Protein AF-0000000087635686 (afdb_homodimer)

Radius of gyration: 22.34 Å; Cα contacts (8 Å, |Δi|>4): 1348; chains: 2; bounding box: 48×80×61 Å

Sequence (514 aa):
MTTHTVNNPYQVPTQLDVGGQVTVNNTSIVVTFDDVRYSLSTGPLNGGLHHIMAIRNQNLPFFVNTEKELPGGSAAGYLSAEFEQEDQPLNFCTGLITSATMEFHVYAKVTAGDVIVETIATAGFEATAHCAGDGYYYEEKEGEFHQPGTINLLIFTNKALTDGALTKALITVTEAKSAAFREAEIKSLISGAYATGTATDGVILTIDTNGDILTDAGTYSLFGDTLAKCVRLAMTRSFENIKRKALHDQALAESQAMTTHTVNNPYQVPTQLDVGGQVTVNNTSIVVTFDDVRYSLSTGPLNGGLHHIMAIRNQNLPFFVNTEKELPGGSAAGYLSAEFEQEDQPLNFCTGLITSATMEFHVYAKVTAGDVIVETIATAGFEATAHCAGDGYYYEEKEGEFHQPGTINLLIFTNKALTDGALTKALITVTEAKSAAFREAEIKSLISGAYATGTATDGVILTIDTNGDILTDAGTYSLFGDTLAKCVRLAMTRSFENIKRKALHDQALAESQA

Structure (mmCIF, N/CA/C/O backbone):
data_AF-0000000087635686-model_v1
#
loop_
_entity.id
_entity.type
_entity.pdbx_description
1 polymer 'Adenosylcobinamide amidohydrolase'
#
loop_
_atom_site.group_PDB
_atom_site.id
_atom_site.type_symbol
_atom_site.label_atom_id
_atom_site.label_alt_id
_atom_site.label_comp_id
_atom_site.label_asym_id
_atom_site.label_entity_id
_atom_site.label_seq_id
_atom_site.pdbx_PDB_ins_code
_atom_site.Cartn_x
_atom_site.Cartn_y
_atom_site.Cartn_z
_atom_site.occupancy
_atom_site.B_iso_or_equiv
_atom_site.auth_seq_id
_atom_site.auth_comp_id
_atom_site.auth_asym_id
_atom_site.auth_atom_id
_atom_site.pdbx_PDB_model_num
ATOM 1 N N . MET A 1 1 ? -8.977 45 9.812 1 33.75 1 MET A N 1
ATOM 2 C CA . MET A 1 1 ? -8.164 43.938 9.242 1 33.75 1 MET A CA 1
ATOM 3 C C . MET A 1 1 ? -9.016 42.719 8.891 1 33.75 1 MET A C 1
ATOM 5 O O . MET A 1 1 ? -9.695 42.188 9.758 1 33.75 1 MET A O 1
ATOM 9 N N . THR A 1 2 ? -9.578 42.562 7.727 1 40.5 2 THR A N 1
ATOM 10 C CA . THR A 1 2 ? -10.531 41.531 7.32 1 40.5 2 THR A CA 1
ATOM 11 C C . THR A 1 2 ? -9.992 40.125 7.633 1 40.5 2 THR A C 1
ATOM 13 O O . THR A 1 2 ? -8.906 39.781 7.172 1 40.5 2 THR A O 1
ATOM 16 N N . THR A 1 3 ? -10.281 39.594 8.766 1 46.81 3 THR A N 1
ATOM 17 C CA . THR A 1 3 ? -9.883 38.281 9.203 1 46.81 3 THR A CA 1
ATOM 18 C C . THR A 1 3 ? -10.227 37.219 8.133 1 46.81 3 THR A C 1
ATOM 20 O O . THR A 1 3 ? -11.391 37.062 7.777 1 46.81 3 THR A O 1
ATOM 23 N N . HIS A 1 4 ? -9.383 37.156 7.133 1 55.53 4 HIS A N 1
ATOM 24 C CA . HIS A 1 4 ? -9.625 36.125 6.105 1 55.53 4 HIS A CA 1
ATOM 25 C C . HIS A 1 4 ? -9.82 34.75 6.723 1 55.53 4 HIS A C 1
ATOM 27 O O . HIS A 1 4 ? -8.906 34.219 7.348 1 55.53 4 HIS A O 1
ATOM 33 N N . THR A 1 5 ? -11.086 34.562 7.09 1 65 5 THR A N 1
ATOM 34 C CA . THR A 1 5 ? -11.438 33.312 7.695 1 65 5 THR A CA 1
ATOM 35 C C . THR A 1 5 ? -11.375 32.188 6.668 1 65 5 THR A C 1
ATOM 37 O O . THR A 1 5 ? -11.891 32.312 5.555 1 65 5 THR A O 1
ATOM 40 N N . VAL A 1 6 ? -10.484 31.219 6.828 1 74.56 6 VAL A N 1
ATOM 41 C CA . VAL A 1 6 ? -10.43 30.016 6.012 1 74.56 6 VAL A CA 1
ATOM 42 C C . VAL A 1 6 ? -11.758 29.266 6.113 1 74.56 6 VAL A C 1
ATOM 44 O O . VAL A 1 6 ? -12.211 28.938 7.211 1 74.56 6 VAL A O 1
ATOM 47 N N . ASN A 1 7 ? -12.609 29.375 5.07 1 84.44 7 ASN A N 1
ATOM 48 C CA . ASN A 1 7 ? -13.828 28.578 5.043 1 84.44 7 ASN A CA 1
ATOM 49 C C . ASN A 1 7 ? -13.578 27.172 4.473 1 84.44 7 ASN A C 1
ATOM 51 O O . ASN A 1 7 ? -13.672 26.969 3.26 1 84.44 7 ASN A O 1
ATOM 55 N N . ASN A 1 8 ? -13.211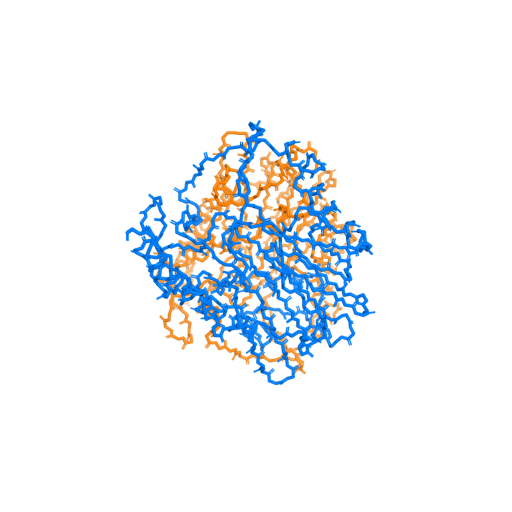 26.25 5.281 1 93.81 8 ASN A N 1
ATOM 56 C CA . ASN A 1 8 ? -13.039 24.859 4.875 1 93.81 8 ASN A CA 1
ATOM 57 C C . ASN A 1 8 ? -14.336 24.062 5.031 1 93.81 8 ASN A C 1
ATOM 59 O O . ASN A 1 8 ? -14.75 23.766 6.152 1 93.81 8 ASN A O 1
ATOM 63 N N . PRO A 1 9 ? -15.031 23.766 3.996 1 96.62 9 PRO A N 1
ATOM 64 C CA . PRO A 1 9 ? -16.328 23.109 4.098 1 96.62 9 PRO A CA 1
ATOM 65 C C . PRO A 1 9 ? -16.219 21.641 4.523 1 96.62 9 PRO A C 1
ATOM 67 O O . PRO A 1 9 ? -17.219 20.984 4.754 1 96.62 9 PRO A O 1
ATOM 70 N N . TYR A 1 10 ? -15.016 21.141 4.652 1 98.12 10 TYR A N 1
ATOM 71 C CA . TYR A 1 10 ? -14.82 19.719 4.906 1 98.12 10 TYR A CA 1
ATOM 72 C C . TYR A 1 10 ? -14.188 19.484 6.27 1 98.12 10 TYR A C 1
ATOM 74 O O . TYR A 1 10 ? -13.336 18.609 6.426 1 98.12 10 TYR A O 1
ATOM 82 N N . GLN A 1 11 ? -14.609 20.172 7.238 1 97.12 11 GLN A N 1
ATOM 83 C CA . GLN A 1 11 ? -14.039 20.109 8.578 1 97.12 11 GLN A CA 1
ATOM 84 C C . GLN A 1 11 ? -14.312 18.766 9.234 1 97.12 11 GLN A C 1
ATOM 86 O O . GLN A 1 11 ? -15.414 18.219 9.125 1 97.12 11 GLN A O 1
ATOM 91 N N . VAL A 1 12 ? -13.32 18.281 9.867 1 98.31 12 VAL A N 1
ATOM 92 C CA . VAL A 1 12 ? -13.461 17.031 10.602 1 98.31 12 VAL A CA 1
ATOM 93 C C . VAL A 1 12 ? -14.234 17.266 11.891 1 98.31 12 VAL A C 1
ATOM 95 O O . VAL A 1 12 ? -14.078 18.312 12.531 1 98.31 12 VAL A O 1
ATOM 98 N N . PRO A 1 13 ? -15.094 16.328 12.32 1 98.31 13 PRO A N 1
ATOM 99 C CA . PRO A 1 13 ? -15.742 16.469 13.625 1 98.31 13 PRO A CA 1
ATOM 100 C C . PRO A 1 13 ? -14.773 16.266 14.789 1 98.31 13 PRO A C 1
ATOM 102 O O . PRO A 1 13 ? -13.68 15.734 14.602 1 98.31 13 PRO A O 1
ATOM 105 N N . THR A 1 14 ? -15.164 16.656 15.961 1 98.31 14 THR A N 1
ATOM 106 C CA . THR A 1 14 ? -14.32 16.516 17.141 1 98.31 14 THR A CA 1
ATOM 107 C C . THR A 1 14 ? -14.281 15.07 17.609 1 98.31 14 THR A C 1
ATOM 109 O O . THR A 1 14 ? -13.406 14.688 18.391 1 98.31 14 THR A O 1
ATOM 112 N N . GLN A 1 15 ? -15.312 14.367 17.172 1 98.62 15 GLN A N 1
ATOM 113 C CA . GLN A 1 15 ? -15.391 12.938 17.484 1 98.62 15 GLN A CA 1
ATOM 114 C C . GLN A 1 15 ? -15.719 12.125 16.234 1 98.62 15 GLN A C 1
ATOM 116 O O . GLN A 1 15 ? -16.703 12.406 15.539 1 98.62 15 GLN A O 1
ATOM 121 N N . LEU A 1 16 ? -14.914 11.133 15.992 1 98.69 16 LEU A N 1
ATOM 122 C CA . LEU A 1 16 ? -15.188 10.242 14.867 1 98.69 16 LEU A CA 1
ATOM 123 C C . LEU A 1 16 ? -16.328 9.289 15.203 1 98.69 16 LEU A C 1
ATOM 125 O O . LEU A 1 16 ? -16.516 8.914 16.359 1 98.69 16 LEU A O 1
ATOM 129 N N . ASP A 1 17 ? -17.016 8.867 14.172 1 98.44 17 ASP A N 1
ATOM 130 C CA . ASP A 1 17 ? -18.094 7.902 14.359 1 98.44 17 ASP A CA 1
ATOM 131 C C . ASP A 1 17 ? -17.547 6.562 14.852 1 98.44 17 ASP A C 1
ATOM 133 O O . ASP A 1 17 ? -18.219 5.875 15.633 1 98.44 17 ASP A O 1
ATOM 137 N N . VAL A 1 18 ? -16.406 6.172 14.453 1 98.12 18 VAL A N 1
ATOM 138 C CA . VAL A 1 18 ? -15.867 4.859 14.789 1 98.12 18 VAL A CA 1
ATOM 139 C C . VAL A 1 18 ? -15.102 4.938 16.109 1 98.12 18 VAL A C 1
ATOM 141 O O . VAL A 1 18 ? -14.477 3.963 16.531 1 98.12 18 VAL A O 1
ATOM 144 N N . GLY A 1 19 ? -15.094 6.051 16.703 1 97.5 19 GLY A N 1
ATOM 145 C CA . GLY A 1 19 ? -14.383 6.262 17.953 1 97.5 19 GLY A CA 1
ATOM 146 C C . GLY A 1 19 ? -13.055 6.98 17.766 1 97.5 19 GLY A C 1
ATOM 147 O O . GLY A 1 19 ? -12.289 6.664 16.859 1 97.5 19 GLY A O 1
ATOM 148 N N . GLY A 1 20 ? -12.773 7.918 18.625 1 98.06 20 GLY A N 1
ATOM 149 C CA . GLY A 1 20 ? -11.586 8.75 18.594 1 98.06 20 GLY A CA 1
ATOM 150 C C . GLY A 1 20 ? -11.891 10.234 18.688 1 98.06 20 GLY A C 1
ATOM 151 O O . GLY A 1 20 ? -12.852 10.711 18.062 1 98.06 20 GLY A O 1
ATOM 152 N N . GLN A 1 21 ? -11.148 10.922 19.453 1 98.62 21 GLN A N 1
ATOM 153 C CA . GLN A 1 21 ? -11.273 12.367 19.609 1 98.62 21 GLN A CA 1
ATOM 154 C C . GLN A 1 21 ? -10.281 13.094 18.703 1 98.62 21 GLN A C 1
ATOM 156 O O . GLN A 1 21 ? -9.086 12.773 18.703 1 98.62 21 GLN A O 1
ATOM 161 N N . VAL A 1 22 ? -10.789 14.016 17.953 1 98.75 22 VAL A N 1
ATOM 162 C CA . VAL A 1 22 ? -9.945 14.727 17 1 98.75 22 VAL A CA 1
ATOM 163 C C . VAL A 1 22 ? -9.68 16.141 17.516 1 98.75 22 VAL A C 1
ATOM 165 O O . VAL A 1 22 ? -10.602 16.859 17.906 1 98.75 22 VAL A O 1
ATOM 168 N N . THR A 1 23 ? -8.469 16.516 17.547 1 98.12 23 THR A N 1
ATOM 169 C CA . THR A 1 23 ? -8.055 17.875 17.828 1 98.12 23 THR A CA 1
ATOM 170 C C . THR A 1 23 ? -7.254 18.453 16.672 1 98.12 23 THR A C 1
ATOM 172 O O . THR A 1 23 ? -6.262 17.875 16.234 1 98.12 23 THR A O 1
ATOM 175 N N . VAL A 1 24 ? -7.707 19.562 16.172 1 96.94 24 VAL A N 1
ATOM 176 C CA . VAL A 1 24 ? -7.012 20.25 15.094 1 96.94 24 VAL A CA 1
ATOM 177 C C . VAL A 1 24 ? -6.395 21.547 15.625 1 96.94 24 VAL A C 1
ATOM 179 O O . VAL A 1 24 ? -7.09 22.375 16.219 1 96.94 24 VAL A O 1
ATOM 182 N N . ASN A 1 25 ? -5.152 21.625 15.508 1 93.06 25 ASN A N 1
ATOM 183 C CA . ASN A 1 25 ? -4.418 22.844 15.812 1 93.06 25 ASN A CA 1
ATOM 184 C C . ASN A 1 25 ? -3.758 23.438 14.57 1 93.06 25 ASN A C 1
ATOM 186 O O . ASN A 1 25 ? -3.861 22.859 13.484 1 93.06 25 ASN A O 1
ATOM 190 N N . ASN A 1 26 ? -3.092 24.547 14.719 1 91.31 26 ASN A N 1
ATOM 191 C CA . ASN A 1 26 ? -2.439 25.203 13.586 1 91.31 26 ASN A CA 1
ATOM 192 C C . ASN A 1 26 ? -1.356 24.328 12.977 1 91.31 26 ASN A C 1
ATOM 194 O O . ASN A 1 26 ? -1.108 24.391 11.773 1 91.31 26 ASN A O 1
ATOM 198 N N . THR A 1 27 ? -0.83 23.438 13.844 1 93.75 27 THR A N 1
ATOM 199 C CA . THR A 1 27 ? 0.335 22.719 13.328 1 93.75 27 THR A CA 1
ATOM 200 C C . THR A 1 27 ? 0.113 21.219 13.383 1 93.75 27 THR A C 1
ATOM 202 O O . THR A 1 27 ? 1.009 20.438 13.047 1 93.75 27 THR A O 1
ATOM 205 N N . SER A 1 28 ? -1.099 20.797 13.82 1 97 28 SER A N 1
ATOM 206 C CA . SER A 1 28 ? -1.229 19.344 13.898 1 97 28 SER A CA 1
ATOM 207 C C . SER A 1 28 ? -2.695 18.922 13.938 1 97 28 SER A C 1
ATOM 209 O O . SER A 1 28 ? -3.566 19.719 14.297 1 97 28 SER A O 1
ATOM 211 N N . ILE A 1 29 ? -2.951 17.797 13.484 1 98.12 29 ILE A N 1
ATOM 212 C CA . ILE A 1 29 ? -4.172 17.031 13.727 1 98.12 29 ILE A CA 1
ATOM 213 C C . ILE A 1 29 ? -3.857 15.797 14.57 1 98.12 29 ILE A C 1
ATOM 215 O O . ILE A 1 29 ? -3.018 14.977 14.195 1 98.12 29 ILE A O 1
ATOM 219 N N . VAL A 1 30 ? -4.508 15.688 15.727 1 98.56 30 VAL A N 1
ATOM 220 C CA . VAL A 1 30 ? -4.262 14.578 16.641 1 98.56 30 VAL A CA 1
ATOM 221 C C . VAL A 1 30 ? -5.559 13.805 16.875 1 98.56 30 VAL A C 1
ATOM 223 O O . VAL A 1 30 ? -6.621 14.406 17.062 1 98.56 30 VAL A O 1
ATOM 226 N N . VAL A 1 31 ? -5.504 12.539 16.781 1 98.75 31 VAL A N 1
ATOM 227 C CA . VAL A 1 31 ? -6.621 11.664 17.125 1 98.75 31 VAL A CA 1
ATOM 228 C C . VAL A 1 31 ? -6.234 10.766 18.297 1 98.75 31 VAL A C 1
ATOM 230 O O . VAL A 1 31 ? -5.238 10.047 18.234 1 98.75 31 VAL A O 1
ATOM 233 N N . THR A 1 32 ? -6.977 10.82 19.359 1 98.62 32 THR A N 1
ATOM 234 C CA . THR A 1 32 ? -6.746 9.984 20.531 1 98.62 32 THR A CA 1
ATOM 235 C C . THR A 1 32 ? -7.895 9 20.734 1 98.62 32 THR A C 1
ATOM 237 O O . THR A 1 32 ? -9.039 9.297 20.406 1 98.62 32 THR A O 1
ATOM 240 N N . PHE A 1 33 ? -7.527 7.883 21.281 1 98.12 33 PHE A N 1
ATOM 241 C CA . PHE A 1 33 ? -8.516 6.824 21.469 1 98.12 33 PHE A CA 1
ATOM 242 C C . PHE A 1 33 ? -8.648 6.457 22.938 1 98.12 33 PHE A C 1
ATOM 244 O O . PHE A 1 33 ? -7.664 6.512 23.688 1 98.12 33 PHE A O 1
ATOM 251 N N . ASP A 1 34 ? -9.844 6.086 23.359 1 95.19 34 ASP A N 1
ATOM 252 C CA . ASP A 1 34 ? -10.094 5.656 24.734 1 95.19 34 ASP A CA 1
ATOM 253 C C . ASP A 1 34 ? -9.57 4.242 24.984 1 95.19 34 ASP A C 1
ATOM 255 O O . ASP A 1 34 ? -9.312 3.855 26.125 1 95.19 34 ASP A O 1
ATOM 259 N N . ASP A 1 35 ? -9.539 3.502 23.922 1 95.38 35 ASP A N 1
ATOM 260 C CA . ASP A 1 35 ? -9.031 2.135 23.984 1 95.38 35 ASP A CA 1
ATOM 261 C C . ASP A 1 35 ? -7.914 1.921 22.969 1 95.38 35 ASP A C 1
ATOM 263 O O . ASP A 1 35 ? -7.75 2.717 22.031 1 95.38 35 ASP A O 1
ATOM 267 N N . VAL A 1 36 ? -7.156 0.829 23.188 1 96.81 36 VAL A N 1
ATOM 268 C CA . VAL A 1 36 ? -6.051 0.51 22.281 1 96.81 36 VAL A CA 1
ATOM 269 C C . VAL A 1 36 ? -6.598 0.127 20.906 1 96.81 36 VAL A C 1
ATOM 271 O O . VAL A 1 36 ? -7.539 -0.659 20.812 1 96.81 36 VAL A O 1
ATOM 274 N N . ARG A 1 37 ? -6.082 0.763 19.891 1 98.5 37 ARG A N 1
ATOM 275 C CA . ARG A 1 37 ? -6.344 0.418 18.5 1 98.5 37 ARG A CA 1
ATOM 276 C C . ARG A 1 37 ? -5.117 -0.218 17.844 1 98.5 37 ARG A C 1
ATOM 278 O O . ARG A 1 37 ? -4.074 -0.367 18.5 1 98.5 37 ARG A O 1
ATOM 285 N N . TYR A 1 38 ? -5.34 -0.751 16.688 1 98.75 38 TYR A N 1
ATOM 286 C CA . TYR A 1 38 ? -4.262 -1.317 15.875 1 98.75 38 TYR A CA 1
ATOM 287 C C . TYR A 1 38 ? -4.141 -0.599 14.539 1 98.75 38 TYR A C 1
ATOM 289 O O . TYR A 1 38 ? -5.145 -0.158 13.977 1 98.75 38 TYR A O 1
ATOM 297 N N . SER A 1 39 ? -2.83 -0.353 14.094 1 98.81 39 SER A N 1
ATOM 298 C CA . SER A 1 39 ? -2.693 0.457 12.883 1 98.81 39 SER A CA 1
ATOM 299 C C . SER A 1 39 ? -1.577 -0.069 11.992 1 98.81 39 SER A C 1
ATOM 301 O O . SER A 1 39 ? -0.725 -0.839 12.438 1 98.81 39 SER A O 1
ATOM 303 N N . LEU A 1 40 ? -1.656 0.192 10.719 1 98.94 40 LEU A N 1
ATOM 304 C CA . LEU A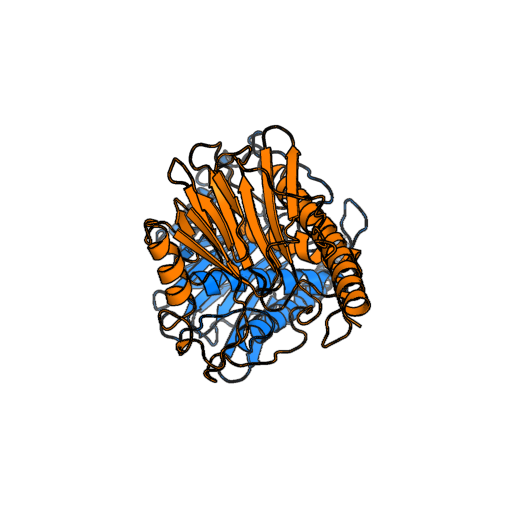 1 40 ? -0.568 0.163 9.75 1 98.94 40 LEU A CA 1
ATOM 305 C C . LEU A 1 40 ? -0.155 1.577 9.352 1 98.94 40 LEU A C 1
ATOM 307 O O . LEU A 1 40 ? -0.966 2.342 8.828 1 98.94 40 LEU A O 1
ATOM 311 N N . SER A 1 41 ? 1.135 1.918 9.602 1 98.81 41 SER A N 1
ATOM 312 C CA . SER A 1 41 ? 1.581 3.297 9.438 1 98.81 41 SER A CA 1
ATOM 313 C C . SER A 1 41 ? 2.857 3.369 8.609 1 98.81 41 SER A C 1
ATOM 315 O O . SER A 1 41 ? 3.766 2.557 8.781 1 98.81 41 SER A O 1
ATOM 317 N N . THR A 1 42 ? 2.906 4.355 7.723 1 98.31 42 THR A N 1
ATOM 318 C CA . THR A 1 42 ? 4.125 4.613 6.965 1 98.31 42 THR A CA 1
ATOM 319 C C . THR A 1 42 ? 5.02 5.609 7.699 1 98.31 42 THR A C 1
ATOM 321 O O . THR A 1 42 ? 6.043 6.043 7.168 1 98.31 42 THR A O 1
ATOM 324 N N . GLY A 1 43 ? 4.672 6.035 8.859 1 97.12 43 GLY A N 1
ATOM 325 C CA . GLY A 1 43 ? 5.375 7.078 9.586 1 97.12 43 GLY A CA 1
ATOM 326 C C . GLY A 1 43 ? 6.707 6.625 10.141 1 97.12 43 GLY A C 1
ATOM 327 O O . GLY A 1 43 ? 6.965 5.422 10.25 1 97.12 43 GLY A O 1
ATOM 328 N N . PRO A 1 44 ? 7.473 7.57 10.516 1 95.88 44 PRO A N 1
ATOM 329 C CA . PRO A 1 44 ? 8.82 7.25 11.008 1 95.88 44 PRO A CA 1
ATOM 330 C C . PRO A 1 44 ? 8.82 6.785 12.461 1 95.88 44 PRO A C 1
ATOM 332 O O . PRO A 1 44 ? 9.789 6.172 12.914 1 95.88 44 PRO A O 1
ATOM 335 N N . LEU A 1 45 ? 7.785 7.125 13.227 1 97.75 45 LEU A N 1
ATOM 336 C CA . LEU A 1 45 ? 7.668 6.703 14.617 1 97.75 45 LEU A CA 1
ATOM 337 C C . LEU A 1 45 ? 6.672 5.559 14.758 1 97.75 45 LEU A C 1
ATOM 339 O O . LEU A 1 45 ? 5.484 5.727 14.484 1 97.75 45 LEU A O 1
ATOM 343 N N . ASN A 1 46 ? 7.203 4.457 15.211 1 98.38 46 ASN A N 1
ATOM 344 C CA . ASN A 1 46 ? 6.363 3.273 15.352 1 98.38 46 ASN A CA 1
ATOM 345 C C . ASN A 1 46 ? 5.586 2.979 14.07 1 98.38 46 ASN A C 1
ATOM 347 O O . ASN A 1 46 ? 4.371 2.766 14.109 1 98.38 46 ASN A O 1
ATOM 351 N N . GLY A 1 47 ? 6.328 3.029 12.922 1 98.44 47 GLY A N 1
ATOM 352 C CA . GLY A 1 47 ? 5.75 2.662 11.641 1 98.44 47 GLY A CA 1
ATOM 353 C C . GLY A 1 47 ? 5.496 1.173 11.508 1 98.44 47 GLY A C 1
ATOM 354 O O . GLY A 1 47 ? 5.969 0.381 12.328 1 98.44 47 GLY A O 1
ATOM 355 N N . GLY A 1 48 ? 4.812 0.771 10.492 1 98.69 48 GLY A N 1
ATOM 356 C CA . GLY A 1 48 ? 4.426 -0.624 10.344 1 98.69 48 GLY A CA 1
ATOM 357 C C . GLY A 1 48 ? 3.176 -0.981 11.125 1 98.69 48 GLY A C 1
ATOM 358 O O . GLY A 1 48 ? 2.227 -0.196 11.18 1 98.69 48 GLY A O 1
ATOM 359 N N . LEU A 1 49 ? 3.125 -2.188 11.602 1 98.81 49 LEU A N 1
ATOM 360 C CA . LEU A 1 49 ? 2.004 -2.676 12.391 1 98.81 49 LEU A CA 1
ATOM 361 C C . LEU A 1 49 ? 2.244 -2.438 13.883 1 98.81 49 LEU A C 1
ATOM 363 O O . LEU A 1 49 ? 3.221 -2.939 14.445 1 98.81 49 LEU A O 1
ATOM 367 N N . HIS A 1 50 ? 1.292 -1.67 14.438 1 98.25 50 HIS A N 1
ATOM 368 C CA . HIS A 1 50 ? 1.532 -1.295 15.828 1 98.25 50 HIS A CA 1
ATOM 369 C C . HIS A 1 50 ? 0.222 -1.022 16.562 1 98.25 50 HIS A C 1
ATOM 371 O O . HIS A 1 50 ? -0.732 -0.517 15.961 1 98.25 50 HIS A O 1
ATOM 377 N N . HIS A 1 51 ? 0.226 -1.329 17.859 1 98.56 51 HIS A N 1
ATOM 378 C CA . HIS A 1 51 ? -0.868 -0.878 18.719 1 98.56 51 HIS A CA 1
ATOM 379 C C . HIS A 1 51 ? -0.736 0.606 19.047 1 98.56 51 HIS A C 1
ATOM 381 O O . HIS A 1 51 ? 0.365 1.091 19.312 1 98.56 51 HIS A O 1
ATOM 387 N N . ILE A 1 52 ? -1.879 1.284 19.016 1 98.56 52 ILE A N 1
ATOM 388 C CA . ILE A 1 52 ? -1.788 2.729 19.203 1 98.56 52 ILE A CA 1
ATOM 389 C C . ILE A 1 52 ? -2.926 3.209 20.094 1 98.56 52 ILE A C 1
ATOM 391 O O . ILE A 1 52 ? -3.984 2.578 20.156 1 98.56 52 ILE A O 1
ATOM 395 N N . MET A 1 53 ? -2.662 4.41 20.703 1 98.38 53 MET A N 1
ATOM 396 C CA . MET A 1 53 ? -3.689 5.129 21.453 1 98.38 53 MET A CA 1
ATOM 397 C C . MET A 1 53 ? -3.832 6.559 20.953 1 98.38 53 MET A C 1
ATOM 399 O O . MET A 1 53 ? -4.793 7.25 21.297 1 98.38 53 MET A O 1
ATOM 403 N N . ALA A 1 54 ? -2.875 6.922 20.125 1 98.62 54 ALA A N 1
ATOM 404 C CA . ALA A 1 54 ? -2.941 8.25 19.516 1 98.62 54 ALA A CA 1
ATOM 405 C C . ALA A 1 54 ? -2.199 8.273 18.172 1 98.62 54 ALA A C 1
ATOM 407 O O . ALA A 1 54 ? -1.194 7.582 18 1 98.62 54 ALA A O 1
ATOM 408 N N . ILE A 1 55 ? -2.67 9.062 17.25 1 98.62 55 ILE A N 1
ATOM 409 C CA . ILE A 1 55 ? -1.965 9.336 15.992 1 98.62 55 ILE A CA 1
ATOM 410 C C . ILE A 1 55 ? -1.888 10.844 15.766 1 98.62 55 ILE A C 1
ATOM 412 O O . ILE A 1 55 ? -2.688 11.602 16.312 1 98.62 55 ILE A O 1
ATOM 416 N N . ARG A 1 56 ? -0.885 11.203 15.008 1 98 56 ARG A N 1
ATOM 417 C CA . ARG A 1 56 ? -0.603 12.625 14.805 1 98 56 ARG A CA 1
ATOM 418 C C . ARG A 1 56 ? -0.171 12.898 13.367 1 98 56 ARG A C 1
ATOM 420 O O . ARG A 1 56 ? 0.623 12.141 12.797 1 98 56 ARG A O 1
ATOM 427 N N . ASN A 1 57 ? -0.798 13.82 12.734 1 97.88 57 ASN A N 1
ATOM 428 C CA . ASN A 1 57 ? -0.293 14.469 11.531 1 97.88 57 ASN A CA 1
ATOM 429 C C . ASN A 1 57 ? 0.32 15.828 11.836 1 97.88 57 ASN A C 1
ATOM 431 O O . ASN A 1 57 ? -0.393 16.781 12.18 1 97.88 57 ASN A O 1
ATOM 435 N N . GLN A 1 58 ? 1.591 15.898 11.695 1 96.5 58 GLN A N 1
ATOM 436 C CA . GLN A 1 58 ? 2.336 17.047 12.188 1 96.5 58 GLN A CA 1
ATOM 437 C C . GLN A 1 58 ? 2.863 17.906 11.031 1 96.5 58 GLN A C 1
ATOM 439 O O . GLN A 1 58 ? 3.592 17.406 10.172 1 96.5 58 GLN A O 1
ATOM 444 N N . ASN A 1 59 ? 2.52 19.156 11.07 1 93.88 59 ASN A N 1
ATOM 445 C CA . ASN A 1 59 ? 3.072 20.109 10.109 1 93.88 59 ASN A CA 1
ATOM 446 C C . ASN A 1 59 ? 4.512 20.484 10.461 1 93.88 59 ASN A C 1
ATOM 448 O O . ASN A 1 59 ? 4.836 20.703 11.625 1 93.88 59 ASN A O 1
ATOM 452 N N . LEU A 1 60 ? 5.332 20.391 9.516 1 90.5 60 LEU A N 1
ATOM 453 C CA . LEU A 1 60 ? 6.691 20.906 9.625 1 90.5 60 LEU A CA 1
ATOM 454 C C . LEU A 1 60 ? 6.82 22.25 8.914 1 90.5 60 LEU A C 1
ATOM 456 O O . LEU A 1 60 ? 7.117 22.297 7.723 1 90.5 60 LEU A O 1
ATOM 460 N N . PRO A 1 61 ? 6.785 23.344 9.578 1 82.44 61 PRO A N 1
ATOM 461 C CA . PRO A 1 61 ? 6.684 24.672 8.961 1 82.44 61 PRO A CA 1
ATOM 462 C C . PRO A 1 61 ? 8.047 25.266 8.633 1 82.44 61 PRO A C 1
ATOM 464 O O . PRO A 1 61 ? 8.133 26.438 8.227 1 82.44 61 PRO A O 1
ATOM 467 N N . PHE A 1 62 ? 9.102 24.5 8.914 1 82.94 62 PHE A N 1
ATOM 468 C CA . PHE A 1 62 ? 10.43 25.047 8.656 1 82.94 62 PHE A CA 1
ATOM 469 C C . PHE A 1 62 ? 11.281 24.062 7.871 1 82.94 62 PHE A C 1
ATOM 471 O O . PHE A 1 62 ? 10.953 22.875 7.793 1 82.94 62 PHE A O 1
ATOM 478 N N . PHE A 1 63 ? 12.211 24.609 7.262 1 82.88 63 PHE A N 1
ATOM 479 C CA . PHE A 1 63 ? 13.125 23.812 6.453 1 82.88 63 PHE A CA 1
ATOM 480 C C . PHE A 1 63 ? 14.391 23.469 7.23 1 82.88 63 PHE A C 1
ATOM 482 O O . PHE A 1 63 ? 14.914 24.312 7.965 1 82.88 63 PHE A O 1
ATOM 489 N N . VAL A 1 64 ? 14.727 22.234 7.074 1 84.81 64 VAL A N 1
ATOM 490 C CA . VAL A 1 64 ? 16.031 21.828 7.598 1 84.81 64 VAL A CA 1
ATOM 491 C C . VAL A 1 64 ? 16.828 21.141 6.5 1 84.81 64 VAL A C 1
ATOM 493 O O . VAL A 1 64 ? 16.25 20.547 5.582 1 84.81 64 VAL A O 1
ATOM 496 N N . ASN A 1 65 ? 18.188 21.203 6.617 1 83.56 65 ASN A N 1
ATOM 497 C CA . ASN A 1 65 ? 19.047 20.578 5.621 1 83.56 65 ASN A CA 1
ATOM 498 C C . ASN A 1 65 ? 19.219 19.094 5.895 1 83.56 65 ASN A C 1
ATOM 500 O O . ASN A 1 65 ? 19.312 18.297 4.965 1 83.56 65 ASN A O 1
ATOM 504 N N . THR A 1 66 ? 19.297 18.828 7.191 1 86.44 66 THR A N 1
ATOM 505 C CA . THR A 1 66 ? 19.484 17.438 7.586 1 86.44 66 THR A CA 1
ATOM 506 C C . THR A 1 66 ? 18.484 17.047 8.664 1 86.44 66 THR A C 1
ATOM 508 O O . THR A 1 66 ? 18.062 17.875 9.469 1 86.44 66 THR A O 1
ATOM 511 N N . GLU A 1 67 ? 18.172 15.742 8.656 1 84.94 67 GLU A N 1
ATOM 512 C CA . GLU A 1 67 ? 17.219 15.242 9.633 1 84.94 67 GLU A CA 1
ATOM 513 C C . GLU A 1 67 ? 17.703 15.469 11.062 1 84.94 67 GLU A C 1
ATOM 515 O O . GLU A 1 67 ? 16.906 15.633 11.984 1 84.94 67 GLU A O 1
ATOM 520 N N . LYS A 1 68 ? 18.969 15.57 11.234 1 87.75 68 LYS A N 1
ATOM 521 C CA . LYS A 1 68 ? 19.562 15.758 12.562 1 87.75 68 LYS A CA 1
ATOM 522 C C . LYS A 1 68 ? 19.188 17.109 13.141 1 87.75 68 LYS A C 1
ATOM 524 O O . LYS A 1 68 ? 19.266 17.312 14.359 1 87.75 68 LYS A O 1
ATOM 529 N N . GLU A 1 69 ? 18.781 17.984 12.281 1 90.81 69 GLU A N 1
ATOM 530 C CA . GLU A 1 69 ? 18.438 19.328 12.703 1 90.81 69 GLU A CA 1
ATOM 531 C C . GLU A 1 69 ? 17.016 19.406 13.227 1 90.81 69 GLU A C 1
ATOM 533 O O . GLU A 1 69 ? 16.625 20.391 13.867 1 90.81 69 GLU A O 1
ATOM 538 N N . LEU A 1 70 ? 16.281 18.375 13.031 1 90.5 70 LEU A N 1
ATOM 539 C CA . LEU A 1 70 ? 14.938 18.344 13.594 1 90.5 70 LEU A CA 1
ATOM 540 C C . LEU A 1 70 ? 14.977 18.203 15.109 1 90.5 70 LEU A C 1
ATOM 542 O O . LEU A 1 70 ? 15.875 17.547 15.648 1 90.5 70 LEU A O 1
ATOM 546 N N . PRO A 1 71 ? 14.008 18.859 15.82 1 88.69 71 PRO A N 1
ATOM 547 C CA . PRO A 1 71 ? 13.898 18.516 17.234 1 88.69 71 PRO A CA 1
ATOM 548 C C . PRO A 1 71 ? 13.844 17.016 17.484 1 88.69 71 PRO A C 1
ATOM 550 O O . PRO A 1 71 ? 13.047 16.312 16.844 1 88.69 71 PRO A O 1
ATOM 553 N N . GLY A 1 72 ? 14.75 16.469 18.359 1 91.5 72 GLY A N 1
ATOM 554 C CA . GLY A 1 72 ? 14.828 15.031 18.609 1 91.5 72 GLY A CA 1
ATOM 555 C C . GLY A 1 72 ? 15.836 14.328 17.719 1 91.5 72 GLY A C 1
ATOM 556 O O . GLY A 1 72 ? 16.109 13.141 17.922 1 91.5 72 GLY A O 1
ATOM 557 N N . GLY A 1 73 ? 16.359 15.031 16.703 1 91.44 73 GLY A N 1
ATOM 558 C CA . GLY A 1 73 ? 17.5 14.555 15.945 1 91.44 73 GLY A CA 1
ATOM 559 C C . GLY A 1 73 ? 17.109 13.68 14.766 1 91.44 73 GLY A C 1
ATOM 560 O O . GLY A 1 73 ? 17.969 13.125 14.086 1 91.44 73 GLY A O 1
ATOM 561 N N . SER A 1 74 ? 15.891 13.375 14.57 1 91.56 74 SER A N 1
ATOM 562 C CA . SER A 1 74 ? 15.359 12.578 13.469 1 91.56 74 SER A CA 1
ATOM 563 C C . SER A 1 74 ? 13.867 12.828 13.281 1 91.56 74 SER A C 1
ATOM 565 O O . SER A 1 74 ? 13.227 13.461 14.125 1 91.56 74 SER A O 1
ATOM 567 N N . ALA A 1 75 ? 13.359 12.422 12.203 1 92.44 75 ALA A N 1
ATOM 568 C CA . ALA A 1 75 ? 11.914 12.516 11.984 1 92.44 75 ALA A CA 1
ATOM 569 C C . ALA A 1 75 ? 11.148 11.82 13.109 1 92.44 75 ALA A C 1
ATOM 571 O O . ALA A 1 75 ? 10.156 12.352 13.617 1 92.44 75 ALA A O 1
ATOM 572 N N . ALA A 1 76 ? 11.617 10.609 13.5 1 94.88 76 ALA A N 1
ATOM 573 C CA . ALA A 1 76 ? 11.008 9.883 14.617 1 94.88 76 ALA A CA 1
ATOM 574 C C . ALA A 1 76 ? 11.164 10.664 15.922 1 94.88 76 ALA A C 1
ATOM 576 O O . ALA A 1 76 ? 10.227 10.734 16.719 1 94.88 76 ALA A O 1
ATOM 577 N N . GLY A 1 77 ? 12.328 11.203 16.094 1 95.19 77 GLY A N 1
ATOM 578 C CA . GLY A 1 77 ? 12.578 12.008 17.281 1 95.19 77 GLY A CA 1
ATOM 579 C C . GLY A 1 77 ? 11.711 13.25 17.359 1 95.19 77 GLY A C 1
ATOM 580 O O . GLY A 1 77 ? 11.219 13.609 18.422 1 95.19 77 GLY A O 1
ATOM 581 N N . TYR A 1 78 ? 11.531 13.867 16.188 1 94.69 78 TYR A N 1
ATOM 582 C CA . TYR A 1 78 ? 10.68 15.055 16.109 1 94.69 78 TYR A CA 1
ATOM 583 C C . TYR A 1 78 ? 9.258 14.727 16.547 1 94.69 78 TYR A C 1
ATOM 585 O O . TYR A 1 78 ? 8.68 15.422 17.391 1 94.69 78 TYR A O 1
ATOM 593 N N . LEU A 1 79 ? 8.719 13.648 16.047 1 96.44 79 LEU A N 1
ATOM 594 C CA . LEU A 1 79 ? 7.371 13.219 16.422 1 96.44 79 LEU A CA 1
ATOM 595 C C . LEU A 1 79 ? 7.305 12.852 17.906 1 96.44 79 LEU A C 1
ATOM 597 O O . LEU A 1 79 ? 6.34 13.195 18.594 1 96.44 79 LEU A O 1
ATOM 601 N N . SER A 1 80 ? 8.32 12.18 18.359 1 97.44 80 SER A N 1
ATOM 602 C CA . SER A 1 80 ? 8.367 11.82 19.766 1 97.44 80 SER A CA 1
ATOM 603 C C . SER A 1 80 ? 8.273 13.055 20.656 1 97.44 80 SER A C 1
ATOM 605 O O . SER A 1 80 ? 7.527 13.062 21.641 1 97.44 80 SER A O 1
ATOM 607 N N . ALA A 1 81 ? 9.031 14.039 20.312 1 96.12 81 ALA A N 1
ATOM 608 C CA . ALA A 1 81 ? 9.031 15.273 21.094 1 96.12 81 ALA A CA 1
ATOM 609 C C . ALA A 1 81 ? 7.648 15.922 21.094 1 96.12 81 ALA A C 1
ATOM 611 O O . ALA A 1 81 ? 7.188 16.406 22.125 1 96.12 81 ALA A O 1
ATOM 612 N N . GLU A 1 82 ? 7.02 15.906 19.938 1 95.5 82 GLU A N 1
ATOM 613 C CA . GLU A 1 82 ? 5.691 16.5 19.828 1 95.5 82 GLU A CA 1
ATOM 614 C C . GLU A 1 82 ? 4.676 15.734 20.672 1 95.5 82 GLU A C 1
ATOM 616 O O . GLU A 1 82 ? 3.822 16.344 21.328 1 95.5 82 GLU A O 1
ATOM 621 N N . PHE A 1 83 ? 4.742 14.383 20.656 1 96.81 83 PHE A N 1
ATOM 622 C CA . PHE A 1 83 ? 3.844 13.57 21.469 1 96.81 83 PHE A CA 1
ATOM 623 C C . PHE A 1 83 ? 4.098 13.789 22.953 1 96.81 83 PHE A C 1
ATOM 625 O O . PHE A 1 83 ? 3.158 13.828 23.75 1 96.81 83 PHE A O 1
ATOM 632 N N . GLU A 1 84 ? 5.348 13.891 23.328 1 95.75 84 GLU A N 1
ATOM 633 C CA . GLU A 1 84 ? 5.73 14.062 24.719 1 95.75 84 GLU A CA 1
ATOM 634 C C . GLU A 1 84 ? 5.184 15.367 25.297 1 95.75 84 GLU A C 1
ATOM 636 O O . GLU A 1 84 ? 4.793 15.43 26.453 1 95.75 84 GLU A O 1
ATOM 641 N N . GLN A 1 85 ? 5.176 16.375 24.5 1 94.19 85 GLN A N 1
ATOM 642 C CA . GLN A 1 85 ? 4.648 17.656 24.938 1 94.19 85 GLN A CA 1
ATOM 643 C C . GLN A 1 85 ? 3.189 17.547 25.359 1 94.19 85 GLN A C 1
ATOM 645 O O . GLN A 1 85 ? 2.715 18.344 26.172 1 94.19 85 GLN A O 1
ATOM 650 N N . GLU A 1 86 ? 2.498 16.578 24.875 1 93.94 86 GLU A N 1
ATOM 651 C CA . GLU A 1 86 ? 1.082 16.391 25.172 1 93.94 86 GLU A CA 1
ATOM 652 C C . GLU A 1 86 ? 0.87 15.195 26.094 1 93.94 86 GLU A C 1
ATOM 654 O O . GLU A 1 86 ? -0.251 14.695 26.219 1 93.94 86 GLU A O 1
ATOM 659 N N . ASP A 1 87 ? 1.915 14.633 26.641 1 94.38 87 ASP A N 1
ATOM 660 C CA . ASP A 1 87 ? 1.917 13.539 27.609 1 94.38 87 ASP A CA 1
ATOM 661 C C . ASP A 1 87 ? 1.247 12.297 27.031 1 94.38 87 ASP A C 1
ATOM 663 O O . ASP A 1 87 ? 0.449 11.641 27.703 1 94.38 87 ASP A O 1
ATOM 667 N N . GLN A 1 88 ? 1.484 12.047 25.766 1 94.25 88 GLN A N 1
ATOM 668 C CA . GLN A 1 88 ? 0.978 10.836 25.141 1 94.25 88 GLN A CA 1
ATOM 669 C C . GLN A 1 88 ? 1.941 9.664 25.344 1 94.25 88 GLN A C 1
ATOM 671 O O . GLN A 1 88 ? 3.154 9.867 25.422 1 94.25 88 GLN A O 1
ATOM 676 N N . PRO A 1 89 ? 1.434 8.516 25.484 1 95.5 89 PRO A N 1
ATOM 677 C CA . PRO A 1 89 ? 2.295 7.34 25.641 1 95.5 89 PRO A CA 1
ATOM 678 C C . PRO A 1 89 ? 3.059 6.992 24.359 1 95.5 89 PRO A C 1
ATOM 680 O O . PRO A 1 89 ? 2.529 6.293 23.484 1 95.5 89 PRO A O 1
ATOM 683 N N . LEU A 1 90 ? 4.301 7.242 24.25 1 96.38 90 LEU A N 1
ATOM 684 C CA . LEU A 1 90 ? 5.102 7.215 23.031 1 96.38 90 LEU A CA 1
ATOM 685 C C . LEU A 1 90 ? 5.062 5.836 22.375 1 96.38 90 LEU A C 1
ATOM 687 O O . LEU A 1 90 ? 4.961 5.727 21.156 1 96.38 90 LEU A O 1
ATOM 691 N N . ASN A 1 91 ? 5.09 4.805 23.188 1 97.19 91 ASN A N 1
ATOM 692 C CA . ASN A 1 91 ? 5.133 3.447 22.672 1 97.19 91 ASN A CA 1
ATOM 693 C C . ASN A 1 91 ? 3.826 3.072 21.969 1 97.19 91 ASN A C 1
ATO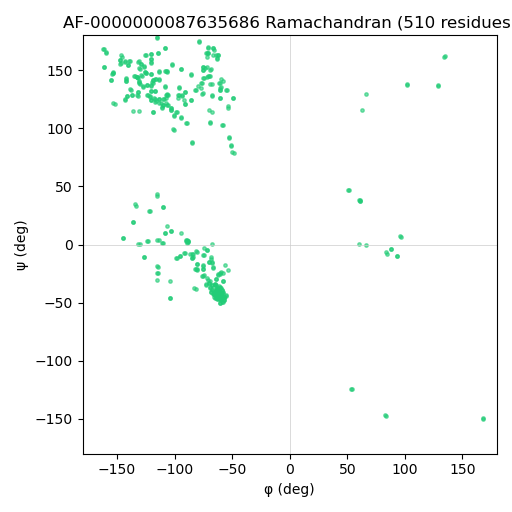M 695 O O . ASN A 1 91 ? 3.766 2.078 21.25 1 97.19 91 ASN A O 1
ATOM 699 N N . PHE A 1 92 ? 2.795 3.893 22.141 1 98.12 92 PHE A N 1
ATOM 700 C CA . PHE A 1 92 ? 1.488 3.633 21.547 1 98.12 92 PHE A CA 1
ATOM 701 C C . PHE A 1 92 ? 1.062 4.785 20.641 1 98.12 92 PHE A C 1
ATOM 703 O O . PHE A 1 92 ? -0.126 5.105 20.562 1 98.12 92 PHE A O 1
ATOM 710 N N . CYS A 1 93 ? 2.078 5.445 20.094 1 98.56 93 CYS A N 1
ATOM 711 C CA . CYS A 1 93 ? 1.8 6.562 19.203 1 98.56 93 CYS A CA 1
ATOM 712 C C . CYS A 1 93 ? 2.482 6.363 17.844 1 98.56 93 CYS A C 1
ATOM 714 O O . CYS A 1 93 ? 3.531 5.723 17.766 1 98.56 93 CYS A O 1
ATOM 716 N N . THR A 1 94 ? 1.895 6.824 16.844 1 98.69 94 THR A N 1
ATOM 717 C CA . THR A 1 94 ? 2.504 6.93 15.516 1 98.69 94 THR A CA 1
ATOM 718 C C . THR A 1 94 ? 2.057 8.203 14.812 1 98.69 94 THR A C 1
ATOM 720 O O . THR A 1 94 ? 1.079 8.836 15.219 1 98.69 94 THR A O 1
ATOM 723 N N . GLY A 1 95 ? 2.822 8.641 13.883 1 97.94 95 GLY A N 1
ATOM 724 C CA . GLY A 1 95 ? 2.461 9.898 13.25 1 97.94 95 GLY A CA 1
ATOM 725 C C . GLY A 1 95 ? 3.133 10.102 11.906 1 97.94 95 GLY A C 1
ATOM 726 O O . GLY A 1 95 ? 4.02 9.336 11.523 1 97.94 95 GLY A O 1
ATOM 727 N N . LEU A 1 96 ? 2.654 11.078 11.234 1 97.88 96 LEU A N 1
ATOM 728 C CA . LEU A 1 96 ? 3.176 11.547 9.953 1 97.88 96 LEU A CA 1
ATOM 729 C C . LEU A 1 96 ? 3.607 13.008 10.047 1 97.88 96 LEU A C 1
ATOM 731 O O . LEU A 1 96 ? 3.188 13.727 10.953 1 97.88 96 LEU A O 1
ATOM 735 N N . ILE A 1 97 ? 4.465 13.32 9.164 1 95.31 97 ILE A N 1
ATOM 736 C CA . ILE A 1 97 ? 4.918 14.695 9.023 1 95.31 97 ILE A CA 1
ATOM 737 C C . ILE A 1 97 ? 4.531 15.234 7.648 1 95.31 97 ILE A C 1
ATOM 739 O O . ILE A 1 97 ? 4.551 14.492 6.66 1 95.31 97 ILE A O 1
ATOM 743 N N . THR A 1 98 ? 4.141 16.516 7.582 1 93.44 98 THR A N 1
ATOM 744 C CA . THR A 1 98 ? 3.719 17.109 6.316 1 93.44 98 THR A CA 1
ATOM 745 C C . THR A 1 98 ? 4.102 18.578 6.258 1 93.44 98 THR A C 1
ATOM 747 O O . THR A 1 98 ? 4.285 19.219 7.293 1 93.44 98 THR A O 1
ATOM 750 N N . SER A 1 99 ? 4.215 19.047 5.008 1 88.5 99 SER A N 1
ATOM 751 C CA . SER A 1 99 ? 4.375 20.484 4.789 1 88.5 99 SER A CA 1
ATOM 752 C C . SER A 1 99 ? 3.035 21.156 4.5 1 88.5 99 SER A C 1
ATOM 754 O O . SER A 1 99 ? 2.945 22.375 4.461 1 88.5 99 SER A O 1
ATOM 756 N N . ALA A 1 100 ? 2.031 20.328 4.305 1 88.06 100 ALA A N 1
ATOM 757 C CA . ALA A 1 100 ? 0.703 20.875 4.027 1 88.06 100 ALA A CA 1
ATOM 758 C C . ALA A 1 100 ? 0.122 21.562 5.262 1 88.06 100 ALA A C 1
ATOM 760 O O . ALA A 1 100 ? 0.383 21.141 6.395 1 88.06 100 ALA A O 1
ATOM 761 N N . THR A 1 101 ? -0.709 22.578 5.016 1 88.5 101 THR A N 1
ATOM 762 C CA . THR A 1 101 ? -1.364 23.281 6.113 1 88.5 101 THR A CA 1
ATOM 763 C C . THR A 1 101 ? -2.496 22.438 6.695 1 88.5 101 THR A C 1
ATOM 765 O O . THR A 1 101 ? -3.17 21.703 5.969 1 88.5 101 THR A O 1
ATOM 768 N N . MET A 1 102 ? -2.762 22.625 7.996 1 93.25 102 MET A N 1
ATOM 769 C CA . MET A 1 102 ? -3.848 21.922 8.672 1 93.25 102 MET A CA 1
ATOM 770 C C . MET A 1 102 ? -5.188 22.594 8.391 1 93.25 102 MET A C 1
ATOM 772 O O . MET A 1 102 ? -6.242 21.969 8.547 1 93.25 102 MET A O 1
ATOM 776 N N . GLU A 1 103 ? -5.172 23.797 7.93 1 92.56 103 GLU A N 1
ATOM 777 C CA . GLU A 1 103 ? -6.375 24.625 7.777 1 92.56 103 GLU A CA 1
ATOM 778 C C . GLU A 1 103 ? -7.27 24.078 6.664 1 92.56 103 GLU A C 1
ATOM 780 O O . GLU A 1 103 ? -8.492 24.203 6.734 1 92.56 103 GLU A O 1
ATOM 785 N N . PHE A 1 104 ? -6.672 23.5 5.711 1 94.81 104 PHE A N 1
ATOM 786 C CA . PHE A 1 104 ? -7.418 23 4.562 1 94.81 104 PHE A CA 1
ATOM 787 C C . PHE A 1 104 ? -7.434 21.484 4.555 1 94.81 104 PHE A C 1
ATOM 789 O O . PHE A 1 104 ? -7.41 20.859 3.488 1 94.81 104 PHE A O 1
ATOM 796 N N . HIS A 1 105 ? -7.422 20.922 5.797 1 97.44 105 HIS A N 1
ATOM 797 C CA . HIS A 1 105 ? -7.629 19.484 5.867 1 97.44 105 HIS A CA 1
ATOM 798 C C . HIS A 1 105 ? -9.016 19.094 5.359 1 97.44 105 HIS A C 1
ATOM 800 O O . HIS A 1 105 ? -9.898 19.953 5.234 1 97.44 105 HIS A O 1
ATOM 806 N N . VAL A 1 106 ? -9.156 17.812 4.992 1 98.25 106 VAL A N 1
ATOM 807 C CA . VAL A 1 106 ? -10.484 17.375 4.574 1 98.25 106 VAL A CA 1
ATOM 808 C C . VAL A 1 106 ? -10.906 16.156 5.395 1 98.25 106 VAL A C 1
ATOM 810 O O . VAL A 1 106 ? -10.055 15.391 5.855 1 98.25 106 VAL A O 1
ATOM 813 N N . TYR A 1 107 ? -12.172 16.078 5.598 1 98.81 107 TYR A N 1
ATOM 814 C CA . TYR A 1 107 ? -12.82 14.93 6.223 1 98.81 107 TYR A CA 1
ATOM 815 C C . TYR A 1 107 ? -13.789 14.25 5.258 1 98.81 107 TYR A C 1
ATOM 817 O O . TYR A 1 107 ? -14.523 14.93 4.531 1 98.81 107 TYR A O 1
ATOM 825 N N . ALA A 1 108 ? -13.719 12.961 5.137 1 98.94 108 ALA A N 1
ATOM 826 C CA . ALA A 1 108 ? -14.656 12.156 4.352 1 98.94 108 ALA A CA 1
ATOM 827 C C . ALA A 1 108 ? -15.133 10.945 5.148 1 98.94 108 ALA A C 1
ATOM 829 O O . ALA A 1 108 ? -14.375 10.359 5.922 1 98.94 108 ALA A O 1
ATOM 830 N N . LYS A 1 109 ? -16.375 10.578 4.965 1 98.88 109 LYS A N 1
ATOM 831 C CA . LYS A 1 109 ? -16.969 9.383 5.559 1 98.88 109 LYS A CA 1
ATOM 832 C C . LYS A 1 109 ? -17.828 8.641 4.543 1 98.88 109 LYS A C 1
ATOM 834 O O . LYS A 1 109 ? -18.641 9.25 3.842 1 98.88 109 LYS A O 1
ATOM 839 N N . VAL A 1 110 ? -17.594 7.375 4.41 1 98.94 110 VAL A N 1
ATOM 840 C CA . VAL A 1 110 ? -18.422 6.504 3.572 1 98.94 110 VAL A CA 1
ATOM 841 C C . VAL A 1 110 ? -18.875 5.293 4.383 1 98.94 110 VAL A C 1
ATOM 843 O O . VAL A 1 110 ? -18.094 4.723 5.156 1 98.94 110 VAL A O 1
ATOM 846 N N . THR A 1 111 ? -20.156 4.949 4.234 1 98.62 111 THR A N 1
ATOM 847 C CA . THR A 1 111 ? -20.734 3.775 4.879 1 98.62 111 THR A CA 1
ATOM 848 C C . THR A 1 111 ? -21.359 2.846 3.846 1 98.62 111 THR A C 1
ATOM 850 O O . THR A 1 111 ? -21.953 3.309 2.867 1 98.62 111 THR A O 1
ATOM 853 N N . ALA A 1 112 ? -21.156 1.62 3.988 1 97.69 112 ALA A N 1
ATOM 854 C CA . ALA A 1 112 ? -21.797 0.568 3.213 1 97.69 112 ALA A CA 1
ATOM 855 C C . ALA A 1 112 ? -22.094 -0.651 4.082 1 97.69 112 ALA A C 1
ATOM 857 O O . ALA A 1 112 ? -21.188 -1.23 4.68 1 97.69 112 ALA A O 1
ATOM 858 N N . GLY A 1 113 ? -23.391 -1.087 4.113 1 94.88 113 GLY A N 1
ATOM 859 C CA . GLY A 1 113 ? -23.75 -2.078 5.117 1 94.88 113 GLY A CA 1
ATOM 860 C C . GLY A 1 113 ? -23.375 -1.657 6.527 1 94.88 113 GLY A C 1
ATOM 861 O O . GLY A 1 113 ? -23.766 -0.58 6.98 1 94.88 113 GLY A O 1
ATOM 862 N N . ASP A 1 114 ? -22.625 -2.484 7.18 1 96 114 ASP A N 1
ATOM 863 C CA . ASP A 1 114 ? -22.219 -2.145 8.539 1 96 114 ASP A CA 1
ATOM 864 C C . ASP A 1 114 ? -20.766 -1.649 8.578 1 96 114 ASP A C 1
ATOM 866 O O . ASP A 1 114 ? -20.188 -1.502 9.656 1 96 114 ASP A O 1
ATOM 870 N N . VAL A 1 115 ? -20.219 -1.394 7.441 1 98.06 115 VAL A N 1
ATOM 871 C CA . VAL A 1 115 ? -18.844 -0.901 7.359 1 98.06 115 VAL A CA 1
ATOM 872 C C . VAL A 1 115 ? -18.844 0.626 7.375 1 98.06 115 VAL A C 1
ATOM 874 O O . VAL A 1 115 ? -19.594 1.261 6.633 1 98.06 115 VAL A O 1
ATOM 877 N N . ILE A 1 116 ? -18.031 1.208 8.195 1 98.88 116 ILE A N 1
ATOM 878 C CA . ILE A 1 116 ? -17.797 2.646 8.242 1 98.88 116 ILE A CA 1
ATOM 879 C C . ILE A 1 116 ? -16.328 2.938 8 1 98.88 116 ILE A C 1
ATOM 881 O O . ILE A 1 116 ? -15.453 2.334 8.633 1 98.88 116 ILE A O 1
ATOM 885 N N . VAL A 1 117 ? -16.031 3.787 7.074 1 98.94 117 VAL A N 1
ATOM 886 C CA . VAL A 1 117 ? -14.68 4.285 6.867 1 98.94 117 VAL A CA 1
ATOM 887 C C . VAL A 1 117 ? -14.68 5.812 6.949 1 98.94 117 VAL A C 1
ATOM 889 O O . VAL A 1 117 ? -15.516 6.477 6.336 1 98.94 117 VAL A O 1
ATOM 892 N N . GLU A 1 118 ? -13.812 6.375 7.746 1 98.94 118 GLU A N 1
ATOM 893 C CA . GLU A 1 118 ? -13.57 7.809 7.879 1 98.94 118 GLU A CA 1
ATOM 894 C C . GLU A 1 118 ? -12.125 8.164 7.547 1 98.94 118 GLU A C 1
ATOM 896 O O . GLU A 1 118 ? -11.203 7.441 7.93 1 98.94 118 GLU A O 1
ATOM 901 N N . THR A 1 119 ? -11.93 9.219 6.812 1 98.94 119 THR A N 1
ATOM 902 C CA . THR A 1 119 ? -10.594 9.633 6.414 1 98.94 119 THR A CA 1
ATOM 903 C C . THR A 1 119 ? -10.391 11.125 6.68 1 98.94 119 THR A C 1
ATOM 905 O O . THR A 1 119 ? -11.258 11.938 6.375 1 98.94 119 THR A O 1
ATOM 908 N N . ILE A 1 120 ? -9.312 11.453 7.309 1 98.88 120 ILE A N 1
ATOM 909 C CA . ILE A 1 120 ? -8.797 12.812 7.391 1 98.88 120 ILE A CA 1
ATOM 910 C C . ILE A 1 120 ? -7.562 12.953 6.508 1 98.88 120 ILE A C 1
ATOM 912 O O . ILE A 1 120 ? -6.641 12.133 6.582 1 98.88 120 ILE A O 1
ATOM 916 N N . ALA A 1 121 ? -7.594 13.977 5.66 1 98.5 121 ALA A N 1
ATOM 917 C CA . ALA A 1 121 ? -6.48 14.117 4.723 1 98.5 121 ALA A CA 1
ATOM 918 C C . ALA A 1 121 ? -5.934 15.547 4.734 1 98.5 121 ALA A C 1
ATOM 920 O O . ALA A 1 121 ? -6.691 16.5 4.898 1 98.5 121 ALA A O 1
ATOM 921 N N . THR A 1 122 ? -4.672 15.648 4.672 1 97.06 122 THR A N 1
ATOM 922 C CA . THR A 1 122 ? -3.988 16.875 4.254 1 97.06 122 THR A CA 1
ATOM 923 C C . THR A 1 122 ? -3.266 16.656 2.926 1 97.06 122 THR A C 1
ATOM 925 O O . THR A 1 122 ? -2.721 15.586 2.676 1 97.06 122 THR A O 1
ATOM 928 N N . ALA A 1 123 ? -3.35 17.688 2.148 1 95.5 123 ALA A N 1
ATOM 929 C CA . ALA A 1 123 ? -2.834 17.453 0.803 1 95.5 123 ALA A CA 1
ATOM 930 C C . ALA A 1 123 ? -2.094 18.672 0.268 1 95.5 123 ALA A C 1
ATOM 932 O O . ALA A 1 123 ? -2.508 19.812 0.504 1 95.5 123 ALA A O 1
ATOM 933 N N . GLY A 1 124 ? -1.1 18.422 -0.399 1 91.69 124 GLY A N 1
ATOM 934 C CA . GLY A 1 124 ? -0.324 19.266 -1.29 1 91.69 124 GLY A CA 1
ATOM 935 C C . GLY A 1 124 ? 0.373 18.5 -2.393 1 91.69 124 GLY A C 1
ATOM 936 O O . GLY A 1 124 ? 1.083 17.531 -2.125 1 91.69 124 GLY A O 1
ATOM 937 N N . PHE A 1 125 ? 0.098 18.812 -3.65 1 90.44 125 PHE A N 1
ATOM 938 C CA . PHE A 1 125 ? 0.698 18 -4.703 1 90.44 125 PHE A CA 1
ATOM 939 C C . PHE A 1 125 ? 1.358 18.891 -5.754 1 90.44 125 PHE A C 1
ATOM 941 O O . PHE A 1 125 ? 2.004 18.391 -6.68 1 90.44 125 PHE A O 1
ATOM 948 N N . GLU A 1 126 ? 1.297 20.156 -5.559 1 86.81 126 GLU A N 1
ATOM 949 C CA . GLU A 1 126 ? 1.76 21.109 -6.57 1 86.81 126 GLU A CA 1
ATOM 950 C C . GLU A 1 126 ? 3.26 20.969 -6.812 1 86.81 126 GLU A C 1
ATOM 952 O O . GLU A 1 126 ? 3.732 21.141 -7.938 1 86.81 126 GLU A O 1
ATOM 957 N N . ALA A 1 127 ? 3.936 20.578 -5.832 1 86.62 127 ALA A N 1
ATOM 958 C CA . ALA A 1 127 ? 5.387 20.5 -5.965 1 86.62 127 ALA A CA 1
ATOM 959 C C . ALA A 1 127 ? 5.871 19.062 -5.977 1 86.62 127 ALA A C 1
ATOM 961 O O . ALA A 1 127 ? 7.062 18.797 -6.148 1 86.62 127 ALA A O 1
ATOM 962 N N . THR A 1 128 ? 4.926 18.062 -5.887 1 90.56 128 THR A N 1
ATOM 963 C CA . THR A 1 128 ? 5.457 16.734 -5.652 1 90.56 128 THR A CA 1
ATOM 964 C C . THR A 1 128 ? 4.617 15.68 -6.379 1 90.56 128 THR A C 1
ATOM 966 O O . THR A 1 128 ? 4.785 14.477 -6.16 1 90.56 128 THR A O 1
ATOM 969 N N . ALA A 1 129 ? 3.646 16.156 -7.176 1 94.25 129 ALA A N 1
ATOM 970 C CA . ALA A 1 129 ? 2.918 15.188 -7.988 1 94.25 129 ALA A CA 1
ATOM 971 C C . ALA A 1 129 ? 3.875 14.359 -8.852 1 94.25 129 ALA A C 1
ATOM 973 O O . ALA A 1 129 ? 4.766 14.914 -9.5 1 94.25 129 ALA A O 1
ATOM 974 N N . HIS A 1 130 ? 3.684 13.102 -8.852 1 96.69 130 HIS A N 1
ATOM 975 C CA . HIS A 1 130 ? 4.68 12.227 -9.461 1 96.69 130 HIS A CA 1
ATOM 976 C C . HIS A 1 130 ? 4.051 10.914 -9.914 1 96.69 130 HIS A C 1
ATOM 978 O O . HIS A 1 130 ? 3.127 10.406 -9.273 1 96.69 130 HIS A O 1
ATOM 984 N N . CYS A 1 131 ? 4.508 10.453 -11.039 1 98.06 131 CYS A N 1
ATOM 985 C CA . CYS A 1 131 ? 4.215 9.086 -11.461 1 98.06 131 CYS A CA 1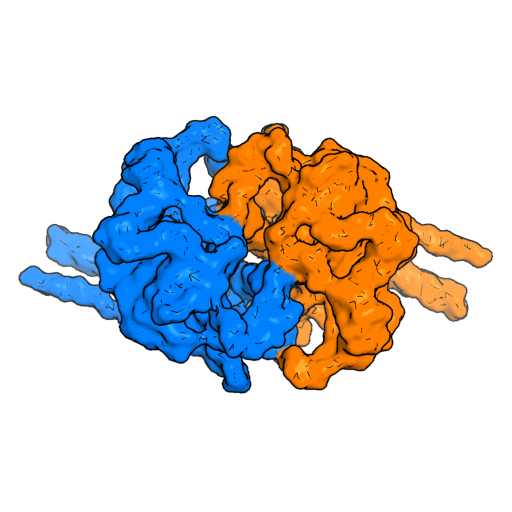
ATOM 986 C C . CYS A 1 131 ? 5.32 8.133 -11.031 1 98.06 131 CYS A C 1
ATOM 988 O O . CYS A 1 131 ? 6.492 8.352 -11.336 1 98.06 131 CYS A O 1
ATOM 990 N N . ALA A 1 132 ? 4.945 7.055 -10.367 1 98.38 132 ALA A N 1
ATOM 991 C CA . ALA A 1 132 ? 5.934 6.113 -9.852 1 98.38 132 ALA A CA 1
ATOM 992 C C . ALA A 1 132 ? 6.77 5.523 -10.984 1 98.38 132 ALA A C 1
ATOM 994 O O . ALA A 1 132 ? 6.223 4.953 -11.938 1 98.38 132 ALA A O 1
ATOM 995 N N . GLY A 1 133 ? 8.086 5.613 -10.906 1 97.81 133 GLY A N 1
ATOM 996 C CA . GLY A 1 133 ? 8.992 5.066 -11.898 1 97.81 133 GLY A CA 1
ATOM 997 C C . GLY A 1 133 ? 9.453 6.086 -12.93 1 97.81 133 GLY A C 1
ATOM 998 O O . GLY A 1 133 ? 10.164 5.75 -13.875 1 97.81 133 GLY A O 1
ATOM 999 N N . ASP A 1 134 ? 9.117 7.363 -12.766 1 96.75 134 ASP A N 1
ATOM 1000 C CA . ASP A 1 134 ? 9.43 8.406 -13.734 1 96.75 134 ASP A CA 1
ATOM 1001 C C . ASP A 1 134 ? 10.836 8.953 -13.516 1 96.75 134 ASP A C 1
ATOM 1003 O O . ASP A 1 134 ? 11.359 9.688 -14.352 1 96.75 134 ASP A O 1
ATOM 1007 N N . GLY A 1 135 ? 11.398 8.633 -12.492 1 95 135 GLY A N 1
ATOM 1008 C CA . GLY A 1 135 ? 12.695 9.18 -12.125 1 95 135 GLY A CA 1
ATOM 1009 C C . GLY A 1 135 ? 12.773 9.625 -10.68 1 95 135 GLY A C 1
ATOM 1010 O O . GLY A 1 135 ? 11.75 9.773 -10.016 1 95 135 GLY A O 1
ATOM 1011 N N . TYR A 1 136 ? 14.008 9.789 -10.125 1 92.12 136 TYR A N 1
ATOM 1012 C CA . TYR A 1 136 ? 14.195 10.148 -8.727 1 92.12 136 TYR A CA 1
ATOM 1013 C C . TYR A 1 136 ? 14.953 11.469 -8.602 1 92.12 136 TYR A C 1
ATOM 1015 O O . TYR A 1 136 ? 15.594 11.914 -9.555 1 92.12 136 TYR A O 1
ATOM 1023 N N . TYR A 1 137 ? 14.891 12.07 -7.402 1 89.56 137 TYR A N 1
ATOM 1024 C CA . TYR A 1 137 ? 15.555 13.344 -7.176 1 89.56 137 TYR A CA 1
ATOM 1025 C C . TYR A 1 137 ? 16.688 13.203 -6.164 1 89.56 137 TYR A C 1
ATOM 1027 O O . TYR A 1 137 ? 17.609 14.023 -6.129 1 89.56 137 TYR A O 1
ATOM 1035 N N . TYR A 1 138 ? 16.594 12.156 -5.262 1 88.75 138 TYR A N 1
ATOM 1036 C CA . TYR A 1 138 ? 17.594 12.086 -4.211 1 88.75 138 TYR A CA 1
ATOM 1037 C C . TYR A 1 138 ? 17.922 10.641 -3.861 1 88.75 138 TYR A C 1
ATOM 1039 O O . TYR A 1 138 ? 17.188 9.727 -4.25 1 88.75 138 TYR A O 1
ATOM 1047 N N . GLU A 1 139 ? 19.125 10.523 -3.195 1 89.44 139 GLU A N 1
ATOM 1048 C CA . GLU A 1 139 ? 19.547 9.281 -2.553 1 89.44 139 GLU A CA 1
ATOM 1049 C C . GLU A 1 139 ? 19.703 9.469 -1.045 1 89.44 139 GLU A C 1
ATOM 1051 O O . GLU A 1 139 ? 20.312 10.438 -0.59 1 89.44 139 GLU A O 1
ATOM 1056 N N . GLU A 1 140 ? 19.031 8.656 -0.251 1 84.62 140 GLU A N 1
ATOM 1057 C CA . GLU A 1 140 ? 19.062 8.805 1.201 1 84.62 140 GLU A CA 1
ATOM 1058 C C . GLU A 1 140 ? 20.484 8.766 1.743 1 84.62 140 GLU A C 1
ATOM 1060 O O . GLU A 1 140 ? 20.781 9.383 2.768 1 84.62 140 GLU A O 1
ATOM 1065 N N . LYS A 1 141 ? 21.516 8.328 1.138 1 72.31 141 LYS A N 1
ATOM 1066 C CA . LYS A 1 141 ? 22.891 8.273 1.623 1 72.31 141 LYS A CA 1
ATOM 1067 C C . LYS A 1 141 ? 23.484 9.672 1.794 1 72.31 141 LYS A C 1
ATOM 1069 O O . LYS A 1 141 ? 24.516 9.844 2.434 1 72.31 141 LYS A O 1
ATOM 1074 N N . GLU A 1 142 ? 22.766 10.547 1.533 1 65.19 142 GLU A N 1
ATOM 1075 C CA . GLU A 1 142 ? 23.453 11.836 1.469 1 65.19 142 GLU A CA 1
ATOM 1076 C C . GLU A 1 142 ? 23.109 12.703 2.68 1 65.19 142 GLU A C 1
ATOM 1078 O O . GLU A 1 142 ? 23.422 13.898 2.701 1 65.19 142 GLU A O 1
ATOM 1083 N N . GLY A 1 143 ? 22.562 12.047 3.662 1 65.5 143 GLY A N 1
ATOM 1084 C CA . GLY A 1 143 ? 22.219 12.758 4.879 1 65.5 143 GLY A CA 1
ATOM 1085 C C . GLY A 1 143 ? 21.219 13.891 4.648 1 65.5 143 GLY A C 1
ATOM 1086 O O . GLY A 1 143 ? 20.906 14.648 5.57 1 65.5 143 GLY A O 1
ATOM 1087 N N . GLU A 1 144 ? 20.812 14.047 3.434 1 75.25 144 GLU A N 1
ATOM 1088 C CA . GLU A 1 144 ? 19.906 15.141 3.096 1 75.25 144 GLU A CA 1
ATOM 1089 C C . GLU A 1 144 ? 18.484 14.836 3.537 1 75.25 144 GLU A C 1
ATOM 1091 O O . GLU A 1 144 ? 18.031 13.688 3.475 1 75.25 144 GLU A O 1
ATOM 1096 N N . PHE A 1 145 ? 17.969 15.898 4.129 1 77.38 145 PHE A N 1
ATOM 1097 C CA . PHE A 1 145 ? 16.562 15.789 4.527 1 77.38 145 PHE A CA 1
ATOM 1098 C C . PHE A 1 145 ? 15.648 16.312 3.434 1 77.38 145 PHE A C 1
ATOM 1100 O O . PHE A 1 145 ? 15.891 17.391 2.883 1 77.38 145 PHE A O 1
ATOM 1107 N N . HIS A 1 146 ? 14.844 15.531 3.09 1 75.38 146 HIS A N 1
ATOM 1108 C CA . HIS A 1 146 ? 13.805 15.945 2.152 1 75.38 146 HIS A CA 1
ATOM 1109 C C . HIS A 1 146 ? 12.453 16.062 2.846 1 75.38 146 HIS A C 1
ATOM 1111 O O . HIS A 1 146 ? 12.008 15.133 3.514 1 75.38 146 HIS A O 1
ATOM 1117 N N . GLN A 1 147 ? 12.008 17.25 2.713 1 72.62 147 GLN A N 1
ATOM 1118 C CA . GLN A 1 147 ? 10.766 17.562 3.416 1 72.62 147 GLN A CA 1
ATOM 1119 C C . GLN A 1 147 ? 9.672 16.562 3.074 1 72.62 147 GLN A C 1
ATOM 1121 O O . GLN A 1 147 ? 9.367 16.344 1.899 1 72.62 147 GLN A O 1
ATOM 1126 N N . PRO A 1 148 ? 9.359 15.938 4.223 1 65.31 148 PRO A N 1
ATOM 1127 C CA . PRO A 1 148 ? 8.305 14.953 3.967 1 65.31 148 PRO A CA 1
ATOM 1128 C C . PRO A 1 148 ? 6.988 15.602 3.551 1 65.31 148 PRO A C 1
ATOM 1130 O O . PRO A 1 148 ? 6.84 16.828 3.641 1 65.31 148 PRO A O 1
ATOM 1133 N N . GLY A 1 149 ? 6.012 14.922 3.049 1 65.12 149 GLY A N 1
ATOM 1134 C CA . GLY A 1 149 ? 4.605 14.609 2.844 1 65.12 149 GLY A CA 1
ATOM 1135 C C . GLY A 1 149 ? 3.855 15.688 2.094 1 65.12 149 GLY A C 1
ATOM 1136 O O . GLY A 1 149 ? 3.982 16.875 2.412 1 65.12 149 GLY A O 1
ATOM 1137 N N . THR A 1 150 ? 3.137 15.328 1.07 1 82.12 150 THR A N 1
ATOM 1138 C CA . THR A 1 150 ? 2.215 16.078 0.224 1 82.12 150 THR A CA 1
ATOM 1139 C C . THR A 1 150 ? 0.793 15.539 0.368 1 82.12 150 THR A C 1
ATOM 1141 O O . THR A 1 150 ? -0.171 16.312 0.35 1 82.12 150 THR A O 1
ATOM 1144 N N . ILE A 1 151 ? 0.66 14.375 0.608 1 96.25 151 ILE A N 1
ATOM 1145 C CA . ILE A 1 151 ? -0.641 13.781 0.9 1 96.25 151 ILE A CA 1
ATOM 1146 C C . ILE A 1 151 ? -0.521 12.836 2.094 1 96.25 151 ILE A C 1
ATOM 1148 O O . ILE A 1 151 ? 0.239 11.867 2.051 1 96.25 151 ILE A O 1
ATOM 1152 N N . ASN A 1 152 ? -1.166 13.156 3.195 1 97.94 152 ASN A N 1
ATOM 1153 C CA . ASN A 1 152 ? -1.297 12.273 4.344 1 97.94 152 ASN A CA 1
ATOM 1154 C C . ASN A 1 152 ? -2.746 11.844 4.562 1 97.94 152 ASN A C 1
ATOM 1156 O O . ASN A 1 152 ? -3.646 12.688 4.598 1 97.94 152 ASN A O 1
ATOM 1160 N N . LEU A 1 153 ? -2.918 10.602 4.598 1 98.88 153 LEU A N 1
ATOM 1161 C CA . LEU A 1 153 ? -4.234 10.039 4.863 1 98.88 153 LEU A CA 1
ATOM 1162 C C . LEU A 1 153 ? -4.273 9.367 6.234 1 98.88 153 LEU A C 1
ATOM 1164 O O . LEU A 1 153 ? -3.49 8.453 6.508 1 98.88 153 LEU A O 1
ATOM 1168 N N . LEU A 1 154 ? -5.105 9.844 7.117 1 98.88 154 LEU A N 1
ATOM 1169 C CA . LEU A 1 154 ? -5.496 9.156 8.344 1 98.88 154 LEU A CA 1
ATOM 1170 C C . LEU A 1 154 ? -6.84 8.453 8.172 1 98.88 154 LEU A C 1
ATOM 1172 O O . LEU A 1 154 ? -7.871 9.109 8.016 1 98.88 154 LEU A O 1
ATOM 1176 N N . ILE A 1 155 ? -6.805 7.18 8.219 1 99 155 ILE A N 1
ATOM 1177 C CA . ILE A 1 155 ? -7.996 6.41 7.883 1 99 155 ILE A CA 1
ATOM 1178 C C . ILE A 1 155 ? -8.43 5.578 9.086 1 99 155 ILE A C 1
ATOM 1180 O O . ILE A 1 155 ? -7.594 4.988 9.781 1 99 155 ILE A O 1
ATOM 1184 N N . PHE A 1 156 ? -9.742 5.48 9.289 1 98.94 156 PHE A N 1
ATOM 1185 C CA . PHE A 1 156 ? -10.336 4.816 10.438 1 98.94 156 PHE A CA 1
ATOM 1186 C C . PHE A 1 156 ? -11.484 3.916 10.016 1 98.94 156 PHE A C 1
ATOM 1188 O O . PHE A 1 156 ? -12.273 4.277 9.133 1 98.94 156 PHE A O 1
ATOM 1195 N N . THR A 1 157 ? -11.664 2.805 10.672 1 98.94 157 THR A N 1
ATOM 1196 C CA . THR A 1 157 ? -12.789 1.921 10.383 1 98.94 157 THR A CA 1
ATOM 1197 C C . THR A 1 157 ? -13.25 1.205 11.648 1 98.94 157 THR A C 1
ATOM 1199 O O . THR A 1 157 ? -12.492 1.1 12.617 1 98.94 157 THR A O 1
ATOM 1202 N N . ASN A 1 158 ? -14.461 0.741 11.633 1 98.62 158 ASN A N 1
ATOM 1203 C CA . ASN A 1 158 ? -15.039 0.019 12.766 1 98.62 158 ASN A CA 1
ATOM 1204 C C . ASN A 1 158 ? -14.766 -1.48 12.664 1 98.62 158 ASN A C 1
ATOM 1206 O O . ASN A 1 158 ? -15.289 -2.262 13.469 1 98.62 158 ASN A O 1
ATOM 1210 N N . LYS A 1 159 ? -14.039 -1.929 11.688 1 98.31 159 LYS A N 1
ATOM 1211 C CA . LYS A 1 159 ? -13.766 -3.348 11.484 1 98.31 159 LYS A CA 1
ATOM 1212 C C . LYS A 1 159 ? -12.359 -3.713 11.961 1 98.31 159 LYS A C 1
ATOM 1214 O O . LYS A 1 159 ? -11.492 -2.846 12.078 1 98.31 159 LYS A O 1
ATOM 1219 N N . ALA A 1 160 ? -12.203 -4.977 12.305 1 98 160 ALA A N 1
ATOM 1220 C CA . ALA A 1 160 ? -10.875 -5.559 12.477 1 98 160 ALA A CA 1
ATOM 1221 C C . ALA A 1 160 ? -10.406 -6.242 11.195 1 98 160 ALA A C 1
ATOM 1223 O O . ALA A 1 160 ? -11.227 -6.621 10.352 1 98 160 ALA A O 1
ATOM 1224 N N . LEU A 1 161 ? -9.125 -6.281 11 1 98.12 161 LEU A N 1
ATOM 1225 C CA . LEU A 1 161 ? -8.5 -6.965 9.875 1 98.12 161 LEU A CA 1
ATOM 1226 C C . LEU A 1 161 ? -7.34 -7.832 10.344 1 98.12 161 LEU A C 1
ATOM 1228 O O . LEU A 1 161 ? -6.617 -7.461 11.273 1 98.12 161 LEU A O 1
ATOM 1232 N N . THR A 1 162 ? -7.168 -9.016 9.672 1 97.5 162 THR A N 1
ATOM 1233 C CA . THR A 1 162 ? -5.91 -9.727 9.867 1 97.5 162 THR A CA 1
ATOM 1234 C C . THR A 1 162 ? -4.734 -8.891 9.367 1 97.5 162 THR A C 1
ATOM 1236 O O . THR A 1 162 ? -4.914 -7.969 8.57 1 97.5 162 THR A O 1
ATOM 1239 N N . ASP A 1 163 ? -3.525 -9.281 9.805 1 98.44 163 ASP A N 1
ATOM 1240 C CA . ASP A 1 163 ? -2.344 -8.523 9.398 1 98.44 163 ASP A CA 1
ATOM 1241 C C . ASP A 1 163 ? -2.209 -8.484 7.879 1 98.44 163 ASP A C 1
ATOM 1243 O O . ASP A 1 163 ? -1.915 -7.438 7.301 1 98.44 163 ASP A O 1
ATOM 1247 N N . GLY A 1 164 ? -2.467 -9.609 7.254 1 98.38 164 GLY A N 1
ATOM 1248 C CA . GLY A 1 164 ? -2.412 -9.656 5.801 1 98.38 164 GLY A CA 1
ATOM 1249 C C . GLY A 1 164 ? -3.457 -8.781 5.133 1 98.38 164 GLY A C 1
ATOM 1250 O O . GLY A 1 164 ? -3.158 -8.078 4.168 1 98.38 164 GLY A O 1
ATOM 1251 N N . ALA A 1 165 ? -4.656 -8.812 5.648 1 97.31 165 ALA A N 1
ATOM 1252 C CA . ALA A 1 165 ? -5.746 -8.016 5.09 1 97.31 165 ALA A CA 1
ATOM 1253 C C . ALA A 1 165 ? -5.5 -6.523 5.305 1 97.31 165 ALA A C 1
ATOM 1255 O O . ALA A 1 165 ? -5.836 -5.703 4.445 1 97.31 165 ALA A O 1
ATOM 1256 N N . LEU A 1 166 ? -4.965 -6.195 6.473 1 98.75 166 LEU A N 1
ATOM 1257 C CA . LEU A 1 166 ? -4.621 -4.805 6.762 1 98.75 166 LEU A CA 1
ATOM 1258 C C . LEU A 1 166 ? -3.543 -4.301 5.812 1 98.75 166 LEU A C 1
ATOM 1260 O O . LEU A 1 166 ? -3.627 -3.176 5.312 1 98.75 166 LEU A O 1
ATOM 1264 N N . THR A 1 167 ? -2.598 -5.129 5.512 1 98.81 167 THR A N 1
ATOM 1265 C CA . THR A 1 167 ? -1.561 -4.809 4.535 1 98.81 167 THR A CA 1
ATOM 1266 C C . THR A 1 167 ? -2.158 -4.664 3.139 1 98.81 167 THR A C 1
ATOM 1268 O O . THR A 1 167 ? -1.839 -3.721 2.416 1 98.81 167 THR A O 1
ATOM 1271 N N . LYS A 1 168 ? -3.059 -5.523 2.783 1 98.31 168 LYS A N 1
ATOM 1272 C CA . LYS A 1 168 ? -3.744 -5.457 1.495 1 98.31 168 LYS A CA 1
ATOM 1273 C C . LYS A 1 168 ? -4.594 -4.191 1.389 1 98.31 168 LYS A C 1
ATOM 1275 O O . LYS A 1 168 ? -4.73 -3.619 0.305 1 98.31 168 LYS A O 1
ATOM 1280 N N . ALA A 1 169 ? -5.164 -3.773 2.486 1 98.88 169 ALA A N 1
ATOM 1281 C CA . ALA A 1 169 ? -5.961 -2.549 2.496 1 98.88 169 ALA A CA 1
ATOM 1282 C C . ALA A 1 169 ? -5.133 -1.354 2.025 1 98.88 169 ALA A C 1
ATOM 1284 O O . ALA A 1 169 ? -5.66 -0.439 1.389 1 98.88 169 ALA A O 1
ATOM 1285 N N . LEU A 1 170 ? -3.875 -1.382 2.297 1 98.94 170 LEU A N 1
ATOM 1286 C CA . LEU A 1 170 ? -3.01 -0.296 1.852 1 98.94 170 LEU A CA 1
ATOM 1287 C C . LEU A 1 170 ? -2.889 -0.286 0.332 1 98.94 170 LEU A C 1
ATOM 1289 O O . LEU A 1 170 ? -2.789 0.78 -0.281 1 98.94 170 LEU A O 1
ATOM 1293 N N . ILE A 1 171 ? -2.898 -1.457 -0.289 1 98.81 171 ILE A N 1
ATOM 1294 C CA . ILE A 1 171 ? -2.941 -1.521 -1.745 1 98.81 171 ILE A CA 1
ATOM 1295 C C . ILE A 1 171 ? -4.215 -0.851 -2.254 1 98.81 171 ILE A C 1
ATOM 1297 O O . ILE A 1 171 ? -4.164 0.002 -3.143 1 98.81 171 ILE A O 1
ATOM 1301 N N . THR A 1 172 ? -5.34 -1.16 -1.658 1 98.88 172 THR A N 1
ATOM 1302 C CA . THR A 1 172 ? -6.629 -0.598 -2.047 1 98.88 172 THR A CA 1
ATOM 1303 C C . THR A 1 172 ? -6.629 0.92 -1.884 1 98.88 172 THR A C 1
ATOM 1305 O O . THR A 1 172 ? -7.07 1.646 -2.777 1 98.88 172 THR A O 1
ATOM 1308 N N . VAL A 1 173 ? -6.098 1.388 -0.772 1 98.94 173 VAL A N 1
ATOM 1309 C CA . VAL A 1 173 ? -5.992 2.816 -0.498 1 98.94 173 VAL A CA 1
ATOM 1310 C C . VAL A 1 173 ? -5.168 3.494 -1.59 1 98.94 173 VAL A C 1
ATOM 1312 O O . VAL A 1 173 ? -5.57 4.527 -2.131 1 98.94 173 VAL A O 1
ATOM 1315 N N . THR A 1 174 ? -4.066 2.904 -1.922 1 98.88 174 THR A N 1
ATOM 1316 C CA . THR A 1 174 ? -3.127 3.484 -2.875 1 98.88 174 THR A CA 1
ATOM 1317 C C . THR A 1 174 ? -3.717 3.492 -4.281 1 98.88 174 THR A C 1
ATOM 1319 O O . THR A 1 174 ? -3.572 4.469 -5.016 1 98.88 174 THR A O 1
ATOM 1322 N N . GLU A 1 175 ? -4.387 2.42 -4.641 1 98.88 175 GLU A N 1
ATOM 1323 C CA . GLU A 1 175 ? -5.059 2.365 -5.938 1 98.88 175 GLU A CA 1
ATOM 1324 C C . GLU A 1 175 ? -6.125 3.453 -6.051 1 98.88 175 GLU A C 1
ATOM 1326 O O . GLU A 1 175 ? -6.242 4.105 -7.09 1 98.88 175 GLU A O 1
ATOM 1331 N N . ALA A 1 176 ? -6.879 3.604 -5 1 98.88 176 ALA A N 1
ATOM 1332 C CA . ALA A 1 176 ? -7.926 4.621 -4.988 1 98.88 176 ALA A CA 1
ATOM 1333 C C . ALA A 1 176 ? -7.336 6.02 -5.148 1 98.88 176 ALA A C 1
ATOM 1335 O O . ALA A 1 176 ? -7.871 6.844 -5.891 1 98.88 176 ALA A O 1
ATOM 1336 N N . LYS A 1 177 ? -6.258 6.258 -4.434 1 98.75 177 LYS A N 1
ATOM 1337 C CA . LYS A 1 177 ? -5.57 7.539 -4.562 1 98.75 177 LYS A CA 1
ATOM 1338 C C . LYS A 1 177 ? -5.094 7.766 -5.996 1 98.75 177 LYS A C 1
ATOM 1340 O O . LYS A 1 177 ? -5.301 8.844 -6.559 1 98.75 177 LYS A O 1
ATOM 1345 N N . SER A 1 178 ? -4.473 6.754 -6.605 1 98.62 178 SER A N 1
ATOM 1346 C CA . SER A 1 178 ? -3.982 6.871 -7.977 1 98.62 178 SER A CA 1
ATOM 1347 C C . SER A 1 178 ? -5.125 7.121 -8.953 1 98.62 178 SER A C 1
ATOM 1349 O O . SER A 1 178 ? -4.988 7.914 -9.891 1 98.62 178 SER A O 1
ATOM 1351 N N . ALA A 1 179 ? -6.227 6.465 -8.719 1 98.44 179 ALA A N 1
ATOM 1352 C CA . ALA A 1 179 ? -7.402 6.68 -9.555 1 98.44 179 ALA A CA 1
ATOM 1353 C C . ALA A 1 179 ? -7.883 8.125 -9.469 1 98.44 179 ALA A C 1
ATOM 1355 O O . ALA A 1 179 ? -8.234 8.734 -10.484 1 98.44 179 ALA A O 1
ATOM 1356 N N . ALA A 1 180 ? -7.91 8.648 -8.273 1 98.38 180 ALA A N 1
ATOM 1357 C CA . ALA A 1 180 ? -8.352 10.031 -8.078 1 98.38 180 ALA A CA 1
ATOM 1358 C C . ALA A 1 180 ? -7.438 11.008 -8.805 1 98.38 180 ALA A C 1
ATOM 1360 O O . ALA A 1 180 ? -7.906 11.969 -9.422 1 98.38 180 ALA A O 1
ATOM 1361 N N . PHE A 1 181 ? -6.145 10.773 -8.758 1 97.81 181 PHE A N 1
ATOM 1362 C CA . PHE A 1 181 ? -5.195 11.617 -9.461 1 97.81 181 PHE A CA 1
ATOM 1363 C C . PHE A 1 181 ? -5.461 11.594 -10.961 1 97.81 181 PHE A C 1
ATOM 1365 O O . PHE A 1 181 ? -5.434 12.633 -11.617 1 97.81 181 PHE A O 1
ATOM 1372 N N . ARG A 1 182 ? -5.691 10.453 -11.43 1 96.62 182 ARG A N 1
ATOM 1373 C CA . ARG A 1 182 ? -5.969 10.312 -12.852 1 96.62 182 ARG A CA 1
ATOM 1374 C C . ARG A 1 182 ? -7.242 11.055 -13.242 1 96.62 182 ARG A C 1
ATOM 1376 O O . ARG A 1 182 ? -7.262 11.797 -14.227 1 96.62 182 ARG A O 1
ATOM 1383 N N . GLU A 1 183 ? -8.242 10.867 -12.5 1 96.19 183 GLU A N 1
ATOM 1384 C CA . GLU A 1 183 ? -9.531 11.508 -12.781 1 96.19 183 GLU A CA 1
ATOM 1385 C C . GLU A 1 183 ? -9.414 13.023 -12.742 1 96.19 183 GLU A C 1
ATOM 1387 O O . GLU A 1 183 ? -10.062 13.719 -13.531 1 96.19 183 GLU A O 1
ATOM 1392 N N . ALA A 1 184 ? -8.602 13.477 -11.859 1 96.62 184 ALA A N 1
ATOM 1393 C CA . ALA A 1 184 ? -8.383 14.914 -11.742 1 96.62 184 ALA A CA 1
ATOM 1394 C C . ALA A 1 184 ? -7.387 15.406 -12.781 1 96.62 184 ALA A C 1
ATOM 1396 O O . ALA A 1 184 ? -7.109 16.609 -12.867 1 96.62 184 ALA A O 1
ATOM 1397 N N . GLU A 1 185 ? -6.789 14.484 -13.547 1 96.12 185 GLU A N 1
ATOM 1398 C CA . GLU A 1 185 ? -5.859 14.773 -14.633 1 96.12 185 GLU A CA 1
ATOM 1399 C C . GLU A 1 185 ? -4.629 15.516 -14.125 1 96.12 185 GLU A C 1
ATOM 1401 O O . GLU A 1 185 ? -4.168 16.469 -14.75 1 96.12 185 GLU A O 1
ATOM 1406 N N . ILE A 1 186 ? -4.25 15.117 -12.977 1 96.19 186 ILE A N 1
ATOM 1407 C CA . ILE A 1 186 ? -3.027 15.68 -12.406 1 96.19 186 ILE A CA 1
ATOM 1408 C C . ILE A 1 186 ? -1.811 14.961 -12.992 1 96.19 186 ILE A C 1
ATOM 1410 O O . ILE A 1 186 ? -1.757 13.727 -13.008 1 96.19 186 ILE A O 1
ATOM 1414 N N . LYS A 1 187 ? -0.823 15.75 -13.422 1 96.19 187 LYS A N 1
ATOM 1415 C CA . LYS A 1 187 ? 0.312 15.188 -14.148 1 96.19 187 LYS A CA 1
ATOM 1416 C C . LYS A 1 187 ? 1.571 15.188 -13.281 1 96.19 187 LYS A C 1
ATOM 1418 O O . LYS A 1 187 ? 1.723 16.031 -12.398 1 96.19 187 LYS A O 1
ATOM 1423 N N . SER A 1 188 ? 2.404 14.164 -13.586 1 95.31 188 SER A N 1
ATOM 1424 C CA . SER A 1 188 ? 3.734 14.117 -12.984 1 95.31 188 SER A CA 1
ATOM 1425 C C . SER A 1 188 ? 4.562 15.336 -13.383 1 95.31 188 SER A C 1
ATOM 1427 O O . SER A 1 188 ? 4.559 15.742 -14.539 1 95.31 188 SER A O 1
ATOM 1429 N N . LEU A 1 189 ? 5.281 15.883 -12.469 1 91.75 189 LEU A N 1
ATOM 1430 C CA . LEU A 1 189 ? 6.098 17.062 -12.695 1 91.75 189 LEU A CA 1
ATOM 1431 C C . LEU A 1 189 ? 7.355 16.719 -13.484 1 91.75 189 LEU A C 1
ATOM 1433 O O . LEU A 1 189 ? 8.031 17.609 -14.008 1 91.75 189 LEU A O 1
ATOM 1437 N N . ILE A 1 190 ? 7.598 15.453 -13.664 1 90.88 190 ILE A N 1
ATOM 1438 C CA . ILE A 1 190 ? 8.836 15.016 -14.297 1 90.88 190 ILE A CA 1
ATOM 1439 C C . ILE A 1 190 ? 8.555 14.594 -15.734 1 90.88 190 ILE A C 1
ATOM 1441 O O . ILE A 1 190 ? 9.258 15.016 -16.656 1 90.88 190 ILE A O 1
ATOM 1445 N N . SER A 1 191 ? 7.52 13.812 -15.961 1 92 191 SER A N 1
ATOM 1446 C CA . SER A 1 191 ? 7.367 13.133 -17.234 1 92 191 SER A CA 1
ATOM 1447 C C . SER A 1 191 ? 6.148 13.648 -18 1 92 191 SER A C 1
ATOM 1449 O O . SER A 1 191 ? 6.012 13.398 -19.203 1 92 191 SER A O 1
ATOM 1451 N N . GLY A 1 192 ? 5.203 14.281 -17.344 1 91.5 192 GLY A N 1
ATOM 1452 C CA . GLY A 1 192 ? 3.947 14.672 -17.953 1 91.5 192 GLY A CA 1
ATOM 1453 C C . GLY A 1 192 ? 2.916 13.562 -17.969 1 91.5 192 GLY A C 1
ATOM 1454 O O . GLY A 1 192 ? 1.756 13.781 -18.312 1 91.5 192 GLY A O 1
ATOM 1455 N N . ALA A 1 193 ? 3.295 12.375 -17.562 1 94.69 193 ALA A N 1
ATOM 1456 C CA . ALA A 1 193 ? 2.332 11.289 -17.391 1 94.69 193 ALA A CA 1
ATOM 1457 C C . ALA A 1 193 ? 1.361 11.602 -16.25 1 94.69 193 ALA A C 1
ATOM 1459 O O . ALA A 1 193 ? 1.596 12.516 -15.461 1 94.69 193 ALA A O 1
ATOM 1460 N N . TYR A 1 194 ? 0.286 10.898 -16.234 1 96.31 194 TYR A N 1
ATOM 1461 C CA . TYR A 1 194 ? -0.597 11.055 -15.078 1 96.31 194 TYR A CA 1
ATOM 1462 C C . TYR A 1 194 ? 0.118 10.68 -13.789 1 96.31 194 TYR A C 1
ATOM 1464 O O . TYR A 1 194 ? 0.788 9.641 -13.719 1 96.31 194 TYR A O 1
ATOM 1472 N N . ALA A 1 195 ? -0.038 11.547 -12.812 1 97.56 195 ALA A N 1
ATOM 1473 C CA . ALA A 1 195 ? 0.541 11.25 -11.508 1 97.56 195 ALA A CA 1
ATOM 1474 C C . ALA A 1 195 ? -0.2 10.102 -10.828 1 97.56 195 ALA A C 1
ATOM 1476 O O . ALA A 1 195 ? -1.413 9.945 -10.992 1 97.56 195 ALA A O 1
ATOM 1477 N N . THR A 1 196 ? 0.452 9.266 -10.094 1 98.31 196 THR A N 1
ATOM 1478 C CA . THR A 1 196 ? -0.135 8.203 -9.289 1 98.31 196 THR A CA 1
ATOM 1479 C C . THR A 1 196 ? -0.269 8.633 -7.832 1 98.31 196 THR A C 1
ATOM 1481 O O . THR A 1 196 ? -0.893 7.938 -7.027 1 98.31 196 THR A O 1
ATOM 1484 N N . GLY A 1 197 ? 0.316 9.695 -7.426 1 97.12 197 GLY A N 1
ATOM 1485 C CA . GLY A 1 197 ? 0.328 10.336 -6.121 1 97.12 197 GLY A CA 1
ATOM 1486 C C . GLY A 1 197 ? 1.378 11.422 -6 1 97.12 197 GLY A C 1
ATOM 1487 O O . GLY A 1 197 ? 1.629 12.156 -6.957 1 97.12 197 GLY A O 1
ATOM 1488 N N . THR A 1 198 ? 1.864 11.594 -4.844 1 95.94 198 THR A N 1
ATOM 1489 C CA . THR A 1 198 ? 3 12.477 -4.594 1 95.94 198 THR A CA 1
ATOM 1490 C C . THR A 1 198 ? 4.211 11.68 -4.121 1 95.94 198 THR A C 1
ATOM 1492 O O . THR A 1 198 ? 4.082 10.516 -3.732 1 95.94 198 THR A O 1
ATOM 1495 N N . ALA A 1 199 ? 5.316 12.281 -4.16 1 92.62 199 ALA A N 1
ATOM 1496 C CA . ALA A 1 199 ? 6.574 11.586 -3.885 1 92.62 199 ALA A CA 1
ATOM 1497 C C . ALA A 1 199 ? 6.684 11.211 -2.41 1 92.62 199 ALA A C 1
ATOM 1499 O O . ALA A 1 199 ? 7.469 10.336 -2.043 1 92.62 199 ALA A O 1
ATOM 1500 N N . THR A 1 200 ? 5.863 11.781 -1.517 1 92.62 200 THR A N 1
ATOM 1501 C CA . THR A 1 200 ? 6.051 11.625 -0.078 1 92.62 200 THR A CA 1
ATOM 1502 C C . THR A 1 200 ? 4.734 11.281 0.606 1 92.62 200 THR A C 1
ATOM 1504 O O . THR A 1 200 ? 4.488 11.703 1.739 1 92.62 200 THR A O 1
ATOM 1507 N N . ASP A 1 201 ? 3.914 10.562 -0.071 1 96 201 ASP A N 1
ATOM 1508 C CA . ASP A 1 201 ? 2.617 10.188 0.482 1 96 201 ASP A CA 1
ATOM 1509 C C . ASP A 1 201 ? 2.779 9.43 1.8 1 96 201 ASP A C 1
ATOM 1511 O O . ASP A 1 201 ? 3.705 8.633 1.953 1 96 201 ASP A O 1
ATOM 1515 N N . GLY A 1 202 ? 1.907 9.703 2.752 1 97.62 202 GLY A N 1
ATOM 1516 C CA . GLY A 1 202 ? 1.842 8.977 4.012 1 97.62 202 GLY A CA 1
ATOM 1517 C C . GLY A 1 202 ? 0.449 8.477 4.34 1 97.62 202 GLY A C 1
ATOM 1518 O O . GLY A 1 202 ? -0.544 9.133 4.023 1 9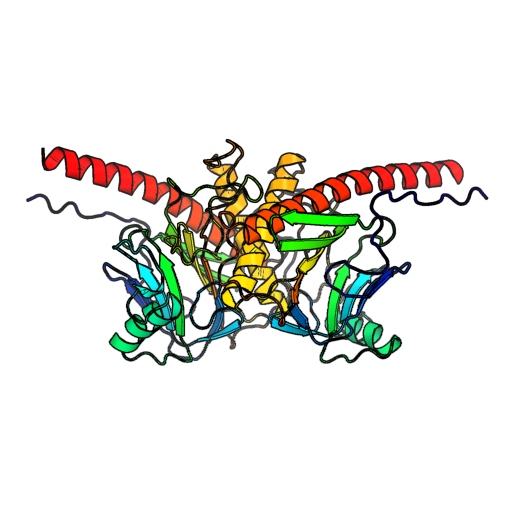7.62 202 GLY A O 1
ATOM 1519 N N . VAL A 1 203 ? 0.385 7.316 4.965 1 98.81 203 VAL A N 1
ATOM 1520 C CA . VAL A 1 203 ? -0.895 6.727 5.344 1 98.81 203 VAL A CA 1
ATOM 1521 C C . VAL A 1 203 ? -0.794 6.129 6.746 1 98.81 203 VAL A C 1
ATOM 1523 O O . VAL A 1 203 ? 0.199 5.48 7.082 1 98.81 203 VAL A O 1
ATOM 1526 N N . ILE A 1 204 ? -1.752 6.406 7.566 1 98.88 204 ILE A N 1
ATOM 1527 C CA . ILE A 1 204 ? -2.035 5.629 8.766 1 98.88 204 ILE A CA 1
ATOM 1528 C C . ILE A 1 204 ? -3.438 5.031 8.68 1 98.88 204 ILE A C 1
ATOM 1530 O O . ILE A 1 204 ? -4.426 5.766 8.602 1 98.88 204 ILE A O 1
ATOM 1534 N N . LEU A 1 205 ? -3.5 3.781 8.602 1 98.94 205 LEU A N 1
ATOM 1535 C CA . LEU A 1 205 ? -4.762 3.051 8.602 1 98.94 205 LEU A CA 1
ATOM 1536 C C . LEU A 1 205 ? -5.016 2.402 9.961 1 98.94 205 LEU A C 1
ATOM 1538 O O . LEU A 1 205 ? -4.25 1.533 10.383 1 98.94 205 LEU A O 1
ATOM 1542 N N . THR A 1 206 ? -6.066 2.84 10.633 1 98.81 206 THR A N 1
ATOM 1543 C CA . THR A 1 206 ? -6.398 2.367 11.977 1 98.81 206 THR A CA 1
ATOM 1544 C C . THR A 1 206 ? -7.633 1.471 11.945 1 98.81 206 THR A C 1
ATOM 1546 O O . THR A 1 206 ? -8.633 1.804 11.305 1 98.81 206 THR A O 1
ATOM 1549 N N . ILE A 1 207 ? -7.566 0.4 12.664 1 98.75 207 ILE A N 1
ATOM 1550 C CA . ILE A 1 207 ? -8.703 -0.512 12.734 1 98.75 207 ILE A CA 1
ATOM 1551 C C . ILE A 1 207 ? -9.164 -0.652 14.18 1 98.75 207 ILE A C 1
ATOM 1553 O O . ILE A 1 207 ? -8.438 -0.294 15.109 1 98.75 207 ILE A O 1
ATOM 1557 N N . ASP A 1 208 ? -10.414 -1.088 14.336 1 98.06 208 ASP A N 1
ATOM 1558 C CA . ASP A 1 208 ? -10.984 -1.4 15.641 1 98.06 208 ASP A CA 1
ATOM 1559 C C . ASP A 1 208 ? -10.836 -2.885 15.961 1 98.06 208 ASP A C 1
ATOM 1561 O O . ASP A 1 208 ? -11.547 -3.721 15.406 1 98.06 208 ASP A O 1
ATOM 1565 N N . THR A 1 209 ? -9.992 -3.256 16.906 1 96.25 209 THR A N 1
ATOM 1566 C CA . THR A 1 209 ? -9.68 -4.652 17.203 1 96.25 209 THR A CA 1
ATOM 1567 C C . THR A 1 209 ? -10.891 -5.363 17.781 1 96.25 209 THR A C 1
ATOM 1569 O O . THR A 1 209 ? -10.93 -6.594 17.844 1 96.25 209 THR A O 1
ATOM 1572 N N . ASN A 1 210 ? -11.883 -4.605 18.219 1 96.19 210 ASN A N 1
ATOM 1573 C CA . ASN A 1 210 ? -13.094 -5.188 18.781 1 96.19 210 ASN A CA 1
ATOM 1574 C C . ASN A 1 210 ? -14.164 -5.406 17.719 1 96.19 210 ASN A C 1
ATOM 1576 O O . ASN A 1 210 ? -15.219 -5.98 18 1 96.19 210 ASN A O 1
ATOM 1580 N N . GLY A 1 211 ? -13.922 -4.926 16.516 1 96.38 211 GLY A N 1
ATOM 1581 C CA . GLY A 1 211 ? -14.875 -5.105 15.438 1 96.38 211 GLY A CA 1
ATOM 1582 C C . GLY A 1 211 ? -14.82 -6.488 14.82 1 96.38 211 GLY A C 1
ATOM 1583 O O . GLY A 1 211 ? -13.961 -7.301 15.172 1 96.38 211 GLY A O 1
ATOM 1584 N N . ASP A 1 212 ? -15.766 -6.746 13.883 1 95.75 212 ASP A N 1
ATOM 1585 C CA . ASP A 1 212 ? -15.734 -7.992 13.125 1 95.75 212 ASP A CA 1
ATOM 1586 C C . ASP A 1 212 ? -14.438 -8.117 12.328 1 95.75 212 ASP A C 1
ATOM 1588 O O . ASP A 1 212 ? -14.023 -7.176 11.648 1 95.75 212 ASP A O 1
ATOM 1592 N N . ILE A 1 213 ? -13.875 -9.312 12.406 1 95.62 213 ILE A N 1
ATOM 1593 C CA . ILE A 1 213 ? -12.586 -9.516 11.75 1 95.62 213 ILE A CA 1
ATOM 1594 C C . ILE A 1 213 ? -12.805 -9.875 10.281 1 95.62 213 ILE A C 1
ATOM 1596 O O . ILE A 1 213 ? -13.578 -10.781 9.969 1 95.62 213 ILE A O 1
ATOM 1600 N N . LEU A 1 214 ? -12.195 -9.109 9.445 1 95.44 214 LEU A N 1
ATOM 1601 C CA . LEU A 1 214 ? -12.203 -9.383 8.008 1 95.44 214 LEU A CA 1
ATOM 1602 C C . LEU A 1 214 ? -10.844 -9.914 7.555 1 95.44 214 LEU A C 1
ATOM 1604 O O . LEU A 1 214 ? -9.812 -9.547 8.117 1 95.44 214 LEU A O 1
ATOM 1608 N N . THR A 1 215 ? -10.836 -10.766 6.52 1 93.5 215 THR A N 1
ATOM 1609 C CA . THR A 1 215 ? -9.617 -11.391 6.016 1 93.5 215 THR A CA 1
ATOM 1610 C C . THR A 1 215 ? -9.312 -10.922 4.598 1 93.5 215 THR A C 1
ATOM 1612 O O . THR A 1 215 ? -8.344 -11.375 3.979 1 93.5 215 THR A O 1
ATOM 1615 N N . ASP A 1 216 ? -10.148 -9.984 4.102 1 93.19 216 ASP A N 1
ATOM 1616 C CA . ASP A 1 216 ? -9.945 -9.461 2.756 1 93.19 216 ASP A CA 1
ATOM 1617 C C . ASP A 1 216 ? -10.25 -7.961 2.701 1 93.19 216 ASP A C 1
ATOM 1619 O O . ASP A 1 216 ? -11.156 -7.477 3.385 1 93.19 216 ASP A O 1
ATOM 1623 N N . ALA A 1 217 ? -9.422 -7.301 1.953 1 96.5 217 ALA A N 1
ATOM 1624 C CA . ALA A 1 217 ? -9.602 -5.863 1.761 1 96.5 217 ALA A CA 1
ATOM 1625 C C . ALA A 1 217 ? -9.414 -5.477 0.296 1 96.5 217 ALA A C 1
ATOM 1627 O O . ALA A 1 217 ? -9.125 -4.32 -0.014 1 96.5 217 ALA A O 1
ATOM 1628 N N . GLY A 1 218 ? -9.516 -6.461 -0.641 1 95.75 218 GLY A N 1
ATOM 1629 C CA . GLY A 1 218 ? -9.43 -6.184 -2.066 1 95.75 218 GLY A CA 1
ATOM 1630 C C . GLY A 1 218 ? -10.586 -5.359 -2.586 1 95.75 218 GLY A C 1
ATOM 1631 O O . GLY A 1 218 ? -11.625 -5.25 -1.927 1 95.75 218 GLY A O 1
ATOM 1632 N N . THR A 1 219 ? -10.484 -4.879 -3.781 1 96.31 219 THR A N 1
ATOM 1633 C CA . THR A 1 219 ? -11.398 -3.859 -4.281 1 96.31 219 THR A CA 1
ATOM 1634 C C . THR A 1 219 ? -12.758 -4.465 -4.617 1 96.31 219 THR A C 1
ATOM 1636 O O . THR A 1 219 ? -13.758 -3.752 -4.703 1 96.31 219 THR A O 1
ATOM 1639 N N . TYR A 1 220 ? -12.844 -5.793 -4.781 1 93.94 220 TYR A N 1
ATOM 1640 C CA . TYR A 1 220 ? -14.125 -6.43 -5.047 1 93.94 220 TYR A CA 1
ATOM 1641 C C . TYR A 1 220 ? -14.898 -6.656 -3.754 1 93.94 220 TYR A C 1
ATOM 1643 O O . TYR A 1 220 ? -16.094 -6.941 -3.781 1 93.94 220 TYR A O 1
ATOM 1651 N N . SER A 1 221 ? -14.211 -6.676 -2.67 1 94.75 221 SER A N 1
ATOM 1652 C CA . SER A 1 221 ? -14.914 -6.848 -1.403 1 94.75 221 SER A CA 1
ATOM 1653 C C . SER A 1 221 ? -15.695 -5.594 -1.024 1 94.75 221 SER A C 1
ATOM 1655 O O . SER A 1 221 ? -15.281 -4.48 -1.357 1 94.75 221 SER A O 1
ATOM 1657 N N . LEU A 1 222 ? -16.781 -5.773 -0.262 1 96.5 222 LEU A N 1
ATOM 1658 C CA . LEU A 1 222 ? -17.547 -4.625 0.231 1 96.5 222 LEU A CA 1
ATOM 1659 C C . LEU A 1 222 ? -16.641 -3.697 1.048 1 96.5 222 LEU A C 1
ATOM 1661 O O . LEU A 1 222 ? -16.672 -2.479 0.86 1 96.5 222 LEU A O 1
ATOM 1665 N N . PHE A 1 223 ? -15.844 -4.27 1.919 1 97.88 223 PHE A N 1
ATOM 1666 C CA . PHE A 1 223 ? -14.961 -3.457 2.744 1 97.88 223 PHE A CA 1
ATOM 1667 C C . PHE A 1 223 ? -13.992 -2.666 1.878 1 97.88 223 PHE A C 1
ATOM 1669 O O . PHE A 1 223 ? -13.859 -1.45 2.031 1 97.88 223 PHE A O 1
ATOM 1676 N N . GLY A 1 224 ? -13.32 -3.367 0.958 1 98.19 224 GLY A N 1
ATOM 1677 C CA . GLY A 1 224 ? -12.352 -2.715 0.092 1 98.19 224 GLY A CA 1
ATOM 1678 C C . GLY A 1 224 ? -12.953 -1.602 -0.745 1 98.19 224 GLY A C 1
ATOM 1679 O O . GLY A 1 224 ? -12.336 -0.546 -0.914 1 98.19 224 GLY A O 1
ATOM 1680 N N . ASP A 1 225 ? -14.086 -1.864 -1.233 1 98.12 225 ASP A N 1
ATOM 1681 C CA . ASP A 1 225 ? -14.766 -0.85 -2.039 1 98.12 225 ASP A CA 1
ATOM 1682 C C . ASP A 1 225 ? -15.141 0.364 -1.191 1 98.12 225 ASP A C 1
ATOM 1684 O O . ASP A 1 225 ? -15 1.505 -1.638 1 98.12 225 ASP A O 1
ATOM 1688 N N . THR A 1 226 ? -15.633 0.153 -0.015 1 98.88 226 THR A N 1
ATOM 1689 C CA . THR A 1 226 ? -15.984 1.239 0.895 1 98.88 226 THR A CA 1
ATOM 1690 C C . THR A 1 226 ? -14.75 2.074 1.236 1 98.88 226 THR A C 1
ATOM 1692 O O . THR A 1 226 ? -14.812 3.305 1.236 1 98.88 226 THR A O 1
ATOM 1695 N N . LEU A 1 227 ? -13.703 1.4 1.516 1 98.94 227 LEU A N 1
ATOM 1696 C CA . LEU A 1 227 ? -12.414 2.029 1.787 1 98.94 227 LEU A CA 1
ATOM 1697 C C . LEU A 1 227 ? -11.969 2.879 0.604 1 98.94 227 LEU A C 1
ATOM 1699 O O . LEU A 1 227 ? -11.617 4.051 0.772 1 98.94 227 LEU A O 1
ATOM 1703 N N . ALA A 1 228 ? -12 2.324 -0.605 1 98.94 228 ALA A N 1
ATOM 1704 C CA . ALA A 1 228 ? -11.578 3.018 -1.819 1 98.94 228 ALA A CA 1
ATOM 1705 C C . ALA A 1 228 ? -12.438 4.25 -2.076 1 98.94 228 ALA A C 1
ATOM 1707 O O . ALA A 1 228 ? -11.914 5.324 -2.396 1 98.94 228 ALA A O 1
ATOM 1708 N N . LYS A 1 229 ? -13.688 4.09 -1.927 1 98.88 229 LYS A N 1
ATOM 1709 C CA . LYS A 1 229 ? -14.602 5.203 -2.16 1 98.88 229 LYS A CA 1
ATOM 1710 C C . LYS A 1 229 ? -14.336 6.344 -1.179 1 98.88 229 LYS A C 1
ATOM 1712 O O . LYS A 1 229 ? -14.414 7.52 -1.548 1 98.88 229 LYS A O 1
ATOM 1717 N N . CYS A 1 230 ? -14.078 5.992 0.03 1 98.94 230 CYS A N 1
ATOM 1718 C CA . CYS A 1 230 ? -13.797 7.023 1.025 1 98.94 230 CYS A CA 1
ATOM 1719 C C . CYS A 1 230 ? -12.516 7.773 0.687 1 98.94 230 CYS A C 1
ATOM 1721 O O . CYS A 1 230 ? -12.461 9 0.797 1 98.94 230 CYS A O 1
ATOM 1723 N N . VAL A 1 231 ? -11.5 7.055 0.286 1 98.94 231 VAL A N 1
ATOM 1724 C CA . VAL A 1 231 ? -10.234 7.668 -0.105 1 98.94 231 VAL A CA 1
ATOM 1725 C C . VAL A 1 231 ? -10.453 8.562 -1.324 1 98.94 231 VAL A C 1
ATOM 1727 O O . VAL A 1 231 ? -9.961 9.695 -1.368 1 98.94 231 VAL A O 1
ATOM 1730 N N . ARG A 1 232 ? -11.195 8.117 -2.295 1 98.88 232 ARG A N 1
ATOM 1731 C CA . ARG A 1 232 ? -11.469 8.914 -3.482 1 98.88 232 ARG A CA 1
ATOM 1732 C C . ARG A 1 232 ? -12.219 10.195 -3.119 1 98.88 232 ARG A C 1
ATOM 1734 O O . ARG A 1 232 ? -11.938 11.266 -3.658 1 98.88 232 ARG A O 1
ATOM 1741 N N . LEU A 1 233 ? -13.164 10.031 -2.242 1 98.88 233 LEU A N 1
ATOM 1742 C CA . LEU A 1 233 ? -13.906 11.203 -1.789 1 98.88 233 LEU A CA 1
ATOM 1743 C C . LEU A 1 233 ? -12.977 12.188 -1.091 1 98.88 233 LEU A C 1
ATOM 1745 O O . LEU A 1 233 ? -13.039 13.398 -1.35 1 98.88 233 LEU A O 1
ATOM 1749 N N . ALA A 1 234 ? -12.133 11.688 -0.233 1 98.88 234 ALA A N 1
ATOM 1750 C CA . ALA A 1 234 ? -11.164 12.547 0.45 1 98.88 234 ALA A CA 1
ATOM 1751 C C . ALA A 1 234 ? -10.25 13.25 -0.55 1 98.88 234 ALA A C 1
ATOM 1753 O O . ALA A 1 234 ? -9.945 14.438 -0.395 1 98.88 234 ALA A O 1
ATOM 1754 N N . MET A 1 235 ? -9.789 12.523 -1.555 1 98.62 235 MET A N 1
ATOM 1755 C CA . MET A 1 235 ? -8.914 13.117 -2.562 1 98.62 235 MET A CA 1
ATOM 1756 C C . MET A 1 235 ? -9.648 14.211 -3.34 1 98.62 235 MET A C 1
ATOM 1758 O O . MET A 1 235 ? -9.102 15.297 -3.547 1 98.62 235 MET A O 1
ATOM 1762 N N . THR A 1 236 ? -10.852 13.938 -3.748 1 98.31 236 THR A N 1
ATOM 1763 C CA . THR A 1 236 ? -11.633 14.93 -4.477 1 98.31 236 THR A CA 1
ATOM 1764 C C . THR A 1 236 ? -11.781 16.203 -3.656 1 98.31 236 THR A C 1
ATOM 1766 O O . THR A 1 236 ? -11.562 17.312 -4.168 1 98.31 236 THR A O 1
ATOM 1769 N N . ARG A 1 237 ? -12.133 16.047 -2.428 1 98.5 237 ARG A N 1
ATOM 1770 C CA . ARG A 1 237 ? -12.281 17.188 -1.531 1 98.5 237 ARG A CA 1
ATOM 1771 C C . ARG A 1 237 ? -10.953 17.906 -1.335 1 98.5 237 ARG A C 1
ATOM 1773 O O . ARG A 1 237 ? -10.914 19.125 -1.24 1 98.5 237 ARG A O 1
ATOM 1780 N N . SER A 1 238 ? -9.891 17.125 -1.252 1 97.62 238 SER A N 1
ATOM 1781 C CA . SER A 1 238 ? -8.562 17.719 -1.124 1 97.62 238 SER A CA 1
ATOM 1782 C C . SER A 1 238 ? -8.219 18.578 -2.34 1 97.62 238 SER A C 1
ATOM 1784 O O . SER A 1 238 ? -7.676 19.672 -2.201 1 97.62 238 SER A O 1
ATOM 1786 N N . PHE A 1 239 ? -8.539 18.078 -3.529 1 96.5 239 PHE A N 1
ATOM 1787 C CA . PHE A 1 239 ? -8.281 18.828 -4.75 1 96.5 239 PHE A CA 1
ATOM 1788 C C . PHE A 1 239 ? -9.07 20.125 -4.766 1 96.5 239 PHE A C 1
ATOM 1790 O O . PHE A 1 239 ? -8.555 21.172 -5.16 1 96.5 239 PHE A O 1
ATOM 1797 N N . GLU A 1 240 ? -10.289 20.062 -4.289 1 96.62 240 GLU A N 1
ATOM 1798 C CA . GLU A 1 240 ? -11.117 21.25 -4.184 1 96.62 240 GLU A CA 1
ATOM 1799 C C . GLU A 1 240 ? -10.516 22.25 -3.199 1 96.62 240 GLU A C 1
ATOM 1801 O O . GLU A 1 240 ? -10.469 23.453 -3.479 1 96.62 240 GLU A O 1
ATOM 1806 N N . ASN A 1 241 ? -10.055 21.766 -2.078 1 95.62 241 ASN A N 1
ATOM 1807 C CA . ASN A 1 241 ? -9.523 22.641 -1.037 1 95.62 241 ASN A CA 1
ATOM 1808 C C . ASN A 1 241 ? -8.203 23.266 -1.455 1 95.62 241 ASN A C 1
ATOM 1810 O O . ASN A 1 241 ? -7.891 24.391 -1.044 1 95.62 241 ASN A O 1
ATOM 1814 N N . ILE A 1 242 ? -7.445 22.547 -2.215 1 92.75 242 ILE A N 1
ATOM 1815 C CA . ILE A 1 242 ? -6.203 23.125 -2.725 1 92.75 242 ILE A CA 1
ATOM 1816 C C . ILE A 1 242 ? -6.516 24.328 -3.604 1 92.75 242 ILE A C 1
ATOM 1818 O O . ILE A 1 242 ? -5.824 25.344 -3.537 1 92.75 242 ILE A O 1
ATOM 1822 N N . LYS A 1 243 ? -7.551 24.219 -4.398 1 92.44 243 LYS A N 1
ATOM 1823 C CA . LYS A 1 243 ? -7.992 25.359 -5.207 1 92.44 243 LYS A CA 1
ATOM 1824 C C . LYS A 1 243 ? -8.477 26.5 -4.324 1 92.44 243 LYS A C 1
ATOM 1826 O O . LYS A 1 243 ? -8.156 27.672 -4.586 1 92.44 243 LYS A O 1
ATOM 1831 N N . ARG A 1 244 ? -9.203 26.156 -3.322 1 93.06 244 ARG A N 1
ATOM 1832 C CA . ARG A 1 244 ? -9.688 27.172 -2.391 1 93.06 244 ARG A CA 1
ATOM 1833 C C . ARG A 1 244 ? -8.531 27.875 -1.697 1 93.06 244 ARG A C 1
ATOM 1835 O O . ARG A 1 244 ? -8.562 29.094 -1.504 1 93.06 244 ARG A O 1
ATOM 1842 N N . LYS A 1 245 ? -7.617 27.109 -1.309 1 90.88 245 LYS A N 1
ATOM 1843 C CA . LYS A 1 245 ? -6.438 27.656 -0.65 1 90.88 245 LYS A CA 1
ATOM 1844 C C . LYS A 1 245 ? -5.699 28.625 -1.566 1 90.88 245 LYS A C 1
ATOM 1846 O O . LYS A 1 245 ? -5.23 29.688 -1.118 1 90.88 245 LYS A O 1
ATOM 1851 N N . ALA A 1 246 ? -5.547 28.25 -2.801 1 89.19 246 ALA A N 1
ATOM 1852 C CA . ALA A 1 246 ? -4.863 29.109 -3.764 1 89.19 246 ALA A CA 1
ATOM 1853 C C . ALA A 1 246 ? -5.578 30.453 -3.908 1 89.19 246 ALA A C 1
ATOM 1855 O O . ALA A 1 246 ? -4.934 31.5 -3.973 1 89.19 246 ALA A O 1
ATOM 1856 N N . LEU A 1 247 ? -6.848 30.391 -3.963 1 90.5 247 LEU A N 1
ATOM 1857 C CA . LEU A 1 247 ? -7.648 31.609 -4.07 1 90.5 247 LEU A CA 1
ATOM 1858 C C . LEU A 1 247 ? -7.52 32.469 -2.811 1 90.5 247 LEU A C 1
ATOM 1860 O O . LEU A 1 247 ? -7.43 33.688 -2.889 1 90.5 247 LEU A O 1
ATOM 1864 N N . HIS A 1 248 ? -7.57 31.766 -1.736 1 89.31 248 HIS A N 1
ATOM 1865 C CA . HIS A 1 248 ? -7.426 32.438 -0.454 1 89.31 248 HIS A CA 1
ATOM 1866 C C . HIS A 1 248 ? -6.078 33.156 -0.354 1 89.31 248 HIS A C 1
ATOM 1868 O O . HIS A 1 248 ? -6.008 34.312 0.069 1 89.31 248 HIS A O 1
ATOM 1874 N N . ASP A 1 249 ? -5.055 32.469 -0.728 1 87.5 249 ASP A N 1
ATOM 1875 C CA . ASP A 1 249 ? -3.707 33.031 -0.671 1 87.5 249 ASP A CA 1
ATOM 1876 C C . ASP A 1 249 ? -3.566 34.219 -1.607 1 87.5 249 ASP A C 1
ATOM 1878 O O . ASP A 1 249 ? -2.885 35.188 -1.281 1 87.5 249 ASP A O 1
ATOM 1882 N N . GLN A 1 250 ? -4.172 34.156 -2.721 1 88.75 250 GLN A N 1
ATOM 1883 C CA . GLN A 1 250 ? -4.148 35.25 -3.676 1 88.75 250 GLN A CA 1
ATOM 1884 C C . GLN A 1 250 ? -4.863 36.469 -3.119 1 88.75 250 GLN A C 1
ATOM 1886 O O . GLN A 1 250 ? -4.371 37.594 -3.248 1 88.75 250 GLN A O 1
ATOM 1891 N N . ALA A 1 251 ? -5.957 36.219 -2.562 1 87.69 251 ALA A N 1
ATOM 1892 C CA . ALA A 1 251 ? -6.73 37.312 -1.989 1 87.69 251 ALA A CA 1
ATOM 1893 C C . ALA A 1 251 ? -5.965 37.969 -0.855 1 87.69 251 ALA A C 1
ATOM 1895 O O . ALA A 1 251 ? -6 39.219 -0.719 1 87.69 251 ALA A O 1
ATOM 1896 N N . LEU A 1 252 ? -5.379 37.219 -0.019 1 86.12 252 LEU A N 1
ATOM 1897 C CA . LEU A 1 252 ? -4.59 37.75 1.088 1 86.12 252 LEU A CA 1
ATOM 1898 C C . LEU A 1 252 ? -3.432 38.594 0.572 1 86.12 252 LEU A C 1
ATOM 1900 O O . LEU A 1 252 ? -3.139 39.656 1.126 1 86.12 252 LEU A O 1
ATOM 1904 N N . ALA A 1 253 ? -2.797 38.219 -0.539 1 88.12 253 ALA A N 1
ATOM 1905 C CA . ALA A 1 253 ? -1.677 38.938 -1.133 1 88.12 253 ALA A CA 1
ATOM 1906 C C . ALA A 1 253 ? -2.135 40.281 -1.726 1 88.12 253 ALA A C 1
ATOM 1908 O O . ALA A 1 253 ? -1.439 41.281 -1.608 1 88.12 253 ALA A O 1
ATOM 1909 N N . GLU A 1 254 ? -3.254 40.25 -2.264 1 87.88 254 GLU A N 1
ATOM 1910 C CA . GLU A 1 254 ? -3.795 41.438 -2.885 1 87.88 254 GLU A CA 1
ATOM 1911 C C . GLU A 1 254 ? -4.246 42.469 -1.834 1 87.88 254 GLU A C 1
ATOM 1913 O O . GLU A 1 254 ? -4.191 43.688 -2.064 1 87.88 254 GLU A O 1
ATOM 1918 N N . SER A 1 255 ? -4.688 41.875 -0.822 1 86.25 255 SER A N 1
ATOM 1919 C CA . SER A 1 255 ? -5.16 42.781 0.233 1 86.25 255 SER A CA 1
ATOM 1920 C C . SER A 1 255 ? -3.994 43.438 0.96 1 86.25 255 SER A C 1
ATOM 1922 O O . SER A 1 255 ? -4.152 44.5 1.554 1 86.25 255 SER A O 1
ATOM 1924 N N . GLN A 1 256 ? -2.908 42.812 0.971 1 79.31 256 GLN A N 1
ATOM 1925 C CA . GLN A 1 256 ? -1.727 43.344 1.636 1 79.31 256 GLN A CA 1
ATOM 1926 C C . GLN A 1 256 ? -0.937 44.25 0.702 1 79.31 256 GLN A C 1
ATOM 1928 O O . GLN A 1 256 ? -0.017 44.938 1.136 1 79.31 256 GLN A O 1
ATOM 1933 N N . ALA A 1 257 ? -1.284 44.312 -0.544 1 74.88 257 ALA A N 1
ATOM 1934 C CA . ALA A 1 257 ? -0.665 45.219 -1.5 1 74.88 257 ALA A CA 1
ATOM 1935 C C . ALA A 1 257 ? -1.432 46.531 -1.573 1 74.88 257 ALA A C 1
ATOM 1937 O O . ALA A 1 257 ? -2.65 46.562 -1.393 1 74.88 257 ALA A O 1
ATOM 1938 N N . MET B 1 1 ? 2.91 -36.094 -30.672 1 34.16 1 MET B N 1
ATOM 1939 C CA . MET B 1 1 ? 2.193 -35.125 -29.859 1 34.16 1 MET B CA 1
ATOM 1940 C C . MET B 1 1 ? 3.045 -33.875 -29.625 1 34.16 1 MET B C 1
ATOM 1942 O O . MET B 1 1 ? 4.152 -33.969 -29.094 1 34.16 1 MET B O 1
ATOM 1946 N N . THR B 1 2 ? 3.037 -32.812 -30.438 1 40.53 2 THR B N 1
ATOM 1947 C CA . THR B 1 2 ? 3.902 -31.656 -30.391 1 40.53 2 THR B CA 1
ATOM 1948 C C . THR B 1 2 ? 3.908 -31.031 -29 1 40.53 2 THR B C 1
ATOM 1950 O O . THR B 1 2 ? 2.854 -30.672 -28.484 1 40.53 2 THR B O 1
ATOM 1953 N N . THR B 1 3 ? 4.801 -31.406 -28.156 1 46.84 3 THR B N 1
ATOM 1954 C CA . THR B 1 3 ? 4.98 -30.859 -26.812 1 46.84 3 THR B CA 1
ATOM 1955 C C . THR B 1 3 ? 4.988 -29.344 -26.844 1 46.84 3 THR B C 1
ATOM 1957 O O . THR B 1 3 ? 5.852 -28.734 -27.484 1 46.84 3 THR B O 1
ATOM 1960 N N . HIS B 1 4 ? 3.811 -28.734 -26.938 1 55.28 4 HIS B N 1
ATOM 1961 C CA . HIS B 1 4 ? 3.748 -27.281 -26.922 1 55.28 4 HIS B CA 1
ATOM 1962 C C . HIS B 1 4 ? 4.52 -26.703 -25.75 1 55.28 4 HIS B C 1
ATOM 1964 O O . HIS B 1 4 ? 4.168 -26.938 -24.594 1 55.28 4 HIS B O 1
ATOM 1970 N N . THR B 1 5 ? 5.801 -26.578 -26.031 1 65 5 THR B N 1
ATOM 1971 C CA . THR B 1 5 ? 6.684 -26.031 -25.016 1 65 5 THR B CA 1
ATOM 1972 C C . THR B 1 5 ? 6.371 -24.562 -24.766 1 65 5 THR B C 1
ATOM 1974 O O . THR B 1 5 ? 6.246 -23.781 -25.703 1 65 5 THR B O 1
ATOM 1977 N N . VAL B 1 6 ? 5.895 -24.203 -23.594 1 75.06 6 VAL B N 1
ATOM 1978 C CA . VAL B 1 6 ? 5.711 -22.812 -23.172 1 75.06 6 VAL B CA 1
ATOM 1979 C C . VAL B 1 6 ? 7.051 -22.078 -23.234 1 75.06 6 VAL B C 1
ATOM 1981 O O . VAL B 1 6 ? 8.023 -22.516 -22.609 1 75.06 6 VAL B O 1
ATOM 1984 N N . ASN B 1 7 ? 7.238 -21.25 -24.281 1 84.81 7 ASN B N 1
ATOM 1985 C CA . ASN B 1 7 ? 8.43 -20.406 -24.328 1 84.81 7 ASN B CA 1
ATOM 1986 C C . ASN B 1 7 ? 8.242 -19.109 -23.547 1 84.81 7 ASN B C 1
ATOM 1988 O O . ASN B 1 7 ? 7.758 -18.109 -24.094 1 84.81 7 ASN B O 1
ATOM 1992 N N . ASN B 1 8 ? 8.531 -19.109 -22.297 1 93.88 8 ASN B N 1
ATOM 1993 C CA . ASN B 1 8 ? 8.5 -17.922 -21.469 1 93.88 8 ASN B CA 1
ATOM 1994 C C . ASN B 1 8 ? 9.844 -17.203 -21.469 1 93.88 8 ASN B C 1
ATOM 1996 O O . ASN B 1 8 ? 10.805 -17.672 -20.859 1 93.88 8 ASN B O 1
ATOM 2000 N N . PRO B 1 9 ? 9.992 -16.109 -22.156 1 96.69 9 PRO B N 1
ATOM 2001 C CA . PRO B 1 9 ? 11.289 -15.445 -22.266 1 96.69 9 PRO B CA 1
ATOM 2002 C C . PRO B 1 9 ? 11.711 -14.766 -20.953 1 96.69 9 PRO B C 1
ATOM 2004 O O . PRO B 1 9 ? 12.828 -14.25 -20.859 1 96.69 9 PRO B O 1
ATOM 2007 N N . TYR B 1 10 ? 10.859 -14.781 -19.969 1 98.19 10 TYR B N 1
ATOM 2008 C CA . TYR B 1 10 ? 11.133 -14.031 -18.75 1 98.19 10 TYR B CA 1
ATOM 2009 C C . TYR B 1 10 ? 11.305 -14.969 -17.562 1 98.19 10 TYR B C 1
ATOM 2011 O O . TYR B 1 10 ? 10.844 -14.672 -16.453 1 98.19 10 TYR B O 1
ATOM 2019 N N . GLN B 1 11 ? 11.992 -16.016 -17.734 1 97.12 11 GLN B N 1
ATOM 2020 C CA . GLN B 1 11 ? 12.164 -17.031 -16.703 1 97.12 11 GLN B CA 1
ATOM 2021 C C . GLN B 1 11 ? 13.016 -16.516 -15.547 1 97.12 11 GLN B C 1
ATOM 2023 O O . GLN B 1 11 ? 14.008 -15.82 -15.766 1 97.12 11 GLN B O 1
ATOM 2028 N N . VAL B 1 12 ? 12.578 -16.844 -14.398 1 98.25 12 VAL B N 1
ATOM 2029 C CA . VAL B 1 12 ? 13.328 -16.484 -13.203 1 98.25 12 VAL B CA 1
ATOM 2030 C C . VAL B 1 12 ? 14.562 -17.375 -13.07 1 98.25 12 VAL B C 1
ATOM 2032 O O . VAL B 1 12 ? 14.508 -18.562 -13.391 1 98.25 12 VAL B O 1
ATOM 2035 N N . PRO B 1 13 ? 15.703 -16.844 -12.602 1 98.31 13 PRO B N 1
ATOM 2036 C CA . PRO B 1 13 ? 16.859 -17.703 -12.32 1 98.31 13 PRO B CA 1
ATOM 2037 C C . PRO B 1 13 ? 16.641 -18.594 -11.094 1 98.31 13 PRO B C 1
ATOM 2039 O O . PRO B 1 13 ? 15.742 -18.344 -10.297 1 98.31 13 PRO B O 1
ATOM 2042 N N . THR B 1 14 ? 17.453 -19.594 -10.938 1 98.31 14 THR B N 1
ATOM 2043 C CA . THR B 1 14 ? 17.344 -20.516 -9.812 1 98.31 14 THR B CA 1
ATOM 2044 C C . THR B 1 14 ? 17.859 -19.859 -8.531 1 98.31 14 THR B C 1
ATOM 2046 O O . THR B 1 14 ? 17.578 -20.344 -7.434 1 98.31 14 THR B O 1
ATOM 2049 N N . GLN B 1 15 ? 18.672 -18.844 -8.773 1 98.62 15 GLN B N 1
ATOM 2050 C CA . GLN B 1 15 ? 19.188 -18.078 -7.645 1 98.62 15 GLN B CA 1
ATOM 2051 C C . GLN B 1 15 ? 19.047 -16.578 -7.891 1 98.62 15 GLN B C 1
ATOM 2053 O O . GLN B 1 15 ? 19.484 -16.062 -8.922 1 98.62 15 GLN B O 1
ATOM 2058 N N . LEU B 1 16 ? 18.469 -15.906 -6.941 1 98.69 16 LEU B N 1
ATOM 2059 C CA . LEU B 1 16 ? 18.359 -14.461 -7.043 1 98.69 16 LEU B CA 1
ATOM 2060 C C . LEU B 1 16 ? 19.688 -13.789 -6.758 1 98.69 16 LEU B C 1
ATOM 2062 O O . LEU B 1 16 ? 20.5 -14.305 -5.977 1 98.69 16 LEU B O 1
ATOM 2066 N N . ASP B 1 17 ? 19.859 -12.633 -7.34 1 98.44 17 ASP B N 1
ATOM 2067 C CA . ASP B 1 17 ? 21.078 -11.867 -7.094 1 98.44 17 ASP B CA 1
ATOM 2068 C C . ASP B 1 17 ? 21.172 -11.422 -5.637 1 98.44 17 ASP B C 1
ATOM 2070 O O . ASP B 1 17 ? 22.25 -11.359 -5.062 1 98.44 17 ASP B O 1
ATOM 2074 N N . VAL B 1 18 ? 20.094 -11.125 -5.016 1 98.12 18 VAL B N 1
ATOM 2075 C CA . VAL B 1 18 ? 20.094 -10.594 -3.66 1 98.12 18 VAL B CA 1
ATOM 2076 C C . VAL B 1 18 ? 20.062 -11.742 -2.652 1 98.12 18 VAL B C 1
ATOM 2078 O O . VAL B 1 18 ? 19.953 -11.516 -1.445 1 98.12 18 VAL B O 1
ATOM 2081 N N . GLY B 1 19 ? 20.094 -12.906 -3.113 1 97.5 19 GLY B N 1
ATOM 2082 C CA . GLY B 1 19 ? 20.047 -14.086 -2.26 1 97.5 19 GLY B CA 1
ATOM 2083 C C . GLY B 1 19 ? 18.688 -14.742 -2.221 1 97.5 19 GLY B C 1
ATOM 2084 O O . GLY B 1 19 ? 17.672 -14.062 -2.119 1 97.5 19 GLY B O 1
ATOM 2085 N N . GLY B 1 20 ? 18.656 -16.047 -2.271 1 98.06 20 GLY B N 1
ATOM 2086 C CA . GLY B 1 20 ? 17.453 -16.844 -2.295 1 98.06 20 GLY B CA 1
ATOM 2087 C C . GLY B 1 20 ? 17.422 -17.859 -3.43 1 98.06 20 GLY B C 1
ATOM 2088 O O . GLY B 1 20 ? 17.828 -17.547 -4.551 1 98.06 20 GLY B O 1
ATOM 2089 N N . GLN B 1 21 ? 17.016 -19.016 -3.141 1 98.62 21 GLN B N 1
ATOM 2090 C CA . GLN B 1 21 ? 16.875 -20.078 -4.137 1 98.62 21 GLN B CA 1
ATOM 2091 C C . GLN B 1 21 ? 15.43 -20.172 -4.637 1 98.62 21 GLN B C 1
ATOM 2093 O O . GLN B 1 21 ? 14.492 -20.219 -3.84 1 98.62 21 GLN B O 1
ATOM 2098 N N . VAL B 1 22 ? 15.289 -20.156 -5.918 1 98.75 22 VAL B N 1
ATOM 2099 C CA . VAL B 1 22 ? 13.961 -20.156 -6.512 1 98.75 22 VAL B CA 1
ATOM 2100 C C . VAL B 1 22 ? 13.664 -21.531 -7.105 1 98.75 22 VAL B C 1
ATOM 2102 O O . VAL B 1 22 ? 14.484 -22.094 -7.844 1 98.75 22 VAL B O 1
ATOM 2105 N N . THR B 1 23 ? 12.578 -22.078 -6.762 1 98.12 23 THR B N 1
ATOM 2106 C CA . THR B 1 23 ? 12.062 -23.297 -7.367 1 98.12 23 THR B CA 1
ATOM 2107 C C . THR B 1 23 ? 10.695 -23.047 -8 1 98.12 23 THR B C 1
ATOM 2109 O O . THR B 1 23 ? 9.773 -22.578 -7.34 1 98.12 23 THR B O 1
ATOM 2112 N N . VAL B 1 24 ? 10.594 -23.359 -9.258 1 96.94 24 VAL B N 1
ATOM 2113 C CA . VAL B 1 24 ? 9.328 -23.234 -9.977 1 96.94 24 VAL B CA 1
ATOM 2114 C C . VAL B 1 24 ? 8.781 -24.625 -10.297 1 96.94 24 VAL B C 1
ATOM 2116 O O . VAL B 1 24 ? 9.477 -25.453 -10.898 1 96.94 24 VAL B O 1
ATOM 2119 N N . ASN B 1 25 ? 7.664 -24.859 -9.812 1 93.06 25 ASN B N 1
ATOM 2120 C CA . ASN B 1 25 ? 6.918 -26.078 -10.148 1 93.06 25 ASN B CA 1
ATOM 2121 C C . ASN B 1 25 ? 5.629 -25.75 -10.898 1 93.06 25 ASN B C 1
ATOM 2123 O O . ASN B 1 25 ? 5.324 -24.578 -11.133 1 93.06 25 ASN B O 1
ATOM 2127 N N . ASN B 1 26 ? 4.895 -26.766 -11.289 1 91.31 26 ASN B N 1
ATOM 2128 C CA . ASN B 1 26 ? 3.654 -26.562 -12.031 1 91.31 26 ASN B CA 1
ATOM 2129 C C . ASN B 1 26 ? 2.631 -25.781 -11.219 1 91.31 26 ASN B C 1
ATOM 2131 O O . ASN B 1 26 ? 1.824 -25.031 -11.773 1 91.31 26 ASN B O 1
ATOM 2135 N N . THR B 1 27 ? 2.793 -25.906 -9.875 1 93.81 27 THR B N 1
ATOM 2136 C CA . THR B 1 27 ? 1.715 -25.312 -9.086 1 93.81 27 THR B CA 1
ATOM 2137 C C . THR B 1 27 ? 2.26 -24.281 -8.109 1 93.81 27 THR B C 1
ATOM 2139 O O . THR B 1 27 ? 1.51 -23.719 -7.312 1 93.81 27 THR B O 1
ATOM 2142 N N . SER B 1 28 ? 3.59 -24.031 -8.164 1 97.06 28 SER B N 1
ATOM 2143 C CA . SER B 1 28 ? 4.059 -23.062 -7.172 1 97.06 28 SER B CA 1
ATOM 2144 C C . SER B 1 28 ? 5.41 -22.484 -7.566 1 97.06 28 SER B C 1
ATOM 2146 O O . SER B 1 28 ? 6.148 -23.094 -8.352 1 97.06 28 SER B O 1
ATOM 2148 N N . ILE B 1 29 ? 5.66 -21.344 -7.133 1 98.12 29 ILE B N 1
ATOM 2149 C CA . ILE B 1 29 ? 6.98 -20.734 -7.066 1 98.12 29 ILE B CA 1
ATOM 2150 C C . ILE B 1 29 ? 7.391 -20.547 -5.609 1 98.12 29 ILE B C 1
ATOM 2152 O O . ILE B 1 29 ? 6.68 -19.906 -4.832 1 98.12 29 ILE B O 1
ATOM 2156 N N . VAL B 1 30 ? 8.531 -21.141 -5.23 1 98.56 30 VAL B N 1
ATOM 2157 C CA . VAL B 1 30 ? 9.008 -21.078 -3.855 1 98.56 30 VAL B CA 1
ATOM 2158 C C . VAL B 1 30 ? 10.391 -20.422 -3.816 1 98.56 30 VAL B C 1
ATOM 2160 O O . VAL B 1 30 ? 11.25 -20.719 -4.652 1 98.56 30 VAL B O 1
ATOM 2163 N N . VAL B 1 31 ? 10.578 -19.5 -2.953 1 98.75 31 VAL B N 1
ATOM 2164 C CA . VAL B 1 31 ? 11.891 -18.906 -2.701 1 98.75 31 VAL B CA 1
ATOM 2165 C C . VAL B 1 31 ? 12.328 -19.203 -1.27 1 98.75 31 VAL B C 1
ATOM 2167 O O . VAL B 1 31 ? 11.609 -18.891 -0.316 1 98.75 31 VAL B O 1
ATOM 2170 N N . THR B 1 32 ? 13.453 -19.812 -1.097 1 98.62 32 THR B N 1
ATOM 2171 C CA . THR B 1 32 ? 14.008 -20.125 0.216 1 98.62 32 THR B CA 1
ATOM 2172 C C . THR B 1 32 ? 15.297 -19.328 0.451 1 98.62 32 THR B C 1
ATOM 2174 O O . THR B 1 32 ? 16.031 -19.047 -0.492 1 98.62 32 THR B O 1
ATOM 2177 N N . PHE B 1 33 ? 15.5 -19.031 1.691 1 98.12 33 PHE B N 1
ATOM 2178 C CA . PHE B 1 33 ? 16.656 -18.219 2.051 1 98.12 33 PHE B CA 1
ATOM 2179 C C . PHE B 1 33 ? 17.562 -18.984 3.02 1 98.12 33 PHE B C 1
ATOM 2181 O O . PHE B 1 33 ? 17.078 -19.75 3.85 1 98.12 33 PHE B O 1
ATOM 2188 N N . ASP B 1 34 ? 18.875 -18.75 2.924 1 95.06 34 ASP B N 1
ATOM 2189 C CA . ASP B 1 34 ? 19.844 -19.359 3.824 1 95.06 34 ASP B CA 1
ATOM 2190 C C . ASP B 1 34 ? 19.828 -18.688 5.191 1 95.06 34 ASP B C 1
ATOM 2192 O O . ASP B 1 34 ? 20.234 -19.281 6.191 1 95.06 34 ASP B O 1
ATOM 2196 N N . ASP B 1 35 ? 19.453 -17.469 5.164 1 95.31 35 ASP B N 1
ATOM 2197 C CA . ASP B 1 35 ? 19.359 -16.688 6.398 1 95.31 35 ASP B CA 1
ATOM 2198 C C . ASP B 1 35 ? 17.969 -16.078 6.547 1 95.31 35 ASP B C 1
ATOM 2200 O O . ASP B 1 35 ? 17.203 -16 5.582 1 95.31 35 ASP B O 1
ATOM 2204 N N . VAL B 1 36 ? 17.672 -15.656 7.793 1 96.88 36 VAL B N 1
ATOM 2205 C CA . VAL B 1 36 ? 16.375 -15.055 8.078 1 96.88 36 VAL B CA 1
ATOM 2206 C C . VAL B 1 36 ? 16.25 -13.711 7.359 1 96.88 36 VAL B C 1
ATOM 2208 O O . VAL B 1 36 ? 17.188 -12.898 7.391 1 96.88 36 VAL B O 1
ATOM 2211 N N . ARG B 1 37 ? 15.18 -13.539 6.625 1 98.5 37 ARG B N 1
ATOM 2212 C CA . ARG B 1 37 ? 14.812 -12.273 6.004 1 98.5 37 ARG B CA 1
ATOM 2213 C C . ARG B 1 37 ? 13.602 -11.656 6.699 1 98.5 37 ARG B C 1
ATOM 2215 O O . ARG B 1 37 ? 13.07 -12.227 7.652 1 98.5 37 ARG B O 1
ATOM 2222 N N . TYR B 1 38 ? 13.344 -10.43 6.348 1 98.75 38 TYR B N 1
ATOM 2223 C CA . TYR B 1 38 ? 12.164 -9.727 6.844 1 98.75 38 TYR B CA 1
ATOM 2224 C C . TYR B 1 38 ? 11.258 -9.305 5.695 1 98.75 38 TYR B C 1
ATOM 2226 O O . TYR B 1 38 ? 11.734 -8.977 4.605 1 98.75 38 TYR B O 1
ATOM 2234 N N . SER B 1 39 ? 9.875 -9.453 5.918 1 98.81 39 SER B N 1
ATOM 2235 C CA . SER B 1 39 ? 8.992 -9.188 4.785 1 98.81 39 SER B CA 1
ATOM 2236 C C . SER B 1 39 ? 7.734 -8.445 5.223 1 98.81 39 SER B C 1
ATOM 2238 O O . SER B 1 39 ? 7.398 -8.43 6.406 1 98.81 39 SER B O 1
ATOM 2240 N N . LEU B 1 40 ? 7.137 -7.711 4.332 1 98.94 40 LEU B N 1
ATOM 2241 C CA . LEU B 1 40 ? 5.754 -7.254 4.363 1 98.94 40 LEU B CA 1
ATOM 2242 C C . LEU B 1 40 ? 4.898 -8.031 3.371 1 98.94 40 LEU B C 1
ATOM 2244 O O . LEU B 1 40 ? 5.16 -8.008 2.166 1 98.94 40 LEU B O 1
ATOM 2248 N N . SER B 1 41 ? 3.852 -8.727 3.891 1 98.88 41 SER B N 1
ATOM 2249 C CA . SER B 1 41 ? 3.088 -9.648 3.059 1 98.88 41 SER B CA 1
ATOM 2250 C C . SER B 1 41 ? 1.589 -9.398 3.184 1 98.88 41 SER B C 1
ATOM 2252 O O . SER B 1 41 ? 1.083 -9.172 4.285 1 98.88 41 SER B O 1
ATOM 2254 N N . THR B 1 42 ? 0.899 -9.453 2.061 1 98.38 42 THR B N 1
ATOM 2255 C CA . THR B 1 42 ? -0.557 -9.375 2.066 1 98.38 42 THR B CA 1
ATOM 2256 C C . THR B 1 42 ? -1.179 -10.758 2.189 1 98.38 42 THR B C 1
ATOM 2258 O O . THR B 1 42 ? -2.398 -10.906 2.096 1 98.38 42 THR B O 1
ATOM 2261 N N . GLY B 1 43 ? -0.414 -11.781 2.328 1 97.19 43 GLY B N 1
ATOM 2262 C CA . GLY B 1 43 ? -0.887 -13.156 2.322 1 97.19 43 GLY B CA 1
ATOM 2263 C C . GLY B 1 43 ? -1.652 -13.531 3.576 1 97.19 43 GLY B C 1
ATOM 2264 O O . GLY B 1 43 ? -1.556 -12.844 4.598 1 97.19 43 GLY B O 1
ATOM 2265 N N . PRO B 1 44 ? -2.336 -14.609 3.48 1 95.81 44 PRO B N 1
ATOM 2266 C CA . PRO B 1 44 ? -3.17 -15.023 4.609 1 95.81 44 PRO B CA 1
ATOM 2267 C C . PRO B 1 44 ? -2.371 -15.727 5.707 1 95.81 44 PRO B C 1
ATOM 2269 O O . PRO B 1 44 ? -2.838 -15.836 6.844 1 95.81 44 PRO B O 1
ATOM 2272 N N . LEU B 1 45 ? -1.196 -16.266 5.375 1 97.69 45 LEU B N 1
ATOM 2273 C CA . LEU B 1 45 ? -0.338 -16.922 6.352 1 97.69 45 LEU B CA 1
ATOM 2274 C C . LEU B 1 45 ? 0.829 -16.031 6.746 1 97.69 45 LEU B C 1
ATOM 2276 O O . LEU B 1 45 ? 1.669 -15.688 5.91 1 97.69 45 LEU B O 1
ATOM 2280 N N . ASN B 1 46 ? 0.841 -15.711 8.008 1 98.38 46 ASN B N 1
ATOM 2281 C CA . ASN B 1 46 ? 1.885 -14.82 8.508 1 98.38 46 ASN B CA 1
ATOM 2282 C C . ASN B 1 46 ? 1.993 -13.555 7.668 1 98.38 46 ASN B C 1
ATOM 2284 O O . ASN B 1 46 ? 3.09 -13.164 7.254 1 98.38 46 ASN B O 1
ATOM 2288 N N . GLY B 1 47 ? 0.796 -12.945 7.379 1 98.44 47 GLY B N 1
ATOM 2289 C CA . GLY B 1 47 ? 0.752 -11.672 6.68 1 98.44 47 GLY B CA 1
ATOM 2290 C C . GLY B 1 47 ? 1.229 -10.508 7.527 1 98.44 47 GLY B C 1
ATOM 2291 O O . GLY B 1 47 ? 1.396 -10.648 8.742 1 98.44 47 GLY B O 1
ATOM 2292 N N . GLY B 1 48 ? 1.424 -9.383 6.945 1 98.69 48 GLY B N 1
ATOM 2293 C CA . GLY B 1 48 ? 1.989 -8.242 7.656 1 98.69 48 GLY B CA 1
ATOM 2294 C C . GLY B 1 48 ? 3.506 -8.266 7.707 1 98.69 48 GLY B C 1
ATOM 2295 O O . GLY B 1 48 ? 4.16 -8.625 6.727 1 98.69 48 GLY B O 1
ATOM 2296 N N . LEU B 1 49 ? 4.043 -7.758 8.773 1 98.81 49 LEU B N 1
ATOM 2297 C CA . LEU B 1 49 ? 5.484 -7.73 8.984 1 98.81 49 LEU B CA 1
ATOM 2298 C C . LEU B 1 49 ? 5.949 -8.977 9.727 1 98.81 49 LEU B C 1
ATOM 2300 O O . LEU B 1 49 ? 5.504 -9.25 10.844 1 98.81 49 LEU B O 1
ATOM 2304 N N . HIS B 1 50 ? 6.855 -9.68 9.023 1 98.25 50 HIS B N 1
ATOM 2305 C CA . HIS B 1 50 ? 7.238 -10.961 9.609 1 98.25 50 HIS B CA 1
ATOM 2306 C C . HIS B 1 50 ? 8.641 -11.375 9.172 1 98.25 50 HIS B C 1
ATOM 2308 O O . HIS B 1 50 ? 9.047 -11.086 8.047 1 98.25 50 HIS B O 1
ATOM 2314 N N . HIS B 1 51 ? 9.328 -12.094 10.078 1 98.56 51 HIS B N 1
ATOM 2315 C CA . HIS B 1 51 ? 10.562 -12.758 9.68 1 98.56 51 HIS B CA 1
ATOM 2316 C C . HIS B 1 51 ? 10.281 -14.023 8.883 1 98.56 51 HIS B C 1
ATOM 2318 O O . HIS B 1 51 ? 9.375 -14.789 9.219 1 98.56 51 HIS B O 1
ATOM 2324 N N . ILE B 1 52 ? 11.078 -14.211 7.836 1 98.56 52 ILE B N 1
ATOM 2325 C CA . ILE B 1 52 ? 10.773 -15.336 6.969 1 98.56 52 ILE B CA 1
ATOM 2326 C C . ILE B 1 52 ? 12.062 -16.047 6.555 1 98.56 52 ILE B C 1
ATOM 2328 O O . ILE B 1 52 ? 13.125 -15.422 6.516 1 98.56 52 ILE B O 1
ATOM 2332 N N . MET B 1 53 ? 11.867 -17.344 6.164 1 98.38 53 MET B N 1
ATOM 2333 C CA . MET B 1 53 ? 12.938 -18.125 5.566 1 98.38 53 MET B CA 1
ATOM 2334 C C . MET B 1 53 ? 12.5 -18.719 4.23 1 98.38 53 MET B C 1
ATOM 2336 O O . MET B 1 53 ? 13.32 -19.219 3.463 1 98.38 53 MET B O 1
ATOM 2340 N N . ALA B 1 54 ? 11.203 -18.594 3.998 1 98.62 54 ALA B N 1
ATOM 2341 C CA . ALA B 1 54 ? 10.672 -19.062 2.719 1 98.62 54 ALA B CA 1
ATOM 2342 C C . ALA B 1 54 ? 9.391 -18.312 2.354 1 98.62 54 ALA B C 1
ATOM 2344 O O . ALA B 1 54 ? 8.609 -17.938 3.232 1 98.62 54 ALA B O 1
ATOM 2345 N N . ILE B 1 55 ? 9.172 -18.094 1.086 1 98.62 55 ILE B N 1
ATOM 2346 C CA . ILE B 1 55 ? 7.914 -17.562 0.577 1 98.62 55 ILE B CA 1
ATOM 2347 C C . ILE B 1 55 ? 7.402 -18.438 -0.56 1 98.62 55 ILE B C 1
ATOM 2349 O O . ILE B 1 55 ? 8.172 -19.156 -1.188 1 98.62 55 ILE B O 1
ATOM 2353 N N . ARG B 1 56 ? 6.098 -18.375 -0.728 1 98.12 56 ARG B N 1
ATOM 2354 C CA . ARG B 1 56 ? 5.449 -19.266 -1.688 1 98.12 56 ARG B CA 1
ATOM 2355 C C . ARG B 1 56 ? 4.332 -18.547 -2.432 1 98.12 56 ARG B C 1
ATOM 2357 O O . ARG B 1 56 ? 3.547 -17.812 -1.824 1 98.12 56 ARG B O 1
ATOM 2364 N N . ASN B 1 57 ? 4.363 -18.594 -3.715 1 98 57 ASN B N 1
ATOM 2365 C CA . ASN B 1 57 ? 3.213 -18.297 -4.562 1 98 57 ASN B CA 1
ATOM 2366 C C . ASN B 1 57 ? 2.537 -19.578 -5.059 1 98 57 ASN B C 1
ATOM 2368 O O . ASN B 1 57 ? 3.102 -20.312 -5.875 1 98 57 ASN B O 1
ATOM 2372 N N . GLN B 1 58 ? 1.376 -19.797 -4.566 1 96.62 58 GLN B N 1
ATOM 2373 C CA . GLN B 1 58 ? 0.725 -21.094 -4.754 1 96.62 58 GLN B CA 1
ATOM 2374 C C . GLN B 1 58 ? -0.465 -20.969 -5.703 1 96.62 58 GLN B C 1
ATOM 2376 O O . GLN B 1 58 ? -1.388 -20.188 -5.457 1 96.62 58 GLN B O 1
ATOM 2381 N N . ASN B 1 59 ? -0.428 -21.781 -6.73 1 94.12 59 ASN B N 1
ATOM 2382 C CA . ASN B 1 59 ? -1.566 -21.875 -7.637 1 94.12 59 ASN B CA 1
ATOM 2383 C C . ASN B 1 59 ? -2.707 -22.672 -7.023 1 94.12 59 ASN B C 1
ATOM 2385 O O . ASN B 1 59 ? -2.477 -23.719 -6.398 1 94.12 59 ASN B O 1
ATOM 2389 N N . LEU B 1 60 ? -3.834 -22.125 -7.082 1 90.5 60 LEU B N 1
ATOM 2390 C CA . LEU B 1 60 ? -5.055 -22.844 -6.734 1 90.5 60 LEU B CA 1
ATOM 2391 C C . LEU B 1 60 ? -5.793 -23.312 -7.988 1 90.5 60 LEU B C 1
ATOM 2393 O O . LEU B 1 60 ? -6.633 -22.578 -8.516 1 90.5 60 LEU B O 1
ATOM 2397 N N . PRO B 1 61 ? -5.672 -24.5 -8.406 1 82.31 61 PRO B N 1
ATOM 2398 C CA . PRO B 1 61 ? -6.172 -24.953 -9.711 1 82.31 61 PRO B CA 1
ATOM 2399 C C . PRO B 1 61 ? -7.617 -25.438 -9.648 1 82.31 61 PRO B C 1
ATOM 2401 O O . PRO B 1 61 ? -8.141 -25.938 -10.641 1 82.31 61 PRO B O 1
ATOM 2404 N N . PHE B 1 62 ? -8.227 -25.328 -8.461 1 82.81 62 PHE B N 1
ATOM 2405 C CA . PHE B 1 62 ? -9.602 -25.812 -8.344 1 82.81 62 PHE B CA 1
ATOM 2406 C C . PHE B 1 62 ? -10.477 -24.766 -7.668 1 82.81 62 PHE B C 1
ATOM 2408 O O . PHE B 1 62 ? -9.969 -23.844 -7.023 1 82.81 62 PHE B O 1
ATOM 2415 N N . PHE B 1 63 ? -11.688 -24.906 -7.938 1 82.56 63 PHE B N 1
ATOM 2416 C CA . PHE B 1 63 ? -12.672 -23.984 -7.379 1 82.56 63 PHE B CA 1
ATOM 2417 C C . PHE B 1 63 ? -13.312 -24.562 -6.125 1 82.56 63 PHE B C 1
ATOM 2419 O O . PHE B 1 63 ? -13.602 -25.766 -6.07 1 82.56 63 PHE B O 1
ATOM 2426 N N . VAL B 1 64 ? -13.383 -23.688 -5.184 1 84.88 64 VAL B N 1
ATOM 2427 C CA . VAL B 1 64 ? -14.156 -24.047 -4 1 84.88 64 VAL B CA 1
ATOM 2428 C C . VAL B 1 64 ? -15.203 -22.984 -3.715 1 84.88 64 VAL B C 1
ATOM 2430 O O . VAL B 1 64 ? -15.016 -21.812 -4.066 1 84.88 64 VAL B O 1
ATOM 2433 N N . ASN B 1 65 ? -16.312 -23.406 -3.062 1 84.06 65 ASN B N 1
ATOM 2434 C CA . ASN B 1 65 ? -17.375 -22.469 -2.746 1 84.06 65 ASN B CA 1
ATOM 2435 C C . ASN B 1 65 ? -17.062 -21.672 -1.479 1 84.06 65 ASN B C 1
ATOM 2437 O O . ASN B 1 65 ? -17.422 -20.5 -1.378 1 84.06 65 ASN B O 1
ATOM 2441 N N . THR B 1 66 ? -16.469 -22.406 -0.545 1 86.44 66 THR B N 1
ATOM 2442 C CA . THR B 1 66 ? -16.125 -21.766 0.719 1 86.44 66 THR B CA 1
ATOM 2443 C C . THR B 1 66 ? -14.672 -22.047 1.088 1 86.44 66 THR B C 1
ATOM 2445 O O . THR B 1 66 ? -14.125 -23.094 0.726 1 86.44 66 THR B O 1
ATOM 2448 N N . GLU B 1 67 ? -14.102 -21.078 1.823 1 84.62 67 GLU B N 1
ATOM 2449 C CA . GLU B 1 67 ? -12.703 -21.234 2.227 1 84.62 67 GLU B CA 1
ATOM 2450 C C . GLU B 1 67 ? -12.516 -22.484 3.076 1 84.62 67 GLU B C 1
ATOM 2452 O O . GLU B 1 67 ? -11.438 -23.094 3.066 1 84.62 67 GLU B O 1
ATOM 2457 N N . LYS B 1 68 ? -13.523 -22.938 3.705 1 87.75 68 LYS B N 1
ATOM 2458 C CA . LYS B 1 68 ? -13.453 -24.109 4.57 1 87.75 68 LYS B CA 1
ATOM 2459 C C . LYS B 1 68 ? -13.164 -25.375 3.762 1 87.75 68 LYS B C 1
ATOM 2461 O O . LYS B 1 68 ? -12.703 -26.375 4.309 1 87.75 68 LYS B O 1
ATOM 2466 N N . GLU B 1 69 ? -13.43 -25.281 2.5 1 90.75 69 GLU B N 1
ATOM 2467 C CA . GLU B 1 69 ? -13.25 -26.438 1.626 1 90.75 69 GLU B CA 1
ATOM 2468 C C . GLU B 1 69 ? -11.805 -26.547 1.167 1 90.75 69 GLU B C 1
ATOM 2470 O O . GLU B 1 69 ? -11.398 -27.594 0.642 1 90.75 69 GLU B O 1
ATOM 2475 N N . LEU B 1 70 ? -11.031 -25.578 1.452 1 90.31 70 LEU B N 1
ATOM 2476 C CA . LEU B 1 70 ? -9.609 -25.656 1.131 1 90.31 70 LEU B CA 1
ATOM 2477 C C . LEU B 1 70 ? -8.906 -26.641 2.057 1 90.31 70 LEU B C 1
ATOM 2479 O O . LEU B 1 70 ? -9.266 -26.766 3.229 1 90.31 70 LEU B O 1
ATOM 2483 N N . PRO B 1 71 ? -7.891 -27.391 1.505 1 88.44 71 PRO B N 1
ATOM 2484 C CA . PRO B 1 71 ? -7.047 -28.125 2.447 1 88.44 71 PRO B CA 1
ATOM 2485 C C . PRO B 1 71 ? -6.547 -27.266 3.598 1 88.44 71 PRO B C 1
ATOM 2487 O O . PRO B 1 71 ? -6.016 -26.172 3.367 1 88.44 71 PRO B O 1
ATOM 2490 N N . GLY B 1 72 ? -6.785 -27.703 4.879 1 91.5 72 GLY B N 1
ATOM 2491 C CA . GLY B 1 72 ? -6.414 -26.922 6.051 1 91.5 72 GLY B CA 1
ATOM 2492 C C . GLY B 1 72 ? -7.535 -26.031 6.562 1 91.5 72 GLY B C 1
ATOM 2493 O O . GLY B 1 72 ? -7.414 -25.422 7.629 1 91.5 72 GLY B O 1
ATOM 2494 N N . GLY B 1 73 ? -8.617 -25.906 5.781 1 91.56 73 GLY B N 1
ATOM 2495 C CA . GLY B 1 73 ? -9.844 -25.297 6.258 1 91.56 73 GLY B CA 1
ATOM 2496 C C . GLY B 1 73 ? -9.875 -23.797 6.066 1 91.56 73 GLY B C 1
ATOM 2497 O O . GLY B 1 73 ? -10.812 -23.125 6.508 1 91.56 73 GLY B O 1
ATOM 2498 N N . SER B 1 74 ? -8.852 -23.203 5.598 1 91.56 74 SER B N 1
ATOM 2499 C CA . SER B 1 74 ? -8.734 -21.766 5.316 1 91.56 74 SER B CA 1
ATOM 2500 C C . SER B 1 74 ? -7.605 -21.484 4.332 1 91.56 74 SER B C 1
ATOM 2502 O O . SER B 1 74 ? -6.809 -22.375 4.027 1 91.56 74 SER B O 1
ATOM 2504 N N . ALA B 1 75 ? -7.598 -20.344 3.795 1 92.56 75 ALA B N 1
ATOM 2505 C CA . ALA B 1 75 ? -6.488 -19.953 2.926 1 92.56 75 ALA B CA 1
ATOM 2506 C C . ALA B 1 75 ? -5.152 -20.094 3.645 1 92.56 75 ALA B C 1
ATOM 2508 O O . ALA B 1 75 ? -4.184 -20.594 3.07 1 92.56 75 ALA B O 1
ATOM 2509 N N . ALA B 1 76 ? -5.098 -19.656 4.922 1 94.81 76 ALA B N 1
ATOM 2510 C CA . ALA B 1 76 ? -3.889 -19.812 5.727 1 94.81 76 ALA B CA 1
ATOM 2511 C C . ALA B 1 76 ? -3.568 -21.281 5.949 1 94.81 76 ALA B C 1
ATOM 2513 O O . ALA B 1 76 ? -2.406 -21.688 5.875 1 94.81 76 ALA B O 1
ATOM 2514 N N . GLY B 1 77 ? -4.59 -22.031 6.219 1 95.25 77 GLY B N 1
ATOM 2515 C CA . GLY B 1 77 ? -4.414 -23.453 6.41 1 95.25 77 GLY B CA 1
ATOM 2516 C C . GLY B 1 77 ? -3.918 -24.172 5.16 1 95.25 77 GLY B C 1
ATOM 2517 O O . GLY B 1 77 ? -3.068 -25.047 5.242 1 95.25 77 GLY B O 1
ATOM 2518 N N . TYR B 1 78 ? -4.477 -23.734 4.023 1 94.69 78 TYR B N 1
ATOM 2519 C CA . TYR B 1 78 ? -4.051 -24.312 2.752 1 94.69 78 TYR B CA 1
ATOM 2520 C C . TYR B 1 78 ? -2.562 -24.078 2.521 1 94.69 78 TYR B C 1
ATOM 2522 O O . TYR B 1 78 ? -1.826 -25.016 2.205 1 94.69 78 TYR B O 1
ATOM 2530 N N . LEU B 1 79 ? -2.092 -22.875 2.756 1 96.5 79 LEU B N 1
ATOM 2531 C CA . LEU B 1 79 ? -0.678 -22.562 2.602 1 96.5 79 LEU B CA 1
ATOM 2532 C C . LEU B 1 79 ? 0.169 -23.328 3.609 1 96.5 79 LEU B C 1
ATOM 2534 O O . LEU B 1 79 ? 1.242 -23.828 3.27 1 96.5 79 LEU B O 1
ATOM 2538 N N . SER B 1 80 ? -0.324 -23.406 4.809 1 97.38 80 SER B N 1
ATOM 2539 C CA . SER B 1 80 ? 0.393 -24.156 5.836 1 97.38 80 SER B CA 1
ATOM 2540 C C . SER B 1 80 ? 0.627 -25.594 5.402 1 97.38 80 SER B C 1
ATOM 2542 O O . SER B 1 80 ? 1.73 -26.125 5.555 1 97.38 80 SER B O 1
ATOM 2544 N N . ALA B 1 81 ? -0.403 -26.188 4.879 1 96.06 81 ALA B N 1
ATOM 2545 C CA . ALA B 1 81 ? -0.301 -27.578 4.43 1 96.06 81 ALA B CA 1
ATOM 2546 C C . ALA B 1 81 ? 0.733 -27.719 3.314 1 96.06 81 ALA B C 1
ATOM 2548 O O . ALA B 1 81 ? 1.514 -28.672 3.301 1 96.06 81 ALA B O 1
ATOM 2549 N N . GLU B 1 82 ? 0.708 -26.766 2.412 1 95.44 82 GLU B N 1
ATOM 2550 C CA . GLU B 1 82 ? 1.655 -26.797 1.303 1 95.44 82 GLU B CA 1
ATOM 2551 C C . GLU B 1 82 ? 3.092 -26.656 1.796 1 95.44 82 GLU B C 1
ATOM 2553 O O . GLU B 1 82 ? 3.996 -27.328 1.307 1 95.44 82 GLU B O 1
ATOM 2558 N N . PHE B 1 83 ? 3.33 -25.734 2.764 1 96.75 83 PHE B N 1
ATOM 2559 C CA . PHE B 1 83 ? 4.664 -25.547 3.326 1 96.75 83 PHE B CA 1
ATOM 2560 C C . PHE B 1 83 ? 5.113 -26.797 4.078 1 96.75 83 PHE B C 1
ATOM 2562 O O . PHE B 1 83 ? 6.285 -27.172 4.023 1 96.75 83 PHE B O 1
ATOM 2569 N N . GLU B 1 84 ? 4.215 -27.391 4.809 1 95.69 84 GLU B N 1
ATOM 2570 C CA . GLU B 1 84 ? 4.527 -28.578 5.613 1 95.69 84 GLU B CA 1
ATOM 2571 C C . GLU B 1 84 ? 4.977 -29.734 4.738 1 95.69 84 GLU B C 1
ATOM 2573 O O . GLU B 1 84 ? 5.852 -30.516 5.125 1 95.69 84 GLU B O 1
ATOM 2578 N N . GLN B 1 85 ? 4.371 -29.875 3.609 1 94.12 85 GLN B N 1
ATOM 2579 C CA . GLN B 1 85 ? 4.734 -30.938 2.678 1 94.12 85 GLN B CA 1
ATOM 2580 C C . GLN B 1 85 ? 6.203 -30.844 2.277 1 94.12 85 GLN B C 1
ATOM 2582 O O . GLN B 1 85 ? 6.824 -31.844 1.925 1 94.12 85 GLN B O 1
ATOM 2587 N N . GLU B 1 86 ? 6.773 -29.688 2.365 1 93.81 86 GLU B N 1
ATOM 2588 C CA . GLU B 1 86 ? 8.164 -29.469 1.974 1 93.81 86 GLU B CA 1
ATOM 2589 C C . GLU B 1 86 ? 9.055 -29.25 3.193 1 93.81 86 GLU B C 1
ATOM 2591 O O . GLU B 1 86 ? 10.18 -28.75 3.068 1 93.81 86 GLU B O 1
ATOM 2596 N N . ASP B 1 87 ? 8.547 -29.469 4.379 1 94.31 87 ASP B N 1
ATOM 2597 C CA . ASP B 1 87 ? 9.258 -29.406 5.652 1 94.31 87 ASP B CA 1
ATOM 2598 C C . ASP B 1 87 ? 9.828 -28.016 5.895 1 94.31 87 ASP B C 1
ATOM 2600 O O . ASP B 1 87 ? 10.977 -27.875 6.324 1 94.31 87 ASP B O 1
ATOM 2604 N N . GLN B 1 88 ? 9.07 -27 5.512 1 94.06 88 GLN B N 1
ATOM 2605 C CA . GLN B 1 88 ? 9.469 -25.625 5.785 1 94.06 88 GLN B CA 1
ATOM 2606 C C . GLN B 1 88 ? 9.016 -25.188 7.172 1 94.06 88 GLN B C 1
ATOM 2608 O O . GLN B 1 88 ? 7.984 -25.656 7.668 1 94.06 88 GLN B O 1
ATOM 2613 N N . PRO B 1 89 ? 9.773 -24.375 7.801 1 95.38 89 PRO B N 1
ATOM 2614 C CA . PRO B 1 89 ? 9.383 -23.875 9.117 1 95.38 89 PRO B CA 1
ATOM 2615 C C . PRO B 1 89 ? 8.195 -22.922 9.055 1 95.38 89 PRO B C 1
ATOM 2617 O O . PRO B 1 89 ? 8.383 -21.719 8.828 1 95.38 89 PRO B O 1
ATOM 2620 N N . LEU B 1 90 ? 7.039 -23.281 9.414 1 96.31 90 LEU B N 1
ATOM 2621 C CA . LEU B 1 90 ? 5.777 -22.594 9.18 1 96.31 90 LEU B CA 1
ATOM 2622 C C . LEU B 1 90 ? 5.805 -21.188 9.781 1 96.31 90 LEU B C 1
ATOM 2624 O O . LEU B 1 90 ? 5.328 -20.234 9.156 1 96.31 90 LEU B O 1
ATOM 2628 N N . ASN B 1 91 ? 6.402 -21.062 10.945 1 97.12 91 ASN B N 1
ATOM 2629 C CA . ASN B 1 91 ? 6.41 -19.766 11.641 1 97.12 91 ASN B CA 1
ATOM 2630 C C . ASN B 1 91 ? 7.27 -18.75 10.906 1 97.12 91 ASN B C 1
ATOM 2632 O O . ASN B 1 91 ? 7.191 -17.547 11.188 1 97.12 91 ASN B O 1
ATOM 2636 N N . PHE B 1 92 ? 8.047 -19.188 9.922 1 98.12 92 PHE B N 1
ATOM 2637 C CA . PHE B 1 92 ? 8.922 -18.312 9.156 1 98.12 92 PHE B CA 1
ATOM 2638 C C . PHE B 1 92 ? 8.602 -18.375 7.668 1 98.12 92 PHE B C 1
ATOM 2640 O O . PHE B 1 92 ? 9.492 -18.266 6.824 1 98.12 92 PHE B O 1
ATOM 2647 N N . CYS B 1 93 ? 7.32 -18.672 7.414 1 98.56 93 CYS B N 1
ATOM 2648 C CA . CYS B 1 93 ? 6.875 -18.734 6.027 1 98.56 93 CYS B CA 1
ATOM 2649 C C . CYS B 1 93 ? 5.691 -17.812 5.781 1 98.56 93 CYS B C 1
ATOM 2651 O O . CYS B 1 93 ? 4.91 -17.547 6.695 1 98.56 93 CYS B O 1
ATOM 2653 N N . THR B 1 94 ? 5.605 -17.297 4.645 1 98.69 94 THR B N 1
ATOM 2654 C CA . THR B 1 94 ? 4.43 -16.578 4.168 1 98.69 94 THR B CA 1
ATOM 2655 C C . THR B 1 94 ? 4.188 -16.859 2.689 1 98.69 94 THR B C 1
ATOM 2657 O O . THR B 1 94 ? 5.074 -17.359 1.995 1 98.69 94 THR B O 1
ATOM 2660 N N . GLY B 1 95 ? 2.992 -16.656 2.26 1 98.06 95 GLY B N 1
ATOM 2661 C CA . GLY B 1 95 ? 2.715 -16.984 0.872 1 98.06 95 GLY B CA 1
ATOM 2662 C C . GLY B 1 95 ? 1.45 -16.344 0.342 1 98.06 95 GLY B C 1
ATOM 2663 O O . GLY B 1 95 ? 0.684 -15.75 1.104 1 98.06 95 GLY B O 1
ATOM 2664 N N . LEU B 1 96 ? 1.312 -16.422 -0.927 1 97.94 96 LEU B N 1
ATOM 2665 C CA . LEU B 1 96 ? 0.151 -15.961 -1.68 1 97.94 96 LEU B CA 1
ATOM 2666 C C . LEU B 1 96 ? -0.493 -17.109 -2.445 1 97.94 96 LEU B C 1
ATOM 2668 O O . LEU B 1 96 ? 0.142 -18.141 -2.674 1 97.94 96 LEU B O 1
ATOM 2672 N N . ILE B 1 97 ? -1.71 -16.906 -2.709 1 95.44 97 ILE B N 1
ATOM 2673 C CA . ILE B 1 97 ? -2.469 -17.844 -3.529 1 95.44 97 ILE B CA 1
ATOM 2674 C C . ILE B 1 97 ? -2.922 -17.156 -4.816 1 95.44 97 ILE B C 1
ATOM 2676 O O . ILE B 1 97 ? -3.244 -15.961 -4.809 1 95.44 97 ILE B O 1
ATOM 2680 N N . THR B 1 98 ? -2.914 -17.891 -5.926 1 93.56 98 THR B N 1
ATOM 2681 C CA . THR B 1 98 ? -3.295 -17.312 -7.211 1 93.56 98 THR B CA 1
ATOM 2682 C C . THR B 1 98 ? -3.982 -18.359 -8.094 1 93.56 98 THR B C 1
ATOM 2684 O O . THR B 1 98 ? -3.773 -19.562 -7.918 1 93.56 98 THR B O 1
ATOM 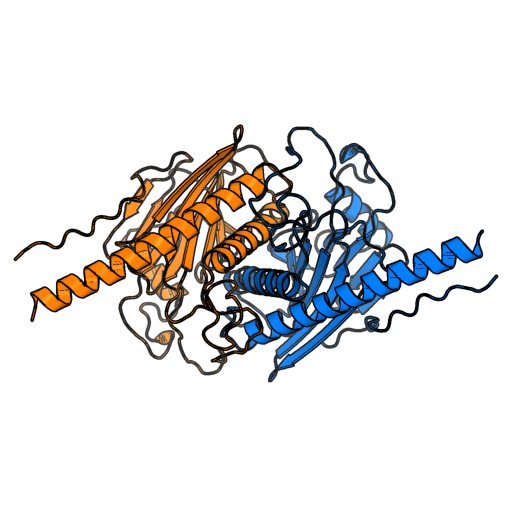2687 N N . SER B 1 99 ? -4.789 -17.828 -9.008 1 88.38 99 SER B N 1
ATOM 2688 C CA . SER B 1 99 ? -5.352 -18.688 -10.047 1 88.38 99 SER B CA 1
ATOM 2689 C C . SER B 1 99 ? -4.516 -18.641 -11.32 1 88.38 99 SER B C 1
ATOM 2691 O O . SER B 1 99 ? -4.742 -19.406 -12.25 1 88.38 99 SER B O 1
ATOM 2693 N N . ALA B 1 100 ? -3.57 -17.703 -11.344 1 88.19 100 ALA B N 1
ATOM 2694 C CA . ALA B 1 100 ? -2.703 -17.594 -12.516 1 88.19 100 ALA B CA 1
ATOM 2695 C C . ALA B 1 100 ? -1.768 -18.797 -12.625 1 88.19 100 ALA B C 1
ATOM 2697 O O . ALA B 1 100 ? -1.355 -19.359 -11.617 1 88.19 100 ALA B O 1
ATOM 2698 N N . THR B 1 101 ? -1.401 -19.125 -13.875 1 88.62 101 THR B N 1
ATOM 2699 C CA . THR B 1 101 ? -0.479 -20.219 -14.109 1 88.62 101 THR B CA 1
ATOM 2700 C C . THR B 1 101 ? 0.95 -19.828 -13.758 1 88.62 101 THR B C 1
ATOM 2702 O O . THR B 1 101 ? 1.341 -18.672 -13.945 1 88.62 101 THR B O 1
ATOM 2705 N N . MET B 1 102 ? 1.754 -20.828 -13.328 1 93.31 102 MET B N 1
ATOM 2706 C CA . MET B 1 102 ? 3.156 -20.594 -13 1 93.31 102 MET B CA 1
ATOM 2707 C C . MET B 1 102 ? 4.012 -20.562 -14.266 1 93.31 102 MET B C 1
ATOM 2709 O O . MET B 1 102 ? 5.121 -20.016 -14.258 1 93.31 102 MET B O 1
ATOM 2713 N N . GLU B 1 103 ? 3.514 -21.047 -15.352 1 92.62 103 GLU B N 1
ATOM 2714 C CA . GLU B 1 103 ? 4.281 -21.25 -16.578 1 92.62 103 GLU B CA 1
ATOM 2715 C C . GLU B 1 103 ? 4.625 -19.906 -17.219 1 92.62 103 GLU B C 1
ATOM 2717 O O . GLU B 1 103 ? 5.672 -19.766 -17.859 1 92.62 103 GLU B O 1
ATOM 2722 N N . PHE B 1 104 ? 3.781 -18.969 -17.031 1 94.88 104 PHE B N 1
ATOM 2723 C CA . PHE B 1 104 ? 3.977 -17.672 -17.641 1 94.88 104 PHE B CA 1
ATOM 2724 C C . PHE B 1 104 ? 4.32 -16.625 -16.594 1 94.88 104 PHE B C 1
ATOM 2726 O O . PHE B 1 104 ? 3.922 -15.461 -16.703 1 94.88 104 PHE B O 1
ATOM 2733 N N . HIS B 1 105 ? 5.039 -17.125 -15.531 1 97.56 105 HIS B N 1
ATOM 2734 C CA . HIS B 1 105 ? 5.566 -16.141 -14.586 1 97.56 105 HIS B CA 1
ATOM 2735 C C . HIS B 1 105 ? 6.578 -15.219 -15.258 1 97.56 105 HIS B C 1
ATOM 2737 O O . HIS B 1 105 ? 7.074 -15.523 -16.344 1 97.56 105 HIS B O 1
ATOM 2743 N N . VAL B 1 106 ? 6.805 -14.062 -14.633 1 98.31 106 VAL B N 1
ATOM 2744 C CA . VAL B 1 106 ? 7.824 -13.18 -15.188 1 98.31 106 VAL B CA 1
ATOM 2745 C C . VAL B 1 106 ? 8.844 -12.828 -14.102 1 98.31 106 VAL B C 1
ATOM 2747 O O . VAL B 1 106 ? 8.523 -12.812 -12.914 1 98.31 106 VAL B O 1
ATOM 2750 N N . TYR B 1 107 ? 10.031 -12.641 -14.555 1 98.81 107 TYR B N 1
ATOM 2751 C CA . TYR B 1 107 ? 11.133 -12.148 -13.742 1 98.81 107 TYR B CA 1
ATOM 2752 C C . TYR B 1 107 ? 11.633 -10.797 -14.25 1 98.81 107 TYR B C 1
ATOM 2754 O O . TYR B 1 107 ? 11.758 -10.594 -15.453 1 98.81 107 TYR B O 1
ATOM 2762 N N . ALA B 1 108 ? 11.805 -9.844 -13.375 1 98.94 108 ALA B N 1
ATOM 2763 C CA . ALA B 1 108 ? 12.391 -8.547 -13.68 1 98.94 108 ALA B CA 1
ATOM 2764 C C . ALA B 1 108 ? 13.453 -8.164 -12.648 1 98.94 108 ALA B C 1
ATOM 2766 O O . ALA B 1 108 ? 13.312 -8.477 -11.461 1 98.94 108 ALA B O 1
ATOM 2767 N N . LYS B 1 109 ? 14.484 -7.512 -13.086 1 98.88 109 LYS B N 1
ATOM 2768 C CA . LYS B 1 109 ? 15.539 -6.98 -12.227 1 98.88 109 LYS B CA 1
ATOM 2769 C C . LYS B 1 109 ? 15.945 -5.574 -12.656 1 98.88 109 LYS B C 1
ATOM 2771 O O . LYS B 1 109 ? 16.156 -5.316 -13.844 1 98.88 109 LYS B O 1
ATOM 2776 N N . VAL B 1 110 ? 15.961 -4.676 -11.734 1 98.94 110 VAL B N 1
ATOM 2777 C CA . VAL B 1 110 ? 16.438 -3.316 -11.961 1 98.94 110 VAL B CA 1
ATOM 2778 C C . VAL B 1 110 ? 17.5 -2.955 -10.914 1 98.94 110 VAL B C 1
ATOM 2780 O O . VAL B 1 110 ? 17.344 -3.281 -9.734 1 98.94 110 VAL B O 1
ATOM 2783 N N . THR B 1 111 ? 18.578 -2.338 -11.367 1 98.62 111 THR B N 1
ATOM 2784 C CA . THR B 1 111 ? 19.641 -1.857 -10.492 1 98.62 111 THR B CA 1
ATOM 2785 C C . THR B 1 111 ? 19.875 -0.363 -10.695 1 98.62 111 THR B C 1
ATOM 2787 O O . THR B 1 111 ? 19.797 0.136 -11.82 1 98.62 111 THR B O 1
ATOM 2790 N N . ALA B 1 112 ? 20.047 0.325 -9.664 1 97.56 112 ALA B N 1
ATOM 2791 C CA . ALA B 1 112 ? 20.453 1.727 -9.656 1 97.56 112 ALA B CA 1
ATOM 2792 C C . ALA B 1 112 ? 21.391 2.018 -8.492 1 97.56 112 ALA B C 1
ATOM 2794 O O . ALA B 1 112 ? 21.031 1.792 -7.328 1 97.56 112 ALA B O 1
ATOM 2795 N N . GLY B 1 113 ? 22.594 2.574 -8.789 1 94.62 113 GLY B N 1
ATOM 2796 C CA . GLY B 1 113 ? 23.594 2.631 -7.742 1 94.62 113 GLY B CA 1
ATOM 2797 C C . GLY B 1 113 ? 23.875 1.278 -7.113 1 94.62 113 GLY B C 1
ATOM 2798 O O . GLY B 1 113 ? 24.188 0.315 -7.816 1 94.62 113 GLY B O 1
ATOM 2799 N N . ASP B 1 114 ? 23.734 1.218 -5.832 1 95.81 114 ASP B N 1
ATOM 2800 C CA . ASP B 1 114 ? 23.984 -0.052 -5.156 1 95.81 114 ASP B CA 1
ATOM 2801 C C . ASP B 1 114 ? 22.672 -0.734 -4.777 1 95.81 114 ASP B C 1
ATOM 2803 O O . ASP B 1 114 ? 22.672 -1.713 -4.027 1 95.81 114 ASP B O 1
ATOM 2807 N N . VAL B 1 115 ? 21.594 -0.24 -5.285 1 98 115 VAL B N 1
ATOM 2808 C CA . VAL B 1 115 ? 20.281 -0.823 -5.004 1 98 115 VAL B CA 1
ATOM 2809 C C . VAL B 1 115 ? 19.953 -1.876 -6.059 1 98 115 VAL B C 1
ATOM 2811 O O . VAL B 1 115 ? 20.078 -1.626 -7.258 1 98 115 VAL B O 1
ATOM 2814 N N . ILE B 1 116 ? 19.531 -3.016 -5.645 1 98.88 116 ILE B N 1
ATOM 2815 C CA . ILE B 1 116 ? 19.047 -4.082 -6.508 1 98.88 116 ILE B CA 1
ATOM 2816 C C . ILE B 1 116 ? 17.609 -4.434 -6.125 1 98.88 116 ILE B C 1
ATOM 2818 O O . ILE B 1 116 ? 17.312 -4.652 -4.945 1 98.88 116 ILE B O 1
ATOM 2822 N N . VAL B 1 117 ? 16.734 -4.434 -7.07 1 98.94 117 VAL B N 1
ATOM 2823 C CA . VAL B 1 117 ? 15.375 -4.93 -6.871 1 98.94 117 VAL B CA 1
ATOM 2824 C C . VAL B 1 117 ? 15.07 -6.027 -7.887 1 98.94 117 VAL B C 1
ATOM 2826 O O . VAL B 1 117 ? 15.336 -5.867 -9.078 1 98.94 117 VAL B O 1
ATOM 2829 N N . GLU B 1 118 ? 14.594 -7.156 -7.438 1 98.94 118 GLU B N 1
ATOM 2830 C CA . GLU B 1 118 ? 14.141 -8.281 -8.258 1 98.94 118 GLU B CA 1
ATOM 2831 C C . GLU B 1 118 ? 12.68 -8.609 -7.98 1 98.94 118 GLU B C 1
ATOM 2833 O O . GLU B 1 118 ? 12.234 -8.594 -6.828 1 98.94 118 GLU B O 1
ATOM 2838 N N . THR B 1 119 ? 11.93 -8.867 -9.008 1 98.94 119 THR B N 1
ATOM 2839 C CA . THR B 1 119 ? 10.516 -9.164 -8.867 1 98.94 119 THR B CA 1
ATOM 2840 C C . THR B 1 119 ? 10.141 -10.414 -9.664 1 98.94 119 THR B C 1
ATOM 2842 O O . THR B 1 119 ? 10.547 -10.562 -10.82 1 98.94 119 THR B O 1
ATOM 2845 N N . ILE B 1 120 ? 9.461 -11.305 -9.039 1 98.88 120 ILE B N 1
ATOM 2846 C CA . ILE B 1 120 ? 8.766 -12.406 -9.695 1 98.88 120 ILE B CA 1
ATOM 2847 C C . ILE B 1 120 ? 7.262 -12.156 -9.656 1 98.88 120 ILE B C 1
ATOM 2849 O O . ILE B 1 120 ? 6.699 -11.859 -8.602 1 98.88 120 ILE B O 1
ATOM 2853 N N . ALA B 1 121 ? 6.652 -12.258 -10.836 1 98.56 121 ALA B N 1
ATOM 2854 C CA . ALA B 1 121 ? 5.227 -11.953 -10.891 1 98.56 121 ALA B CA 1
ATOM 2855 C C . ALA B 1 121 ? 4.457 -13.047 -11.617 1 98.56 121 ALA B C 1
ATOM 2857 O O . ALA B 1 121 ? 4.965 -13.648 -12.57 1 98.56 121 ALA B O 1
ATOM 2858 N N . THR B 1 122 ? 3.326 -13.344 -11.125 1 97.12 122 THR B N 1
ATOM 2859 C CA . THR B 1 122 ? 2.277 -14.031 -11.867 1 97.12 122 THR B CA 1
ATOM 2860 C C . THR B 1 122 ? 1.073 -13.117 -12.078 1 97.12 122 THR B C 1
ATOM 2862 O O . THR B 1 122 ? 0.732 -12.32 -11.203 1 97.12 122 THR B O 1
ATOM 2865 N N . ALA B 1 123 ? 0.535 -13.281 -13.25 1 95.62 123 ALA B N 1
ATOM 2866 C CA . ALA B 1 123 ? -0.499 -12.289 -13.539 1 95.62 123 ALA B CA 1
ATOM 2867 C C . ALA B 1 123 ? -1.659 -12.922 -14.305 1 95.62 123 ALA B C 1
ATOM 2869 O O . ALA B 1 123 ? -1.449 -13.773 -15.172 1 95.62 123 ALA B O 1
ATOM 2870 N N . GLY B 1 124 ? -2.762 -12.492 -14.008 1 91.88 124 GLY B N 1
ATOM 2871 C CA . GLY B 1 124 ? -4.047 -12.625 -14.68 1 91.88 124 GLY B CA 1
ATOM 2872 C C . GLY B 1 124 ? -4.996 -11.484 -14.383 1 91.88 124 GLY B C 1
ATOM 2873 O O . GLY B 1 124 ? -5.242 -11.164 -13.219 1 91.88 124 GLY B O 1
ATOM 2874 N N . PHE B 1 125 ? -5.457 -10.781 -15.398 1 90.62 125 PHE B N 1
ATOM 2875 C CA . PHE B 1 125 ? -6.297 -9.625 -15.102 1 90.62 125 PHE B CA 1
ATOM 2876 C C . PHE B 1 125 ? -7.555 -9.633 -15.961 1 90.62 125 PHE B C 1
ATOM 2878 O O . PHE B 1 125 ? -8.422 -8.773 -15.805 1 90.62 125 PHE B O 1
ATOM 2885 N N . GLU B 1 126 ? -7.688 -10.617 -16.766 1 86.81 126 GLU B N 1
ATOM 2886 C CA . GLU B 1 126 ? -8.773 -10.656 -17.734 1 86.81 126 GLU B CA 1
ATOM 2887 C C . GLU B 1 126 ? -10.133 -10.719 -17.047 1 86.81 126 GLU B C 1
ATOM 2889 O O . GLU B 1 126 ? -11.109 -10.148 -17.547 1 86.81 126 GLU B O 1
ATOM 2894 N N . ALA B 1 127 ? -10.148 -11.289 -15.93 1 86.81 127 ALA B N 1
ATOM 2895 C CA . ALA B 1 127 ? -11.43 -11.469 -15.258 1 86.81 127 ALA B CA 1
ATOM 2896 C C . ALA B 1 127 ? -11.531 -10.586 -14.016 1 86.81 127 ALA B C 1
ATOM 2898 O O . ALA B 1 127 ? -12.562 -10.555 -13.344 1 86.81 127 ALA B O 1
ATOM 2899 N N . THR B 1 128 ? -10.477 -9.766 -13.734 1 90.88 128 THR B N 1
ATOM 2900 C CA . THR B 1 128 ? -10.516 -9.141 -12.422 1 90.88 128 THR B CA 1
ATOM 2901 C C . THR B 1 128 ? -9.922 -7.734 -12.477 1 90.88 128 THR B C 1
ATOM 2903 O O . THR B 1 128 ? -9.703 -7.105 -11.438 1 90.88 128 THR B O 1
ATOM 2906 N N . ALA B 1 129 ? -9.586 -7.293 -13.688 1 94.56 129 ALA B N 1
ATOM 2907 C CA . ALA B 1 129 ? -9.148 -5.902 -13.797 1 94.56 129 ALA B CA 1
ATOM 2908 C C . ALA B 1 129 ? -10.188 -4.953 -13.211 1 94.56 129 ALA B C 1
ATOM 2910 O O . ALA B 1 129 ? -11.375 -5.07 -13.516 1 94.56 129 ALA B O 1
ATOM 2911 N N . HIS B 1 130 ? -9.742 -4.047 -12.422 1 96.81 130 HIS B N 1
ATOM 2912 C CA . HIS B 1 130 ? -10.688 -3.242 -11.656 1 96.81 130 HIS B CA 1
ATOM 2913 C C . HIS B 1 130 ? -10.086 -1.892 -11.281 1 96.81 130 HIS B C 1
ATOM 2915 O O . HIS B 1 130 ? -8.883 -1.79 -11.031 1 96.81 130 HIS B O 1
ATOM 2921 N N . CYS B 1 131 ? -10.922 -0.894 -11.336 1 98.06 131 CYS B N 1
ATOM 2922 C CA . CYS B 1 131 ? -10.57 0.396 -10.75 1 98.06 131 CYS B CA 1
ATOM 2923 C C . CYS B 1 131 ? -11.086 0.501 -9.32 1 98.06 131 CYS B C 1
ATOM 2925 O O . CYS B 1 131 ? -12.281 0.307 -9.07 1 98.06 131 CYS B O 1
ATOM 2927 N N . ALA B 1 132 ? -10.219 0.854 -8.398 1 98.38 132 ALA B N 1
ATOM 2928 C CA . ALA B 1 132 ? -10.594 0.921 -6.992 1 98.38 132 ALA B CA 1
ATOM 2929 C C . ALA B 1 132 ? -11.719 1.935 -6.773 1 98.38 132 ALA B C 1
ATOM 2931 O O . ALA B 1 132 ? -11.586 3.104 -7.145 1 98.38 132 ALA B O 1
ATOM 2932 N N . GLY B 1 133 ? -12.805 1.538 -6.156 1 97.88 133 GLY B N 1
ATOM 2933 C CA . GLY B 1 133 ? -13.93 2.41 -5.852 1 97.88 133 GLY B CA 1
ATOM 2934 C C . GLY B 1 133 ? -15.039 2.334 -6.887 1 97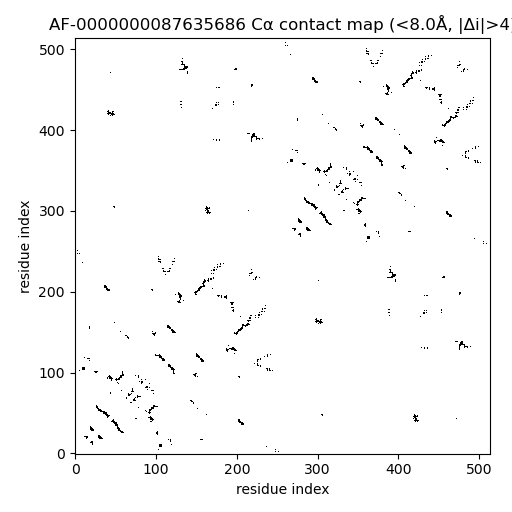.88 133 GLY B C 1
ATOM 2935 O O . GLY B 1 133 ? -16.016 3.078 -6.809 1 97.88 133 GLY B O 1
ATOM 2936 N N . ASP B 1 134 ? -14.961 1.424 -7.848 1 96.75 134 ASP B N 1
ATOM 2937 C CA . ASP B 1 134 ? -15.93 1.323 -8.938 1 96.75 134 ASP B CA 1
ATOM 2938 C C . ASP B 1 134 ? -17.141 0.486 -8.523 1 96.75 134 ASP B C 1
ATOM 2940 O O . ASP B 1 134 ? -18.156 0.458 -9.219 1 96.75 134 ASP B O 1
ATOM 2944 N N . GLY B 1 135 ? -17.047 -0.144 -7.488 1 95 135 GLY B N 1
ATOM 2945 C CA . GLY B 1 135 ? -18.094 -1.055 -7.055 1 95 135 GLY B CA 1
ATOM 2946 C C . GLY B 1 135 ? -17.562 -2.385 -6.559 1 95 135 GLY B C 1
ATOM 2947 O O . GLY B 1 135 ? -16.391 -2.717 -6.789 1 95 135 GLY B O 1
ATOM 2948 N N . TYR B 1 136 ? -18.375 -3.156 -5.797 1 92.38 136 TYR B N 1
ATOM 2949 C CA . TYR B 1 136 ? -17.938 -4.422 -5.219 1 92.38 136 TYR B CA 1
ATOM 2950 C C . TYR B 1 136 ? -18.812 -5.57 -5.699 1 92.38 136 TYR B C 1
ATOM 2952 O O . TYR B 1 136 ? -19.922 -5.352 -6.195 1 92.38 136 TYR B O 1
ATOM 2960 N N . TYR B 1 137 ? -18.328 -6.805 -5.516 1 90.06 137 TYR B N 1
ATOM 2961 C CA . TYR B 1 137 ? -19.062 -7.977 -5.969 1 90.06 137 TYR B CA 1
ATOM 2962 C C . TYR B 1 137 ? -19.5 -8.836 -4.785 1 90.06 137 TYR B C 1
ATOM 2964 O O . TYR B 1 137 ? -20.453 -9.617 -4.895 1 90.06 137 TYR B O 1
ATOM 2972 N N . TYR B 1 138 ? -18.75 -8.727 -3.625 1 89.31 138 TYR B N 1
ATOM 2973 C CA . TYR B 1 138 ? -19.078 -9.641 -2.529 1 89.31 138 TYR B CA 1
ATOM 2974 C C . TYR B 1 138 ? -18.844 -8.969 -1.181 1 89.31 138 TYR B C 1
ATOM 2976 O O . TYR B 1 138 ? -18.219 -7.906 -1.106 1 89.31 138 TYR B O 1
ATOM 2984 N N . GLU B 1 139 ? -19.484 -9.656 -0.176 1 89.94 139 GLU B N 1
ATOM 2985 C CA . GLU B 1 139 ? -19.219 -9.359 1.229 1 89.94 139 GLU B CA 1
ATOM 2986 C C . GLU B 1 139 ? -18.641 -10.57 1.948 1 89.94 139 GLU B C 1
ATOM 2988 O O . GLU B 1 139 ? -19.125 -11.688 1.789 1 89.94 139 GLU B O 1
ATOM 2993 N N . GLU B 1 140 ? -17.5 -10.391 2.598 1 85.12 140 GLU B N 1
ATOM 2994 C CA . GLU B 1 140 ? -16.828 -11.516 3.246 1 85.12 140 GLU B CA 1
ATOM 2995 C C . GLU B 1 140 ? -17.781 -12.25 4.199 1 85.12 140 GLU B C 1
ATOM 2997 O O . GLU B 1 140 ? -17.656 -13.461 4.395 1 85.12 140 GLU B O 1
ATOM 3002 N N . LYS B 1 141 ? -18.797 -11.758 4.695 1 74.44 141 LYS B N 1
ATOM 3003 C CA . LYS B 1 141 ? -19.703 -12.406 5.633 1 74.44 141 LYS B CA 1
ATOM 3004 C C . LYS B 1 141 ? -20.578 -13.438 4.926 1 74.44 141 LYS B C 1
ATOM 3006 O O . LYS B 1 141 ? -21.266 -14.227 5.574 1 74.44 141 LYS B O 1
ATOM 3011 N N . GLU B 1 142 ? -20.438 -13.531 3.734 1 67.69 142 GLU B N 1
ATOM 3012 C CA . GLU B 1 142 ? -21.391 -14.398 3.039 1 67.69 142 GLU B CA 1
ATOM 3013 C C . GLU B 1 142 ? -20.828 -15.805 2.871 1 67.69 142 GLU B C 1
ATOM 3015 O O . GLU B 1 142 ? -21.438 -16.641 2.197 1 67.69 142 GLU B O 1
ATOM 3020 N N . GLY B 1 143 ? -19.734 -16.031 3.541 1 66.94 143 GLY B N 1
ATOM 3021 C CA . GLY B 1 143 ? -19.125 -17.344 3.525 1 66.94 143 GLY B CA 1
ATOM 3022 C C . GLY B 1 143 ? -18.594 -17.734 2.16 1 66.94 143 GLY B C 1
ATOM 3023 O O . GLY B 1 143 ? -18.109 -18.859 1.975 1 66.94 143 GLY B O 1
ATOM 3024 N N . GLU B 1 144 ? -18.766 -16.875 1.218 1 75.12 144 GLU B N 1
ATOM 3025 C CA . GLU B 1 144 ? -18.328 -17.188 -0.138 1 75.12 144 GLU B CA 1
ATOM 3026 C C . GLU B 1 144 ? -16.812 -16.969 -0.288 1 75.12 144 GLU B C 1
ATOM 3028 O O . GLU B 1 144 ? -16.25 -16.047 0.306 1 75.12 144 GLU B O 1
ATOM 3033 N N . PHE B 1 145 ? -16.281 -17.984 -0.966 1 77.19 145 PHE B N 1
ATOM 3034 C CA . PHE B 1 145 ? -14.859 -17.859 -1.284 1 77.19 145 PHE B CA 1
ATOM 3035 C C . PHE B 1 145 ? -14.664 -17.328 -2.697 1 77.19 145 PHE B C 1
ATOM 3037 O O . PHE B 1 145 ? -15.328 -17.781 -3.635 1 77.19 145 PHE B O 1
ATOM 3044 N N . HIS B 1 146 ? -13.969 -16.359 -2.75 1 75.06 146 HIS B N 1
ATOM 3045 C CA . HIS B 1 146 ? -13.586 -15.805 -4.047 1 75.06 146 HIS B CA 1
ATOM 3046 C C . HIS B 1 146 ? -12.117 -16.078 -4.348 1 75.06 146 HIS B C 1
ATOM 3048 O O . HIS B 1 146 ? -11.25 -15.844 -3.498 1 75.06 146 HIS B O 1
ATOM 3054 N N . GLN B 1 147 ? -12.016 -16.656 -5.484 1 72.44 147 GLN B N 1
ATOM 3055 C CA . GLN B 1 147 ? -10.672 -17.094 -5.859 1 72.44 147 GLN B CA 1
ATOM 3056 C C . GLN B 1 147 ? -9.68 -15.938 -5.77 1 72.44 147 GLN B C 1
ATOM 3058 O O . GLN B 1 147 ? -9.875 -14.891 -6.387 1 72.44 147 GLN B O 1
ATOM 3063 N N . PRO B 1 148 ? -8.727 -16.25 -4.875 1 66 148 PRO B N 1
ATOM 3064 C CA . PRO B 1 148 ? -7.758 -15.164 -4.672 1 66 148 PRO B CA 1
ATOM 3065 C C . PRO B 1 148 ? -6.82 -14.977 -5.863 1 66 148 PRO B C 1
ATOM 3067 O O . PRO B 1 148 ? -6.734 -15.852 -6.73 1 66 148 PRO B O 1
ATOM 3070 N N . GLY B 1 149 ? -6.117 -13.82 -6.027 1 61.94 149 GLY B N 1
ATOM 3071 C CA . GLY B 1 149 ? -4.926 -13.25 -6.629 1 61.94 149 GLY B CA 1
ATOM 3072 C C . GLY B 1 149 ? -4.918 -13.344 -8.141 1 61.94 149 GLY B C 1
ATOM 3073 O O . GLY B 1 149 ? -5.027 -14.43 -8.703 1 61.94 149 GLY B O 1
ATOM 3074 N N . THR B 1 150 ? -4.938 -12.258 -8.836 1 81.75 150 THR B N 1
ATOM 3075 C CA . THR B 1 150 ? -4.758 -12.109 -10.273 1 81.75 150 THR B CA 1
ATOM 3076 C C . THR B 1 150 ? -3.367 -11.562 -10.594 1 81.75 150 THR B C 1
ATOM 3078 O O . THR B 1 150 ? -2.707 -12.031 -11.523 1 81.75 150 THR B O 1
ATOM 3081 N N . ILE B 1 151 ? -2.898 -10.828 -9.773 1 96.38 151 ILE B N 1
ATOM 3082 C CA . ILE B 1 151 ? -1.522 -10.352 -9.852 1 96.38 151 ILE B CA 1
ATOM 3083 C C . ILE B 1 151 ? -0.827 -10.562 -8.508 1 96.38 151 ILE B C 1
ATOM 3085 O O . ILE B 1 151 ? -1.282 -10.055 -7.48 1 96.38 151 ILE B O 1
ATOM 3089 N N . ASN B 1 152 ? 0.188 -11.406 -8.453 1 98.06 152 ASN B N 1
ATOM 3090 C CA . ASN B 1 152 ? 1.051 -11.578 -7.293 1 98.06 152 ASN B CA 1
ATOM 3091 C C . ASN B 1 152 ? 2.479 -11.117 -7.582 1 98.06 152 ASN B C 1
ATOM 3093 O O . ASN B 1 152 ? 3.068 -11.516 -8.586 1 98.06 152 ASN B O 1
ATOM 3097 N N . LEU B 1 153 ? 2.93 -10.258 -6.777 1 98.88 153 LEU B N 1
ATOM 3098 C CA . LEU B 1 153 ? 4.297 -9.766 -6.883 1 98.88 153 LEU B CA 1
ATOM 3099 C C . LEU B 1 153 ? 5.145 -10.25 -5.711 1 98.88 153 LEU B C 1
ATOM 3101 O O . LEU B 1 153 ? 4.816 -9.992 -4.551 1 98.88 153 LEU B O 1
ATOM 3105 N N . LEU B 1 154 ? 6.164 -11.016 -5.98 1 98.88 154 LEU B N 1
ATOM 3106 C CA . LEU B 1 154 ? 7.242 -11.312 -5.043 1 98.88 154 LEU B CA 1
ATOM 3107 C C . LEU B 1 154 ? 8.445 -10.414 -5.297 1 98.88 154 LEU B C 1
ATOM 3109 O O . LEU B 1 154 ? 9.102 -10.531 -6.332 1 98.88 154 LEU B O 1
ATOM 3113 N N . ILE B 1 155 ? 8.719 -9.586 -4.371 1 99 155 ILE B N 1
ATOM 3114 C CA . ILE B 1 155 ? 9.734 -8.562 -4.586 1 99 155 ILE B CA 1
ATOM 3115 C C . ILE B 1 155 ? 10.875 -8.742 -3.576 1 99 155 ILE B C 1
ATOM 3117 O O . ILE B 1 155 ? 10.625 -9.016 -2.398 1 99 155 ILE B O 1
ATOM 3121 N N . PHE B 1 156 ? 12.102 -8.516 -4.043 1 98.94 156 PHE B N 1
ATOM 3122 C CA . PHE B 1 156 ? 13.312 -8.742 -3.252 1 98.94 156 PHE B CA 1
ATOM 3123 C C . PHE B 1 156 ? 14.281 -7.574 -3.406 1 98.94 156 PHE B C 1
ATOM 3125 O O . PHE B 1 156 ? 14.438 -7.035 -4.504 1 98.94 156 PHE B O 1
ATOM 3132 N N . THR B 1 157 ? 14.992 -7.238 -2.363 1 98.94 157 THR B N 1
ATOM 3133 C CA . THR B 1 157 ? 16 -6.191 -2.443 1 98.94 157 THR B CA 1
ATOM 3134 C C . THR B 1 157 ? 17.156 -6.488 -1.499 1 98.94 157 THR B C 1
ATOM 3136 O O . THR B 1 157 ? 17.016 -7.254 -0.546 1 98.94 157 THR B O 1
ATOM 3139 N N . ASN B 1 158 ? 18.281 -5.891 -1.771 1 98.56 158 ASN B N 1
ATOM 3140 C CA . ASN B 1 158 ? 19.469 -6.059 -0.952 1 98.56 158 ASN B CA 1
ATOM 3141 C C . ASN B 1 158 ? 19.531 -5.031 0.174 1 98.56 158 ASN B C 1
ATOM 3143 O O . ASN B 1 158 ? 20.531 -4.949 0.893 1 98.56 158 ASN B O 1
ATOM 3147 N N . LYS B 1 159 ? 18.547 -4.207 0.329 1 98.19 159 LYS B N 1
ATOM 3148 C CA . LYS B 1 159 ? 18.531 -3.156 1.342 1 98.19 159 LYS B CA 1
ATOM 3149 C C . LYS B 1 159 ? 17.656 -3.551 2.529 1 98.19 159 LYS B C 1
ATOM 3151 O O . LYS B 1 159 ? 16.781 -4.41 2.404 1 98.19 159 LYS B O 1
ATOM 3156 N N . ALA B 1 160 ? 17.969 -2.961 3.66 1 97.88 160 ALA B N 1
ATOM 3157 C CA . ALA B 1 160 ? 17.047 -2.979 4.801 1 97.88 160 ALA B CA 1
ATOM 3158 C C . ALA B 1 160 ? 16.188 -1.722 4.828 1 97.88 160 ALA B C 1
ATOM 3160 O O . ALA B 1 160 ? 16.547 -0.694 4.254 1 97.88 160 ALA B O 1
ATOM 3161 N N . LEU B 1 161 ? 15.016 -1.842 5.359 1 98 161 LEU B N 1
ATOM 3162 C CA . LEU B 1 161 ? 14.086 -0.73 5.547 1 98 161 LEU B CA 1
ATOM 3163 C C . LEU B 1 161 ? 13.523 -0.724 6.965 1 98 161 LEU B C 1
ATOM 3165 O O . LEU B 1 161 ? 13.273 -1.783 7.543 1 98 161 LEU B O 1
ATOM 3169 N N . THR B 1 162 ? 13.32 0.514 7.52 1 97.44 162 THR B N 1
ATOM 3170 C CA . THR B 1 162 ? 12.508 0.586 8.727 1 97.44 162 THR B CA 1
ATOM 3171 C C . THR B 1 162 ? 11.086 0.108 8.453 1 97.44 162 THR B C 1
ATOM 3173 O O . THR B 1 162 ? 10.648 0.076 7.301 1 97.44 162 THR B O 1
ATOM 3176 N N . ASP B 1 163 ? 10.367 -0.2 9.547 1 98.44 163 ASP B N 1
ATOM 3177 C CA . ASP B 1 163 ? 9 -0.694 9.375 1 98.44 163 ASP B CA 1
ATOM 3178 C C . ASP B 1 163 ? 8.141 0.312 8.617 1 98.44 163 ASP B C 1
ATOM 3180 O O . ASP B 1 163 ? 7.375 -0.065 7.723 1 98.44 163 ASP B O 1
ATOM 3184 N N . GLY B 1 164 ? 8.312 1.567 8.938 1 98.31 164 GLY B N 1
ATOM 3185 C CA . GLY B 1 164 ? 7.566 2.602 8.234 1 98.31 164 GLY B CA 1
ATOM 3186 C C . GLY B 1 164 ? 7.934 2.701 6.766 1 98.31 164 GLY B C 1
ATOM 3187 O O . GLY B 1 164 ? 7.059 2.828 5.91 1 98.31 164 GLY B O 1
ATOM 3188 N N . ALA B 1 165 ? 9.203 2.629 6.473 1 97.25 165 ALA B N 1
ATOM 3189 C CA . ALA B 1 165 ? 9.672 2.711 5.094 1 97.25 165 ALA B CA 1
ATOM 3190 C C . ALA B 1 165 ? 9.242 1.491 4.289 1 97.25 165 ALA B C 1
ATOM 3192 O O . ALA B 1 165 ? 8.922 1.603 3.104 1 97.25 165 ALA B O 1
ATOM 3193 N N . LEU B 1 166 ? 9.273 0.336 4.938 1 98.75 166 LEU B N 1
ATOM 3194 C CA . LEU B 1 166 ? 8.82 -0.889 4.289 1 98.75 166 LEU B CA 1
ATOM 3195 C C . LEU B 1 166 ? 7.336 -0.81 3.959 1 98.75 166 LEU B C 1
ATOM 3197 O O . LEU B 1 166 ? 6.914 -1.213 2.871 1 98.75 166 LEU B O 1
ATOM 3201 N N . THR B 1 167 ? 6.578 -0.242 4.84 1 98.81 167 THR B N 1
ATOM 3202 C CA . THR B 1 167 ? 5.156 -0.007 4.602 1 98.81 167 THR B CA 1
ATOM 3203 C C . THR B 1 167 ? 4.953 1 3.473 1 98.81 167 THR B C 1
ATOM 3205 O O . THR B 1 167 ? 4.125 0.788 2.586 1 98.81 167 THR B O 1
ATOM 3208 N N . LYS B 1 168 ? 5.73 2.035 3.443 1 98.31 168 LYS B N 1
ATOM 3209 C CA . LYS B 1 168 ? 5.676 3.037 2.385 1 98.31 168 LYS B CA 1
ATOM 3210 C C . LYS B 1 168 ? 6.055 2.436 1.035 1 98.31 168 LYS B C 1
ATOM 3212 O O . LYS B 1 168 ? 5.52 2.832 -0.002 1 98.31 168 LYS B O 1
ATOM 3217 N N . ALA B 1 169 ? 6.977 1.503 1.049 1 98.88 169 ALA B N 1
ATOM 3218 C CA . ALA B 1 169 ? 7.379 0.835 -0.186 1 98.88 169 ALA B CA 1
ATOM 3219 C C . ALA B 1 169 ? 6.188 0.167 -0.864 1 98.88 169 ALA B C 1
ATOM 3221 O O . ALA B 1 169 ? 6.117 0.103 -2.094 1 98.88 169 ALA B O 1
ATOM 3222 N N . LEU B 1 170 ? 5.262 -0.275 -0.093 1 98.94 170 LEU B N 1
ATOM 3223 C CA . LEU B 1 170 ? 4.07 -0.896 -0.666 1 98.94 170 LEU B CA 1
ATOM 3224 C C . LEU B 1 170 ? 3.23 0.131 -1.418 1 98.94 170 LEU B C 1
ATOM 3226 O O . LEU B 1 170 ? 2.615 -0.191 -2.438 1 98.94 170 LEU B O 1
ATOM 3230 N N . ILE B 1 171 ? 3.193 1.365 -0.932 1 98.81 171 ILE B N 1
ATOM 3231 C CA . ILE B 1 171 ? 2.539 2.434 -1.68 1 98.81 171 ILE B CA 1
ATOM 3232 C C . ILE B 1 171 ? 3.223 2.609 -3.033 1 98.81 171 ILE B C 1
ATOM 3234 O O . ILE B 1 171 ? 2.559 2.635 -4.074 1 98.81 171 ILE B O 1
ATOM 3238 N N . THR B 1 172 ? 4.531 2.658 -3.045 1 98.88 172 THR B N 1
ATOM 3239 C CA . THR B 1 172 ? 5.309 2.83 -4.266 1 98.88 172 THR B CA 1
ATOM 3240 C C . THR B 1 172 ? 5.051 1.682 -5.238 1 98.88 172 THR B C 1
ATOM 3242 O O . THR B 1 172 ? 4.836 1.906 -6.43 1 98.88 172 THR B O 1
ATOM 3245 N N . VAL B 1 173 ? 5.035 0.472 -4.723 1 98.94 173 VAL B N 1
ATOM 3246 C CA . VAL B 1 173 ? 4.766 -0.717 -5.523 1 98.94 173 VAL B CA 1
ATOM 3247 C C . VAL B 1 173 ? 3.389 -0.599 -6.172 1 98.94 173 VAL B C 1
ATOM 3249 O O . VAL B 1 173 ? 3.238 -0.835 -7.375 1 98.94 173 VAL B O 1
ATOM 3252 N N . THR B 1 174 ? 2.426 -0.211 -5.398 1 98.88 174 THR B N 1
ATOM 3253 C CA . THR B 1 174 ? 1.04 -0.148 -5.852 1 98.88 174 THR B CA 1
ATOM 3254 C C . THR B 1 174 ? 0.86 0.958 -6.887 1 98.88 174 THR B C 1
ATOM 3256 O O . THR B 1 174 ? 0.165 0.771 -7.891 1 98.88 174 THR B O 1
ATOM 3259 N N . GLU B 1 175 ? 1.483 2.088 -6.656 1 98.88 175 GLU B N 1
ATOM 3260 C CA . GLU B 1 175 ? 1.441 3.176 -7.629 1 98.88 175 GLU B CA 1
ATOM 3261 C C . GLU B 1 175 ? 2.049 2.75 -8.961 1 98.88 175 GLU B C 1
ATOM 3263 O O . GLU B 1 175 ? 1.502 3.053 -10.023 1 98.88 175 GLU B O 1
ATOM 3268 N N . ALA B 1 176 ? 3.17 2.078 -8.875 1 98.88 176 ALA B N 1
ATOM 3269 C CA . ALA B 1 176 ? 3.838 1.609 -10.086 1 98.88 176 ALA B CA 1
ATOM 3270 C C . ALA B 1 176 ? 2.951 0.637 -10.859 1 98.88 176 ALA B C 1
ATOM 3272 O O . ALA B 1 176 ? 2.861 0.712 -12.094 1 98.88 176 ALA B O 1
ATOM 3273 N N . LYS B 1 177 ? 2.328 -0.264 -10.133 1 98.75 177 LYS B N 1
ATOM 3274 C CA . LYS B 1 177 ? 1.399 -1.2 -10.758 1 98.75 177 LYS B CA 1
ATOM 3275 C C . LYS B 1 177 ? 0.251 -0.462 -11.445 1 98.75 177 LYS B C 1
ATOM 3277 O O . LYS B 1 177 ? -0.086 -0.754 -12.594 1 98.75 177 LYS B O 1
ATOM 3282 N N . SER B 1 178 ? -0.344 0.521 -10.758 1 98.62 178 SER B N 1
ATOM 3283 C CA . SER B 1 178 ? -1.449 1.286 -11.328 1 98.62 178 SER B CA 1
ATOM 3284 C C . SER B 1 178 ? -1.01 2.051 -12.57 1 98.62 178 SER B C 1
ATOM 3286 O O . SER B 1 178 ? -1.753 2.133 -13.555 1 98.62 178 SER B O 1
ATOM 3288 N N . ALA B 1 179 ? 0.182 2.578 -12.523 1 98.5 179 ALA B N 1
ATOM 3289 C CA . ALA B 1 179 ? 0.724 3.277 -13.688 1 98.5 179 ALA B CA 1
ATOM 3290 C C . ALA B 1 179 ? 0.854 2.338 -14.883 1 98.5 179 ALA B C 1
ATOM 3292 O O . ALA B 1 179 ? 0.523 2.709 -16.016 1 98.5 179 ALA B O 1
ATOM 3293 N N . ALA B 1 180 ? 1.337 1.147 -14.633 1 98.38 180 ALA B N 1
ATOM 3294 C CA . ALA B 1 180 ? 1.502 0.169 -15.703 1 98.38 180 ALA B CA 1
ATOM 3295 C C . ALA B 1 180 ? 0.158 -0.192 -16.328 1 98.38 180 ALA B C 1
ATOM 3297 O O . ALA B 1 180 ? 0.048 -0.317 -17.547 1 98.38 180 ALA B O 1
ATOM 3298 N N . PHE B 1 181 ? -0.855 -0.347 -15.5 1 97.88 181 PHE B N 1
ATOM 3299 C CA . PHE B 1 181 ? -2.191 -0.641 -16 1 97.88 181 PHE B CA 1
ATOM 3300 C C . PHE B 1 181 ? -2.688 0.481 -16.906 1 97.88 181 PHE B C 1
ATOM 3302 O O . PHE B 1 181 ? -3.258 0.223 -17.969 1 97.88 181 PHE B O 1
ATOM 3309 N N . ARG B 1 182 ? -2.473 1.635 -16.469 1 96.62 182 ARG B N 1
ATOM 3310 C CA . ARG B 1 182 ? -2.898 2.787 -17.266 1 96.62 182 ARG B CA 1
ATOM 3311 C C . ARG B 1 182 ? -2.172 2.832 -18.609 1 96.62 182 ARG B C 1
ATOM 3313 O O . ARG B 1 182 ? -2.799 3.02 -19.656 1 96.62 182 ARG B O 1
ATOM 3320 N N . GLU B 1 183 ? -0.92 2.666 -18.578 1 96.31 183 GLU B N 1
ATOM 3321 C CA . GLU B 1 183 ? -0.108 2.709 -19.781 1 96.31 183 GLU B CA 1
ATOM 3322 C C . GLU B 1 183 ? -0.528 1.623 -20.766 1 96.31 183 GLU B C 1
ATOM 3324 O O . GLU B 1 183 ? -0.508 1.837 -21.984 1 96.31 183 GLU B O 1
ATOM 3329 N N . ALA B 1 184 ? -0.887 0.518 -20.219 1 96.69 184 ALA B N 1
ATOM 3330 C CA . ALA B 1 184 ? -1.332 -0.596 -21.047 1 96.69 184 ALA B CA 1
ATOM 3331 C C . ALA B 1 184 ? -2.791 -0.423 -21.469 1 96.69 184 ALA B C 1
ATOM 3333 O O . ALA B 1 184 ? -3.332 -1.241 -22.219 1 96.69 184 ALA B O 1
ATOM 3334 N N . GLU B 1 185 ? -3.459 0.602 -20.938 1 96.12 185 GLU B N 1
ATOM 3335 C CA . GLU B 1 185 ? -4.836 0.958 -21.266 1 96.12 185 GLU B CA 1
ATOM 3336 C C . GLU B 1 185 ? -5.797 -0.178 -20.922 1 96.12 185 GLU B C 1
ATOM 3338 O O . GLU B 1 185 ? -6.703 -0.489 -21.688 1 96.12 185 GLU B O 1
ATOM 3343 N N . ILE B 1 186 ? -5.473 -0.786 -19.844 1 96.25 186 ILE B N 1
ATOM 3344 C CA . ILE B 1 186 ? -6.355 -1.834 -19.344 1 96.25 186 ILE B CA 1
ATOM 3345 C C . ILE B 1 186 ? -7.508 -1.209 -18.562 1 96.25 186 ILE B C 1
ATOM 3347 O O . ILE B 1 186 ? -7.289 -0.372 -17.688 1 96.25 186 ILE B O 1
ATOM 3351 N N . LYS B 1 187 ? -8.727 -1.669 -18.859 1 96.19 187 LYS B N 1
ATOM 3352 C CA . LYS B 1 187 ? -9.914 -1.03 -18.297 1 96.19 187 LYS B CA 1
ATOM 3353 C C . LYS B 1 187 ? -10.562 -1.91 -17.234 1 96.19 187 LYS B C 1
ATOM 3355 O O . LYS B 1 187 ? -10.445 -3.137 -17.281 1 96.19 187 LYS B O 1
ATOM 3360 N N . SER B 1 188 ? -11.18 -1.182 -16.281 1 95.38 188 SER B N 1
ATOM 3361 C CA . SER B 1 188 ? -12.008 -1.858 -15.281 1 95.38 188 SER B CA 1
ATOM 3362 C C . SER B 1 188 ? -13.164 -2.602 -15.938 1 95.38 188 SER B C 1
ATOM 3364 O O . SER B 1 188 ? -13.812 -2.074 -16.844 1 95.38 188 SER B O 1
ATOM 3366 N N . LEU B 1 189 ? -1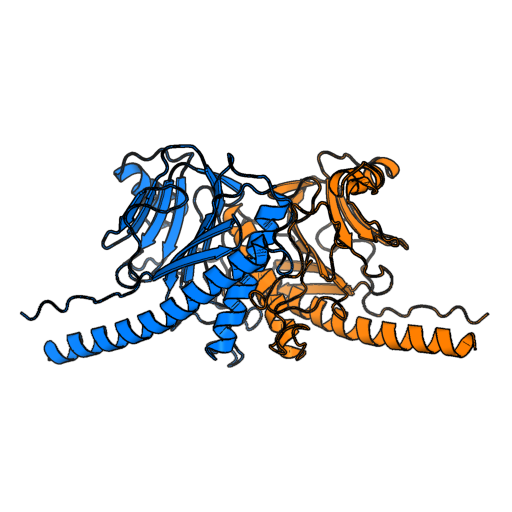3.453 -3.766 -15.484 1 91.94 189 LEU B N 1
ATOM 3367 C CA . LEU B 1 189 ? -14.516 -4.598 -16.031 1 91.94 189 LEU B CA 1
ATOM 3368 C C . LEU B 1 189 ? -15.883 -4.086 -15.609 1 91.94 189 LEU B C 1
ATOM 3370 O O . LEU B 1 189 ? -16.906 -4.48 -16.188 1 91.94 189 LEU B O 1
ATOM 3374 N N . ILE B 1 190 ? -15.906 -3.145 -14.719 1 90.94 190 ILE B N 1
ATOM 3375 C CA . ILE B 1 190 ? -17.172 -2.678 -14.156 1 90.94 190 ILE B CA 1
ATOM 3376 C C . ILE B 1 190 ? -17.547 -1.325 -14.758 1 90.94 190 ILE B C 1
ATOM 3378 O O . ILE B 1 190 ? -18.688 -1.11 -15.164 1 90.94 190 ILE B O 1
ATOM 3382 N N . SER B 1 191 ? -16.594 -0.403 -14.836 1 91.88 191 SER B N 1
ATOM 3383 C CA . SER B 1 191 ? -16.938 0.991 -15.109 1 91.88 191 SER B CA 1
ATOM 3384 C C . SER B 1 191 ? -16.375 1.444 -16.453 1 91.88 191 SER B C 1
ATOM 3386 O O . SER B 1 191 ? -16.781 2.484 -16.984 1 91.88 191 SER B O 1
ATOM 3388 N N . GLY B 1 192 ? -15.398 0.746 -17 1 91 192 GLY B N 1
ATOM 3389 C CA . GLY B 1 192 ? -14.711 1.199 -18.203 1 91 192 GLY B CA 1
ATOM 3390 C C . GLY B 1 192 ? -13.594 2.178 -17.922 1 91 192 GLY B C 1
ATOM 3391 O O . GLY B 1 192 ? -12.828 2.531 -18.828 1 91 192 GLY B O 1
ATOM 3392 N N . ALA B 1 193 ? -13.469 2.641 -16.703 1 94.69 193 ALA B N 1
ATOM 3393 C CA . ALA B 1 193 ? -12.32 3.455 -16.312 1 94.69 193 ALA B CA 1
ATOM 3394 C C . ALA B 1 193 ? -11.023 2.656 -16.406 1 94.69 193 ALA B C 1
ATOM 3396 O O . ALA B 1 193 ? -11.047 1.429 -16.516 1 94.69 193 ALA B O 1
ATOM 3397 N N . TYR B 1 194 ? -9.938 3.355 -16.422 1 96.31 194 TYR B N 1
ATOM 3398 C CA . TYR B 1 194 ? -8.672 2.635 -16.359 1 96.31 194 TYR B CA 1
ATOM 3399 C C . TYR B 1 194 ? -8.57 1.833 -15.062 1 96.31 194 TYR B C 1
ATOM 3401 O O . TYR B 1 194 ? -8.883 2.344 -13.984 1 96.31 194 TYR B O 1
ATOM 3409 N N . ALA B 1 195 ? -8.164 0.596 -15.234 1 97.69 195 ALA B N 1
ATOM 3410 C CA . ALA B 1 195 ? -7.953 -0.24 -14.055 1 97.69 195 ALA B CA 1
ATOM 3411 C C . ALA B 1 195 ? -6.746 0.234 -13.25 1 97.69 195 ALA B C 1
ATOM 3413 O O . ALA B 1 195 ? -5.766 0.724 -13.82 1 97.69 195 ALA B O 1
ATOM 3414 N N . THR B 1 196 ? -6.758 0.146 -11.969 1 98.38 196 THR B N 1
ATOM 3415 C CA . THR B 1 196 ? -5.637 0.441 -11.086 1 98.38 196 THR B CA 1
ATOM 3416 C C . THR B 1 196 ? -4.918 -0.842 -10.68 1 98.38 196 THR B C 1
ATOM 3418 O O . THR B 1 196 ? -3.848 -0.792 -10.07 1 98.38 196 THR B O 1
ATOM 3421 N N . GLY B 1 197 ? -5.449 -1.976 -10.922 1 97.19 197 GLY B N 1
ATOM 3422 C CA . GLY B 1 197 ? -4.969 -3.324 -10.672 1 97.19 197 GLY B CA 1
ATOM 3423 C C . GLY B 1 197 ? -6.043 -4.383 -10.859 1 97.19 197 GLY B C 1
ATOM 3424 O O . GLY B 1 197 ? -6.879 -4.273 -11.758 1 97.19 197 GLY B O 1
ATOM 3425 N N . THR B 1 198 ? -5.93 -5.426 -10.133 1 96.06 198 THR B N 1
ATOM 3426 C CA . THR B 1 198 ? -6.969 -6.449 -10.07 1 96.06 198 THR B CA 1
ATOM 3427 C C . THR B 1 198 ? -7.586 -6.504 -8.672 1 96.06 198 THR B C 1
ATOM 3429 O O . THR B 1 198 ? -7.027 -5.957 -7.719 1 96.06 198 THR B O 1
ATOM 3432 N N . ALA B 1 199 ? -8.68 -7.125 -8.578 1 92.94 199 ALA B N 1
ATOM 3433 C CA . ALA B 1 199 ? -9.461 -7.129 -7.344 1 92.94 199 ALA B CA 1
ATOM 3434 C C . ALA B 1 199 ? -8.758 -7.938 -6.258 1 92.94 199 ALA B C 1
ATOM 3436 O O . ALA B 1 199 ? -9.047 -7.777 -5.07 1 92.94 199 ALA B O 1
ATOM 3437 N N . THR B 1 200 ? -7.742 -8.766 -6.586 1 92.81 200 THR B N 1
ATOM 3438 C CA . THR B 1 200 ? -7.168 -9.711 -5.633 1 92.81 200 THR B CA 1
ATOM 3439 C C . THR B 1 200 ? -5.645 -9.664 -5.68 1 92.81 200 THR B C 1
ATOM 3441 O O . THR B 1 200 ? -4.98 -10.688 -5.504 1 92.81 200 THR B O 1
ATOM 3444 N N . ASP B 1 201 ? -5.117 -8.508 -5.906 1 96.06 201 ASP B N 1
ATOM 3445 C CA . ASP B 1 201 ? -3.67 -8.359 -5.98 1 96.06 201 ASP B CA 1
ATOM 3446 C C . ASP B 1 201 ? -3.002 -8.789 -4.676 1 96.06 201 ASP B C 1
ATOM 3448 O O . ASP B 1 201 ? -3.547 -8.57 -3.592 1 96.06 201 ASP B O 1
ATOM 3452 N N . GLY B 1 202 ? -1.853 -9.43 -4.777 1 97.69 202 GLY B N 1
ATOM 3453 C CA . GLY B 1 202 ? -1.028 -9.789 -3.635 1 97.69 202 GLY B CA 1
ATOM 3454 C C . GLY B 1 202 ? 0.42 -9.359 -3.789 1 97.69 202 GLY B C 1
ATOM 3455 O O . GLY B 1 202 ? 0.96 -9.367 -4.898 1 97.69 202 GLY B O 1
ATOM 3456 N N . VAL B 1 203 ? 1.039 -9 -2.688 1 98.81 203 VAL B N 1
ATOM 3457 C CA . VAL B 1 203 ? 2.436 -8.578 -2.699 1 98.81 203 VAL B CA 1
ATOM 3458 C C . VAL B 1 203 ? 3.164 -9.172 -1.492 1 98.81 203 VAL B C 1
ATOM 3460 O O . VAL B 1 203 ? 2.631 -9.18 -0.38 1 98.81 203 VAL B O 1
ATOM 3463 N N . ILE B 1 204 ? 4.312 -9.719 -1.714 1 98.94 204 ILE B N 1
ATOM 3464 C CA . ILE B 1 204 ? 5.305 -9.961 -0.673 1 98.94 204 ILE B CA 1
ATOM 3465 C C . ILE B 1 204 ? 6.582 -9.188 -0.985 1 98.94 204 ILE B C 1
ATOM 3467 O O . ILE B 1 204 ? 7.219 -9.414 -2.016 1 98.94 204 ILE B O 1
ATOM 3471 N N . LEU B 1 205 ? 6.875 -8.266 -0.188 1 98.94 205 LEU B N 1
ATOM 3472 C CA . LEU B 1 205 ? 8.109 -7.492 -0.289 1 98.94 205 LEU B CA 1
ATOM 3473 C C . LEU B 1 205 ? 9.125 -7.949 0.755 1 98.94 205 LEU B C 1
ATOM 3475 O O . LEU B 1 205 ? 8.875 -7.824 1.958 1 98.94 205 LEU B O 1
ATOM 3479 N N . THR B 1 206 ? 10.242 -8.484 0.3 1 98.88 206 THR B N 1
ATOM 3480 C CA . THR B 1 206 ? 11.273 -9.031 1.173 1 98.88 206 THR B CA 1
ATOM 3481 C C . THR B 1 206 ? 12.508 -8.133 1.184 1 98.88 206 THR B C 1
ATOM 3483 O O . THR B 1 206 ? 12.977 -7.707 0.128 1 98.88 206 THR B O 1
ATOM 3486 N N . ILE B 1 207 ? 13.023 -7.91 2.336 1 98.75 207 ILE B N 1
ATOM 3487 C CA . ILE B 1 207 ? 14.219 -7.082 2.457 1 98.75 207 ILE B CA 1
ATOM 3488 C C . ILE B 1 207 ? 15.344 -7.895 3.096 1 98.75 207 ILE B C 1
ATOM 3490 O O . ILE B 1 207 ? 15.102 -8.945 3.689 1 98.75 207 ILE B O 1
ATOM 3494 N N . ASP B 1 208 ? 16.578 -7.434 2.885 1 98.06 208 ASP B N 1
ATOM 3495 C CA . ASP B 1 208 ? 17.766 -8.008 3.52 1 98.06 208 ASP B CA 1
ATOM 3496 C C . ASP B 1 208 ? 18.125 -7.246 4.797 1 98.06 208 ASP B C 1
ATOM 3498 O O . ASP B 1 208 ? 18.641 -6.133 4.734 1 98.06 208 ASP B O 1
ATOM 3502 N N . THR B 1 209 ? 17.938 -7.828 5.957 1 96.19 209 THR B N 1
ATOM 3503 C CA . THR B 1 209 ? 18.125 -7.148 7.234 1 96.19 209 THR B CA 1
ATOM 3504 C C . THR B 1 209 ? 19.594 -6.809 7.457 1 96.19 209 THR B C 1
ATOM 3506 O O . THR B 1 209 ? 19.922 -6.004 8.328 1 96.19 209 THR B O 1
ATOM 3509 N N . ASN B 1 210 ? 20.469 -7.406 6.684 1 96.19 210 ASN B N 1
ATOM 3510 C CA . ASN B 1 210 ? 21.906 -7.137 6.805 1 96.19 210 ASN B CA 1
ATOM 3511 C C . ASN B 1 210 ? 22.344 -6.008 5.879 1 96.19 210 ASN B C 1
ATOM 3513 O O . ASN B 1 210 ? 23.5 -5.582 5.914 1 96.19 210 ASN B O 1
ATOM 3517 N N . GLY B 1 211 ? 21.453 -5.547 5.02 1 96.25 211 GLY B N 1
ATOM 3518 C CA . GLY B 1 211 ? 21.781 -4.461 4.109 1 96.25 211 GLY B CA 1
ATOM 3519 C C . GLY B 1 211 ? 21.734 -3.098 4.773 1 96.25 211 GLY B C 1
ATOM 3520 O O . GLY B 1 211 ? 21.359 -2.982 5.945 1 96.25 211 GLY B O 1
ATOM 3521 N N . ASP B 1 212 ? 22.141 -2.061 4 1 95.44 212 ASP B N 1
ATOM 3522 C CA . ASP B 1 212 ? 22.016 -0.689 4.484 1 95.44 212 ASP B CA 1
ATOM 3523 C C . ASP B 1 212 ? 20.562 -0.343 4.781 1 95.44 212 ASP B C 1
ATOM 3525 O O . ASP B 1 212 ? 19.672 -0.609 3.969 1 95.44 212 ASP B O 1
ATOM 3529 N N . ILE B 1 213 ? 20.391 0.297 5.922 1 95.31 213 ILE B N 1
ATOM 3530 C CA . ILE B 1 213 ? 19.031 0.612 6.348 1 95.31 213 ILE B CA 1
ATOM 3531 C C . ILE B 1 213 ? 18.578 1.928 5.711 1 95.31 213 ILE B C 1
ATOM 3533 O O . ILE B 1 213 ? 19.281 2.938 5.805 1 95.31 213 ILE B O 1
ATOM 3537 N N . LEU B 1 214 ? 17.484 1.859 5.031 1 95.19 214 LEU B N 1
ATOM 3538 C CA . LEU B 1 214 ? 16.844 3.047 4.465 1 95.19 214 LEU B CA 1
ATOM 3539 C C . LEU B 1 214 ? 15.594 3.42 5.25 1 95.19 214 LEU B C 1
ATOM 3541 O O . LEU B 1 214 ? 14.914 2.547 5.789 1 95.19 214 LEU B O 1
ATOM 3545 N N . THR B 1 215 ? 15.281 4.738 5.309 1 93.38 215 THR B N 1
ATOM 3546 C CA . THR B 1 215 ? 14.141 5.238 6.07 1 93.38 215 THR B CA 1
ATOM 3547 C C . THR B 1 215 ? 13.086 5.832 5.141 1 93.38 215 THR B C 1
ATOM 3549 O O . THR B 1 215 ? 12.078 6.367 5.602 1 93.38 215 THR B O 1
ATOM 3552 N N . ASP B 1 216 ? 13.336 5.715 3.82 1 93.06 216 ASP B N 1
ATOM 3553 C CA . ASP B 1 216 ? 12.398 6.25 2.84 1 93.06 216 ASP B CA 1
ATOM 3554 C C . ASP B 1 216 ? 12.297 5.336 1.62 1 93.06 216 ASP B C 1
ATOM 3556 O O . ASP B 1 216 ? 13.289 4.734 1.206 1 93.06 216 ASP B O 1
ATOM 3560 N N . ALA B 1 217 ? 11.094 5.219 1.167 1 96.44 217 ALA B N 1
ATOM 3561 C CA . ALA B 1 217 ? 10.844 4.414 -0.026 1 96.44 217 ALA B CA 1
ATOM 3562 C C . ALA B 1 217 ? 9.883 5.129 -0.977 1 96.44 217 ALA B C 1
ATOM 3564 O O . ALA B 1 217 ? 9.234 4.488 -1.808 1 96.44 217 ALA B O 1
ATOM 3565 N N . GLY B 1 218 ? 9.727 6.469 -0.828 1 95.69 218 GLY B N 1
ATOM 3566 C CA . GLY B 1 218 ? 8.906 7.254 -1.732 1 95.69 218 GLY B CA 1
ATOM 3567 C C . GLY B 1 218 ? 9.461 7.32 -3.143 1 95.69 218 GLY B C 1
ATOM 3568 O O . GLY B 1 218 ? 10.641 7.023 -3.365 1 95.69 218 GLY B O 1
ATOM 3569 N N . THR B 1 219 ? 8.695 7.805 -4.066 1 96.25 219 THR B N 1
ATOM 3570 C CA . THR B 1 219 ? 9.008 7.672 -5.484 1 96.25 219 THR B CA 1
ATOM 3571 C C . THR B 1 219 ? 10.125 8.625 -5.883 1 96.25 219 THR B C 1
ATOM 3573 O O . THR B 1 219 ? 10.781 8.43 -6.91 1 96.25 219 THR B O 1
ATOM 3576 N N . TYR B 1 220 ? 10.398 9.664 -5.078 1 93.81 220 TYR B N 1
ATOM 3577 C CA . TYR B 1 220 ? 11.5 10.57 -5.383 1 93.81 220 TYR B CA 1
ATOM 3578 C C . TYR B 1 220 ? 12.828 9.992 -4.922 1 93.81 220 TYR B C 1
ATOM 3580 O O . TYR B 1 220 ? 13.898 10.484 -5.309 1 93.81 220 TYR B O 1
ATOM 3588 N N . SER B 1 221 ? 12.781 9.078 -4.016 1 94.5 221 SER B N 1
ATOM 3589 C CA . SER B 1 221 ? 14.031 8.469 -3.568 1 94.5 221 SER B CA 1
ATOM 3590 C C . SER B 1 221 ? 14.594 7.523 -4.625 1 94.5 221 SER B C 1
ATOM 3592 O O . SER B 1 221 ? 13.836 6.914 -5.383 1 94.5 221 SER B O 1
ATOM 3594 N N . LEU B 1 222 ? 15.922 7.359 -4.625 1 96.06 222 LEU B N 1
ATOM 3595 C CA . LEU B 1 222 ? 16.547 6.402 -5.531 1 96.06 222 LEU B CA 1
ATOM 3596 C C . LEU B 1 222 ? 15.977 5.004 -5.32 1 96.06 222 LEU B C 1
ATOM 3598 O O . LEU B 1 222 ? 15.641 4.312 -6.285 1 96.06 222 LEU B O 1
ATOM 3602 N N . PHE B 1 223 ? 15.852 4.609 -4.07 1 97.69 223 PHE B N 1
ATOM 3603 C CA . PHE B 1 223 ? 15.32 3.281 -3.777 1 97.69 223 PHE B CA 1
ATOM 3604 C C . PHE B 1 223 ? 13.898 3.131 -4.316 1 97.69 223 PHE B C 1
ATOM 3606 O O . PHE B 1 223 ? 13.602 2.168 -5.023 1 97.69 223 PHE B O 1
ATOM 3613 N N . GLY B 1 224 ? 13.047 4.102 -3.984 1 98.19 224 GLY B N 1
ATOM 3614 C CA . GLY B 1 224 ? 11.664 4.047 -4.426 1 98.19 224 GLY B CA 1
ATOM 3615 C C . GLY B 1 224 ? 11.523 4.008 -5.938 1 98.19 224 GLY B C 1
ATOM 3616 O O . GLY B 1 224 ? 10.688 3.271 -6.469 1 98.19 224 GLY B O 1
ATOM 3617 N N . ASP B 1 225 ? 12.305 4.785 -6.559 1 98.06 225 ASP B N 1
ATOM 3618 C CA . ASP B 1 225 ? 12.258 4.805 -8.016 1 98.06 225 ASP B CA 1
ATOM 3619 C C . ASP B 1 225 ? 12.719 3.471 -8.602 1 98.06 225 ASP B C 1
ATOM 3621 O O . ASP B 1 225 ? 12.141 2.979 -9.57 1 98.06 225 ASP B O 1
ATOM 3625 N N . THR B 1 226 ? 13.758 2.898 -8.07 1 98.88 226 THR B N 1
ATOM 3626 C CA . THR B 1 226 ? 14.25 1.602 -8.523 1 98.88 226 THR B CA 1
ATOM 3627 C C . THR B 1 226 ? 13.195 0.522 -8.328 1 98.88 226 THR B C 1
ATOM 3629 O O . THR B 1 226 ? 12.969 -0.302 -9.219 1 98.88 226 THR B O 1
ATOM 3632 N N . LEU B 1 227 ? 12.586 0.554 -7.207 1 98.94 227 LEU B N 1
ATOM 3633 C CA . LEU B 1 227 ? 11.492 -0.35 -6.879 1 98.94 227 LEU B CA 1
ATOM 3634 C C . LEU B 1 227 ? 10.344 -0.204 -7.879 1 98.94 227 LEU B C 1
ATOM 3636 O O . LEU B 1 227 ? 9.875 -1.196 -8.438 1 98.94 227 LEU B O 1
ATOM 3640 N N . ALA B 1 228 ? 9.922 1.028 -8.141 1 98.94 228 ALA B N 1
ATOM 3641 C CA . ALA B 1 228 ? 8.82 1.309 -9.055 1 98.94 228 ALA B CA 1
ATOM 3642 C C . ALA B 1 228 ? 9.148 0.837 -10.469 1 98.94 228 ALA B C 1
ATOM 3644 O O . ALA B 1 228 ? 8.32 0.212 -11.133 1 98.94 228 ALA B O 1
ATOM 3645 N N . LYS B 1 229 ? 10.312 1.121 -10.883 1 98.88 229 LYS B N 1
ATOM 3646 C CA . LYS B 1 229 ? 10.727 0.726 -12.227 1 98.88 229 LYS B CA 1
ATOM 3647 C C . LYS B 1 229 ? 10.727 -0.792 -12.375 1 98.88 229 LYS B C 1
ATOM 3649 O O . LYS B 1 229 ? 10.359 -1.317 -13.43 1 98.88 229 LYS B O 1
ATOM 3654 N N . CYS B 1 230 ? 11.18 -1.454 -11.375 1 98.94 230 CYS B N 1
ATOM 3655 C CA . CYS B 1 230 ? 11.195 -2.912 -11.43 1 98.94 230 CYS B CA 1
ATOM 3656 C C . CYS B 1 230 ? 9.781 -3.471 -11.516 1 98.94 230 CYS B C 1
ATOM 3658 O O . CYS B 1 230 ? 9.516 -4.395 -12.289 1 98.94 230 CYS B O 1
ATOM 3660 N N . VAL B 1 231 ? 8.875 -2.932 -10.734 1 98.94 231 VAL B N 1
ATOM 3661 C CA . VAL B 1 231 ? 7.484 -3.359 -10.758 1 98.94 231 VAL B CA 1
ATOM 3662 C C . VAL B 1 231 ? 6.875 -3.068 -12.125 1 98.94 231 VAL B C 1
ATOM 3664 O O . VAL B 1 231 ? 6.188 -3.916 -12.703 1 98.94 231 VAL B O 1
ATOM 3667 N N . ARG B 1 232 ? 7.137 -1.915 -12.68 1 98.88 232 ARG B N 1
ATOM 3668 C CA . ARG B 1 232 ? 6.617 -1.571 -14 1 98.88 232 ARG B CA 1
ATOM 3669 C C . ARG B 1 232 ? 7.148 -2.525 -15.062 1 98.88 232 ARG B C 1
ATOM 3671 O O . ARG B 1 232 ? 6.41 -2.941 -15.961 1 98.88 232 ARG B O 1
ATOM 3678 N N . LEU B 1 233 ? 8.406 -2.818 -14.945 1 98.88 233 LEU B N 1
ATOM 3679 C CA . LEU B 1 233 ? 8.992 -3.77 -15.883 1 98.88 233 LEU B CA 1
ATOM 3680 C C . LEU B 1 233 ? 8.328 -5.137 -15.758 1 98.88 233 LEU B C 1
ATOM 3682 O O . LEU B 1 233 ? 7.988 -5.762 -16.766 1 98.88 233 LEU B O 1
ATOM 3686 N N . ALA B 1 234 ? 8.141 -5.582 -14.555 1 98.88 234 ALA B N 1
ATOM 3687 C CA . ALA B 1 234 ? 7.465 -6.855 -14.32 1 98.88 234 ALA B CA 1
ATOM 3688 C C . ALA B 1 234 ? 6.051 -6.844 -14.898 1 98.88 234 ALA B C 1
ATOM 3690 O O . ALA B 1 234 ? 5.609 -7.824 -15.5 1 98.88 234 ALA B O 1
ATOM 3691 N N . MET B 1 235 ? 5.336 -5.75 -14.703 1 98.62 235 MET B N 1
ATOM 3692 C CA . MET B 1 235 ? 3.975 -5.645 -15.227 1 98.62 235 MET B CA 1
ATOM 3693 C C . MET B 1 235 ? 3.975 -5.684 -16.75 1 98.62 235 MET B C 1
ATOM 3695 O O . MET B 1 235 ? 3.174 -6.398 -17.359 1 98.62 235 MET B O 1
ATOM 3699 N N . THR B 1 236 ? 4.855 -4.941 -17.359 1 98.38 236 THR B N 1
ATOM 3700 C CA . THR B 1 236 ? 4.949 -4.934 -18.812 1 98.38 236 THR B CA 1
ATOM 3701 C C . THR B 1 236 ? 5.191 -6.344 -19.344 1 98.38 236 THR B C 1
ATOM 3703 O O . THR B 1 236 ? 4.512 -6.785 -20.266 1 98.38 236 THR B O 1
ATOM 3706 N N . ARG B 1 237 ? 6.117 -7.016 -18.75 1 98.56 237 ARG B N 1
ATOM 3707 C CA . ARG B 1 237 ? 6.43 -8.383 -19.141 1 98.56 237 ARG B CA 1
ATOM 3708 C C . ARG B 1 237 ? 5.238 -9.305 -18.906 1 98.56 237 ARG B C 1
ATOM 3710 O O . ARG B 1 237 ? 4.98 -10.219 -19.703 1 98.56 237 ARG B O 1
ATOM 3717 N N . SER B 1 238 ? 4.551 -9.078 -17.812 1 97.69 238 SER B N 1
ATOM 3718 C CA . SER B 1 238 ? 3.359 -9.867 -17.516 1 97.69 238 SER B CA 1
ATOM 3719 C C . SER B 1 238 ? 2.293 -9.672 -18.594 1 97.69 238 SER B C 1
ATOM 3721 O O . SER B 1 238 ? 1.657 -10.641 -19.016 1 97.69 238 SER B O 1
ATOM 3723 N N . PHE B 1 239 ? 2.1 -8.43 -19.016 1 96.56 239 PHE B N 1
ATOM 3724 C CA . PHE B 1 239 ? 1.123 -8.148 -20.062 1 96.56 239 PHE B CA 1
ATOM 3725 C C . PHE B 1 239 ? 1.504 -8.852 -21.375 1 96.56 239 PHE B C 1
ATOM 3727 O O . PHE B 1 239 ? 0.643 -9.391 -22.062 1 96.56 239 PHE B O 1
ATOM 3734 N N . GLU B 1 240 ? 2.781 -8.859 -21.656 1 96.69 240 GLU B N 1
ATOM 3735 C CA . GLU B 1 240 ? 3.271 -9.57 -22.828 1 96.69 240 GLU B CA 1
ATOM 3736 C C . GLU B 1 240 ? 3.018 -11.07 -22.719 1 96.69 240 GLU B C 1
ATOM 3738 O O . GLU B 1 240 ? 2.576 -11.703 -23.688 1 96.69 240 GLU B O 1
ATOM 3743 N N . ASN B 1 241 ? 3.281 -11.617 -21.547 1 95.75 241 ASN B N 1
ATOM 3744 C CA . ASN B 1 241 ? 3.145 -13.055 -21.359 1 95.75 241 ASN B CA 1
ATOM 3745 C C . ASN B 1 241 ? 1.681 -13.484 -21.391 1 95.75 241 ASN B C 1
ATOM 3747 O O . ASN B 1 241 ? 1.367 -14.602 -21.812 1 95.75 241 ASN B O 1
ATOM 3751 N N . ILE B 1 242 ? 0.829 -12.641 -20.922 1 92.81 242 ILE B N 1
ATOM 3752 C CA . ILE B 1 242 ? -0.594 -12.945 -21 1 92.81 242 ILE B CA 1
ATOM 3753 C C . ILE B 1 242 ? -1.02 -13.094 -22.453 1 92.81 242 ILE B C 1
ATOM 3755 O O . ILE B 1 242 ? -1.797 -13.984 -22.797 1 92.81 242 ILE B O 1
ATOM 3759 N N . LYS B 1 243 ? -0.5 -12.234 -23.297 1 92.5 243 LYS B N 1
ATOM 3760 C CA . LYS B 1 243 ? -0.766 -12.344 -24.734 1 92.5 243 LYS B CA 1
ATOM 3761 C C . LYS B 1 243 ? -0.185 -13.641 -25.297 1 92.5 243 LYS B C 1
ATOM 3763 O O . LYS B 1 243 ? -0.833 -14.32 -26.094 1 92.5 243 LYS B O 1
ATOM 3768 N N . ARG B 1 244 ? 0.992 -13.938 -24.875 1 93.19 244 ARG B N 1
ATOM 3769 C CA . ARG B 1 244 ? 1.63 -15.172 -25.328 1 93.19 244 ARG B CA 1
ATOM 3770 C C . ARG B 1 244 ? 0.826 -16.391 -24.891 1 93.19 244 ARG B C 1
ATOM 3772 O O . ARG B 1 244 ? 0.682 -17.359 -25.656 1 93.19 244 ARG B O 1
ATOM 3779 N N . LYS B 1 245 ? 0.411 -16.344 -23.703 1 91.06 245 LYS B N 1
ATOM 3780 C CA . LYS B 1 245 ? -0.393 -17.438 -23.172 1 91.06 245 LYS B CA 1
ATOM 3781 C C . LYS B 1 245 ? -1.672 -17.625 -23.984 1 91.06 245 LYS B C 1
ATOM 3783 O O . LYS B 1 245 ? -2.084 -18.75 -24.25 1 91.06 245 LYS B O 1
ATOM 3788 N N . ALA B 1 246 ? -2.316 -16.531 -24.297 1 89.38 246 ALA B N 1
ATOM 3789 C CA . ALA B 1 246 ? -3.551 -16.594 -25.078 1 89.38 246 ALA B CA 1
ATOM 3790 C C . ALA B 1 246 ? -3.309 -17.25 -26.438 1 89.38 246 ALA B C 1
ATOM 3792 O O . ALA B 1 246 ? -4.117 -18.062 -26.891 1 89.38 246 ALA B O 1
ATOM 3793 N N . LEU B 1 247 ? -2.246 -16.906 -27.047 1 90.56 247 LEU B N 1
ATOM 3794 C CA . LEU B 1 247 ? -1.888 -17.484 -28.328 1 90.56 247 LEU B CA 1
ATOM 3795 C C . LEU B 1 247 ? -1.57 -18.969 -28.188 1 90.56 247 LEU B C 1
ATOM 3797 O O . LEU B 1 247 ? -1.954 -19.766 -29.047 1 90.56 247 LEU B O 1
ATOM 3801 N N . HIS B 1 248 ? -0.85 -19.234 -27.156 1 89.31 248 HIS B N 1
ATOM 3802 C CA . HIS B 1 248 ? -0.502 -20.625 -26.875 1 89.31 248 HIS B CA 1
ATOM 3803 C C . HIS B 1 248 ? -1.751 -21.469 -26.656 1 89.31 248 HIS B C 1
ATOM 3805 O O . HIS B 1 248 ? -1.861 -22.562 -27.203 1 89.31 248 HIS B O 1
ATOM 3811 N N . ASP B 1 249 ? -2.652 -20.969 -25.891 1 87.56 249 ASP B N 1
ATOM 3812 C CA . ASP B 1 249 ? -3.891 -21.672 -25.594 1 87.56 249 ASP B CA 1
ATOM 3813 C C . ASP B 1 249 ? -4.723 -21.875 -26.859 1 87.56 249 ASP B C 1
ATOM 3815 O O . ASP B 1 249 ? -5.355 -22.922 -27.031 1 87.56 249 ASP B O 1
ATOM 3819 N N . GLN B 1 250 ? -4.742 -20.922 -27.703 1 88.88 250 GLN B N 1
ATOM 3820 C CA . GLN B 1 250 ? -5.465 -21.016 -28.969 1 88.88 250 GLN B CA 1
ATOM 3821 C C . GLN B 1 250 ? -4.859 -22.094 -29.859 1 88.88 250 GLN B C 1
ATOM 3823 O O . GLN B 1 250 ? -5.586 -22.875 -30.484 1 88.88 250 GLN B O 1
ATOM 3828 N N . ALA B 1 251 ? -3.605 -22.047 -29.922 1 88 251 ALA B N 1
ATOM 3829 C CA . ALA B 1 251 ? -2.912 -23.031 -30.75 1 88 251 ALA B CA 1
ATOM 3830 C C . ALA B 1 251 ? -3.162 -24.453 -30.25 1 88 251 ALA B C 1
ATOM 3832 O O . ALA B 1 251 ? -3.338 -25.375 -31.047 1 88 251 ALA B O 1
ATOM 3833 N N . LEU B 1 252 ? -3.07 -24.625 -28.984 1 86.25 252 LEU B N 1
ATOM 3834 C CA . LEU B 1 252 ? -3.32 -25.938 -28.375 1 86.25 252 LEU B CA 1
ATOM 3835 C C . LEU B 1 252 ? -4.738 -26.406 -28.672 1 86.25 252 LEU B C 1
ATOM 3837 O O . LEU B 1 252 ? -4.953 -27.578 -28.984 1 86.25 252 LEU B O 1
ATOM 3841 N N . ALA B 1 253 ? -5.742 -25.516 -28.688 1 88.25 253 ALA B N 1
ATOM 3842 C CA . ALA B 1 253 ? -7.137 -25.844 -28.969 1 88.25 253 ALA B CA 1
ATOM 3843 C C . ALA B 1 253 ? -7.328 -26.234 -30.438 1 88.25 253 ALA B C 1
ATOM 3845 O O . ALA B 1 253 ? -8.086 -27.156 -30.734 1 88.25 253 ALA B O 1
ATOM 3846 N N . GLU B 1 254 ? -6.637 -25.594 -31.25 1 88.12 254 GLU B N 1
ATOM 3847 C CA . GLU B 1 254 ? -6.742 -25.859 -32.688 1 88.12 254 GLU B CA 1
ATOM 3848 C C . GLU B 1 254 ? -6.074 -27.188 -33.031 1 88.12 254 GLU B C 1
ATOM 3850 O O . GLU B 1 254 ? -6.496 -27.859 -34 1 88.12 254 GLU B O 1
ATOM 3855 N N . SER B 1 255 ? -5.086 -27.406 -32.344 1 86.56 255 SER B N 1
ATOM 3856 C CA . SER B 1 255 ? -4.371 -28.641 -32.625 1 86.56 255 SER B CA 1
ATOM 3857 C C . SER B 1 255 ? -5.156 -29.859 -32.156 1 86.56 255 SER B C 1
ATOM 3859 O O . SER B 1 255 ? -4.969 -30.969 -32.656 1 86.56 255 SER B O 1
ATOM 3861 N N . GLN B 1 256 ? -5.918 -29.688 -31.172 1 79.75 256 GLN B N 1
ATOM 3862 C CA . GLN B 1 256 ? -6.719 -30.766 -30.625 1 79.75 256 GLN B CA 1
ATOM 3863 C C . GLN B 1 256 ? -8.039 -30.922 -31.375 1 79.75 256 GLN B C 1
ATOM 3865 O O . GLN B 1 256 ? -8.766 -31.891 -31.188 1 79.75 256 GLN B O 1
ATOM 3870 N N . ALA B 1 257 ? -8.359 -30.016 -32.25 1 75.31 257 ALA B N 1
ATOM 3871 C CA . ALA B 1 257 ? -9.547 -30.109 -33.094 1 75.31 257 ALA B CA 1
ATOM 3872 C C . ALA B 1 257 ? -9.219 -30.781 -34.438 1 75.31 257 ALA B C 1
ATOM 3874 O O . ALA B 1 257 ? -8.102 -30.672 -34.938 1 75.31 257 ALA B O 1
#

InterPro domains:
  IPR002808 Adenosylcobinamide amidohydrolase, CbiZ [PF01955] (35-234)
  IPR052209 Adenosylcobinamide Amidohydrolase [PTHR35336] (24-240)

Foldseek 3Di:
DPPLQLDAVFDDDQADPLAWGWDFDFFKIKTFGPDWWWKAWPFPQPHGIAIAGMEMEGADQDDDFFQCPACLGHSNGNVQVVCVVVPGDRRRYGYHYANFTSSNWGWFWFDDDHKIKIKIKTAAAPVFQAAPPLDDDDDVVPRGDDHADGMEIEMEMNAAEDSQQNVVLVVLLLQLQQVLQVVVCPAHPRPRHGGSGGPHYIYMHIYNNPHHYDHHQDCPDPNVVRSSVRSSVSSVSNVVSVVVVVVSVVVVVVVVD/DPPLQLDAVFDDDQADPLAWGWDFDFFKIKTFGPDWWWKAWPFPQPHGIAIAGMEMEGADQDDDFFQCPACLGHSNGNVQVVCVVVPGDRRRYGYHYANFTSSNWGWFWFDDDHKIKIKIKTAAAPVFQAAPPLDDDDDVVVRGDDHAARMEIEMEMNAAEDSQQNVVLVVLLLQLQQVLQVVVCPAHPRPRHGGSGGPHHIYMYIYNNPHHYDHHQDCPDPNVVRSSVRSSVSSVSNVVSVVVVVVSVVVVVVVVD

Solvent-accessible surface area (backbone atoms only — not comparable to full-atom values): 24991 Å² total; per-residue (Å²): 129,84,75,79,70,84,83,50,92,32,67,67,61,58,56,47,93,69,62,32,40,42,47,78,47,84,50,28,42,36,39,38,41,97,56,79,29,38,32,44,22,34,16,71,29,65,22,20,78,37,58,28,36,34,40,36,43,32,45,50,94,67,87,59,67,30,40,61,70,37,64,69,46,23,70,34,28,31,51,48,53,58,39,50,76,68,71,47,64,64,89,25,33,33,37,43,56,23,59,32,60,49,77,52,31,23,40,27,73,32,72,52,92,91,45,44,30,38,34,42,33,33,55,42,45,91,87,36,23,26,32,43,42,69,53,56,80,44,56,74,89,65,58,56,39,68,85,52,20,23,33,38,40,42,34,39,28,47,39,17,56,40,50,8,16,49,46,33,32,47,43,27,44,33,23,5,44,21,48,41,29,44,75,69,66,37,46,11,79,80,73,63,45,60,11,28,46,36,32,36,56,38,45,35,42,36,31,26,73,86,28,66,74,35,77,65,18,32,27,34,29,43,63,12,14,35,45,6,39,22,43,29,49,31,45,53,49,32,57,53,34,49,53,49,48,53,52,50,53,50,50,55,53,56,68,74,96,129,83,76,80,69,84,83,50,92,32,64,66,61,56,56,48,92,69,63,32,41,42,46,79,46,85,51,31,41,36,38,39,42,95,55,79,30,39,32,44,21,34,16,70,28,64,22,19,77,37,56,27,37,34,40,36,43,35,44,49,94,67,87,57,65,30,45,60,71,36,62,68,46,25,69,34,30,32,52,48,53,59,38,51,75,69,71,46,61,66,90,25,32,32,35,44,53,22,60,33,58,51,77,50,32,24,39,28,73,31,72,53,92,91,46,44,28,38,34,40,32,34,55,42,45,90,88,35,22,26,32,45,41,71,56,55,81,44,53,75,87,67,56,57,40,69,85,50,18,23,33,38,41,43,34,39,28,47,38,17,56,39,51,7,17,50,46,32,32,47,42,28,44,32,23,6,43,21,50,41,28,45,75,68,65,38,46,12,77,82,73,63,46,59,11,28,46,34,32,32,56,38,45,36,43,36,31,25,74,86,30,65,75,35,77,64,17,34,26,35,29,44,63,13,15,37,45,7,39,22,43,30,49,31,46,53,49,32,56,52,35,51,52,49,48,52,52,49,53,51,50,56,52,55,67,74,97

Secondary structure (DSSP, 8-state):
--------TTPPPSB-TTS-EEEE-SSEEEEEEEEEEEEEE-SSBS-EEEEEEEEEEEE--S--SBGGGSTTSSHHHHHHHHHHHTT--GGGEEEEEESS-STT-EEEEEEETTEEEEEEEEE--TTTEE-TTS--SB-GGG-B-----SEEEEEEESSEE-HHHHHHHHHHHHHHHHHHHHHTT-B-TTTSSBP-EETT-EEEEEE-TTS-EES---TTBHHHHHHHHHHHHHHHHHHHHHHHHHHHHHHHHHHH-/--------TTPPPSB-TTS-EEEE-SSEEEEEEEEEEEEEE-SSBS-EEEEEEEEEEEE--S--SSGGGSTTSSHHHHHHHHHHHTT--GGGEEEEEESS-STT-EEEEEEETTEEEEEEEEE--TTTEE-TTS--SB-GGG-------SEEEEEEESSEE-HHHHHHHHHHHHHHHHHHHHHTT-B-TTTSSBP-EETT-EEEEEE-TTS-EES--STTBHHHHHHHHHHHHHHHHHHHHHHHHHHHHHHHHHHH-

pLDDT: mean 93.5, std 9.15, range [33.75, 99.0]

Nearest PDB structures (foldseek):
  5tzb-assembly2_H  TM=5.014E-01  e=1.281E-04  Burkholderia sp. LK4
  2drh-assembly1_D  TM=4.387E-01  e=3.423E-04  Pyrococcus horikoshii OT3
  3zkb-assembly5_A  TM=3.414E-01  e=3.125E-01  Mycobacterium tuberculosis
  5tzb-assembly2_H  TM=5.202E-01  e=8.917E-05  Burkholderia sp. LK4
  2drh-assembly1_D  TM=4.267E-01  e=2.532E-04  Pyrococcus horikoshii OT3

Organism: NCBI:txid103891